Protein AF-A0A962T0L6-F1 (afdb_monomer)

Solvent-accessible surface area (backbone atoms only — not comparable to full-atom values): 22184 Å² total; per-residue (Å²): 138,81,78,80,84,77,83,76,76,44,66,59,48,69,40,54,61,55,21,42,69,51,46,77,32,36,50,30,38,25,34,22,44,33,5,26,26,45,19,31,61,25,28,48,30,41,26,33,25,43,30,1,27,20,42,20,28,54,26,29,45,30,36,19,36,21,43,28,1,27,26,43,19,27,60,23,33,48,30,39,19,37,21,44,30,0,26,24,45,18,28,54,29,24,49,28,41,18,37,20,42,31,0,23,25,48,19,26,51,22,32,47,30,37,11,35,22,46,39,0,20,42,60,37,35,60,41,32,43,30,38,14,37,21,46,48,1,26,49,44,78,90,34,35,50,26,29,8,40,29,57,30,1,60,26,79,48,50,75,36,77,29,71,25,21,42,51,86,38,75,92,25,90,52,56,47,53,46,44,45,76,43,96,74,43,90,40,60,73,26,71,41,62,99,78,59,70,92,80,81,88,74,98,64,80,54,67,68,42,78,52,70,45,53,50,98,87,66,50,60,68,35,24,40,33,37,38,56,60,79,85,58,79,82,69,77,42,52,25,38,25,44,38,48,65,46,94,74,80,81,43,53,68,41,36,38,34,43,76,89,67,53,74,48,67,62,71,88,84,87,70,100,66,89,87,85,68,98,71,90,84,79,94,76,59,70,93,82,58,74,90,86,76,84,85,73,67,37,47,67,50,53,73,72,56,62,82,46,76,48,62,43,83,92,74,69,44,80,46,76,49,68,55,36,66,66,41,39,77,75,42,55,89,41,41,42,55,40,89,90,78,67,44,71,72,38,63,44,68,77,61,46,52,60,46,51,56,44,15,51,52,53,52,52,50,51,54,49,52,52,52,53,50,52,54,50,50,53,56,51,50,56,53,49,52,51,51,51,53,53,49,51,51,51,50,53,53,50,51,52,51,51,53,50,48,55,54,46,53,52,48,49,60,64,59,51,63,68,71,77,73,70,86,123

Nearest PDB structures (foldseek):
  1p9h-assembly1_A  TM=6.503E-01  e=7.876E-03  Yersinia enterocolitica
  9c3c-assembly1_g  TM=2.304E-01  e=6.004E-01  Oryctolagus cuniculus
  9c3c-assembly1_d  TM=2.134E-01  e=9.881E-01  Oryctolagus cuniculus
  6dec-assembly2_H  TM=3.499E-01  e=8.415E+00  Bos taurus

Radius of gyration: 54.26 Å; Cα contacts (8 Å, |Δi|>4): 925; chains: 1; bounding box: 162×42×173 Å

Foldseek 3Di:
DDDDDPPPPQCEAEAEDQACVQDPAHCEYAAEHLTCNQAYHEYCEYAAAHQGCNQAHHEYQEYAAEHQGNNQAHHEYNEYAHAHQGNNQAHHEYCEYAAEHCGVNQAHHEYNEYAHEHNFANQHHNEYAEYAHEHCGYEAPPEHCEYFHYHQGYYYHYVYYTDYDPPPPSPDPHHDADEDVDPDHPDNDHYDDPPRDDDDDDPDQFFPDKDFDADPVRQTQWIWTWRHDPDDDRQPKTWIFTPGRDPGDHGHTQWIQGPVRDIDGDDDDDDPDDDDDPDDDDDDDPVVDDPDDQDDCLQVLVVQWDKDWDQDPVPRDIDIDTDQVSNCVRPVVQFDADPPPRHTDDGNPVVVVSSVVNSVVVVVVVVVVVVVVVVVVVVVVVVVVVVVVVVVVVVVVVVVVVVVVVVVVVVVVVVVVVVVPPPD

Structure (mmCIF, N/CA/C/O backbone):
data_AF-A0A962T0L6-F1
#
_entry.id   AF-A0A962T0L6-F1
#
loop_
_atom_site.group_PDB
_atom_site.id
_atom_site.type_symbol
_atom_site.label_atom_id
_atom_site.label_alt_id
_atom_site.label_comp_id
_atom_site.label_asym_id
_atom_site.label_entity_id
_atom_site.label_seq_id
_atom_site.pdbx_PDB_ins_code
_atom_site.Cartn_x
_atom_site.Cartn_y
_atom_site.Cartn_z
_atom_site.occupancy
_atom_site.B_iso_or_equiv
_atom_site.auth_seq_id
_atom_site.auth_comp_id
_atom_site.auth_asym_id
_atom_site.auth_atom_id
_atom_site.pdbx_PDB_model_num
ATOM 1 N N . MET A 1 1 ? 61.846 17.501 -53.957 1.00 40.34 1 MET A N 1
ATOM 2 C CA . MET A 1 1 ? 61.152 17.339 -52.664 1.00 40.34 1 MET A CA 1
ATOM 3 C C . MET A 1 1 ? 60.129 16.231 -52.832 1.00 40.34 1 MET A C 1
ATOM 5 O O . MET A 1 1 ? 59.119 16.457 -53.479 1.00 40.34 1 MET A O 1
ATOM 9 N N . ALA A 1 2 ? 60.441 15.023 -52.363 1.00 41.66 2 ALA A N 1
ATOM 10 C CA . ALA A 1 2 ? 59.483 13.924 -52.311 1.00 41.66 2 ALA A CA 1
ATOM 11 C C . ALA A 1 2 ? 58.740 14.029 -50.975 1.00 41.66 2 ALA A C 1
ATOM 13 O O . ALA A 1 2 ? 59.373 14.039 -49.921 1.00 41.66 2 ALA A O 1
ATOM 14 N N . THR A 1 3 ? 57.421 14.179 -51.020 1.00 42.72 3 THR A N 1
ATOM 15 C CA . THR A 1 3 ? 56.565 14.084 -49.836 1.00 42.72 3 THR A CA 1
ATOM 16 C C . THR A 1 3 ? 56.617 12.648 -49.305 1.00 42.72 3 THR A C 1
ATOM 18 O O . THR A 1 3 ? 56.501 11.717 -50.107 1.00 42.72 3 THR A O 1
ATOM 21 N N . PRO A 1 4 ? 56.801 12.423 -47.994 1.00 46.81 4 PRO A N 1
ATOM 22 C CA . PRO A 1 4 ? 56.760 11.076 -47.448 1.00 46.81 4 PRO A CA 1
ATOM 23 C C . PRO A 1 4 ? 55.327 10.541 -47.563 1.00 46.81 4 PRO A C 1
ATOM 25 O O . PRO A 1 4 ? 54.376 11.202 -47.151 1.00 46.81 4 PRO A O 1
ATOM 28 N N . LEU A 1 5 ? 55.174 9.349 -48.139 1.00 44.00 5 LEU A N 1
ATOM 29 C CA . LEU A 1 5 ? 53.943 8.566 -48.049 1.00 44.00 5 LEU A CA 1
ATOM 30 C C . LEU A 1 5 ? 53.771 8.148 -46.582 1.00 44.00 5 LEU A C 1
ATOM 32 O O . LEU A 1 5 ? 54.437 7.221 -46.120 1.00 44.00 5 LEU A O 1
ATOM 36 N N . SER A 1 6 ? 52.916 8.845 -45.833 1.00 47.75 6 SER A N 1
ATOM 37 C CA . SER A 1 6 ? 52.457 8.378 -44.526 1.00 47.75 6 SER A CA 1
ATOM 38 C C . SER A 1 6 ? 51.583 7.142 -44.743 1.00 47.75 6 SER A C 1
ATOM 40 O O . SER A 1 6 ? 50.470 7.242 -45.261 1.00 47.75 6 SER A O 1
ATOM 42 N N . TYR A 1 7 ? 52.085 5.967 -44.366 1.00 46.78 7 TYR A N 1
ATOM 43 C CA . TYR A 1 7 ? 51.262 4.771 -44.202 1.00 46.78 7 TYR A CA 1
ATOM 44 C C . TYR A 1 7 ? 50.386 4.952 -42.955 1.00 46.78 7 TYR A C 1
ATOM 46 O O . TYR A 1 7 ? 50.690 4.436 -41.882 1.00 46.78 7 TYR A O 1
ATOM 54 N N . GLU A 1 8 ? 49.298 5.705 -43.088 1.00 55.91 8 GLU A N 1
ATOM 55 C CA . GLU A 1 8 ? 48.199 5.685 -42.124 1.00 55.91 8 GLU A CA 1
ATOM 56 C C . GLU A 1 8 ? 47.503 4.323 -42.263 1.00 55.91 8 GLU A C 1
ATOM 58 O O . GLU A 1 8 ? 46.592 4.142 -43.072 1.00 55.91 8 GLU A O 1
ATOM 63 N N . SER A 1 9 ? 47.993 3.311 -41.540 1.00 59.41 9 SER A N 1
ATOM 64 C CA . SER A 1 9 ? 47.330 2.007 -41.485 1.00 59.41 9 SER A CA 1
ATOM 65 C C . SER A 1 9 ? 45.974 2.185 -40.806 1.00 59.41 9 SER A C 1
ATOM 67 O O . SER A 1 9 ? 45.878 2.292 -39.582 1.00 59.41 9 SER A O 1
ATOM 69 N N . SER A 1 10 ? 44.903 2.215 -41.598 1.00 72.19 10 SER A N 1
ATOM 70 C CA . SER A 1 10 ? 43.547 2.471 -41.109 1.00 72.19 10 SER A CA 1
ATOM 71 C C . SER A 1 10 ? 42.963 1.348 -40.243 1.00 72.19 10 SER A C 1
ATOM 73 O O . SER A 1 10 ? 41.875 1.506 -39.699 1.00 72.19 10 SER A O 1
ATOM 75 N N . SER A 1 11 ? 43.704 0.249 -40.036 1.00 88.19 11 SER A N 1
ATOM 76 C CA . SER A 1 11 ? 43.372 -0.854 -39.117 1.00 88.19 11 SER A CA 1
ATOM 77 C C . SER A 1 11 ? 41.908 -1.310 -39.217 1.00 88.19 11 SER A C 1
ATOM 79 O O . SER A 1 11 ? 41.262 -1.603 -38.213 1.00 88.19 11 SER A O 1
ATOM 81 N N . ASN A 1 12 ? 41.382 -1.334 -40.442 1.00 92.38 12 ASN A N 1
ATOM 82 C CA . ASN A 1 12 ? 40.004 -1.681 -40.757 1.00 92.38 12 ASN A CA 1
ATOM 83 C C . ASN A 1 12 ? 39.923 -3.088 -41.369 1.00 92.38 12 ASN A C 1
ATOM 85 O O . ASN A 1 12 ? 40.766 -3.454 -42.184 1.00 92.38 12 ASN A O 1
ATOM 89 N N . ASN A 1 13 ? 38.876 -3.844 -41.039 1.00 93.69 13 ASN A N 1
ATOM 90 C CA . ASN A 1 13 ? 38.621 -5.188 -41.565 1.00 93.69 13 ASN A CA 1
ATOM 91 C C . ASN A 1 13 ? 37.228 -5.252 -42.201 1.00 93.69 13 ASN A C 1
ATOM 93 O O . ASN A 1 13 ? 36.237 -5.245 -41.472 1.00 93.69 13 ASN A O 1
ATOM 97 N N . PHE A 1 14 ? 37.137 -5.325 -43.533 1.00 94.81 14 PHE A N 1
ATOM 98 C CA . PHE A 1 14 ? 35.860 -5.298 -44.260 1.00 94.81 14 PHE A CA 1
ATOM 99 C C . PHE A 1 14 ? 35.648 -6.550 -45.113 1.00 94.81 14 PHE A C 1
ATOM 101 O O . PHE A 1 14 ? 36.483 -6.896 -45.946 1.00 94.81 14 PHE A O 1
ATOM 108 N N . PHE A 1 15 ? 34.498 -7.200 -44.937 1.00 94.94 15 PHE A N 1
ATOM 109 C CA . PHE A 1 15 ? 34.115 -8.413 -45.654 1.00 94.94 15 PHE A CA 1
ATOM 110 C C . PHE A 1 15 ? 32.675 -8.304 -46.164 1.00 94.94 15 PHE A C 1
ATOM 112 O O . PHE A 1 15 ? 31.741 -8.179 -45.376 1.00 94.94 15 PHE A O 1
ATOM 119 N N . GLY A 1 16 ? 32.482 -8.407 -47.482 1.00 94.25 16 GLY A N 1
ATOM 120 C CA . GLY A 1 16 ? 31.170 -8.327 -48.136 1.00 94.25 16 GLY A CA 1
ATOM 121 C C . GLY A 1 16 ? 31.043 -7.142 -49.096 1.00 94.25 16 GLY A C 1
ATOM 122 O O . GLY A 1 16 ? 31.803 -6.177 -49.036 1.00 94.25 16 GLY A O 1
ATOM 123 N N . THR A 1 17 ? 30.084 -7.223 -50.020 1.00 95.56 17 THR A N 1
ATOM 124 C CA . THR A 1 17 ? 29.882 -6.203 -51.059 1.00 95.56 17 THR A CA 1
ATOM 125 C C . THR A 1 17 ? 29.612 -4.835 -50.441 1.00 95.56 17 THR A C 1
ATOM 127 O O . THR A 1 17 ? 28.667 -4.677 -49.669 1.00 95.56 17 THR A O 1
ATOM 130 N N . ASN A 1 18 ? 30.419 -3.841 -50.819 1.00 95.25 18 ASN A N 1
ATOM 131 C CA . ASN A 1 18 ? 30.329 -2.455 -50.357 1.00 95.25 18 ASN A CA 1
ATOM 132 C C . ASN A 1 18 ? 30.427 -2.258 -48.828 1.00 95.25 18 ASN A C 1
ATOM 134 O O . ASN A 1 18 ? 29.981 -1.230 -48.315 1.00 95.25 18 ASN A O 1
ATOM 138 N N . ALA A 1 19 ? 30.990 -3.215 -48.085 1.00 95.19 19 ALA A N 1
ATOM 139 C CA . ALA A 1 19 ? 31.262 -3.022 -46.663 1.00 95.19 19 ALA A CA 1
ATOM 140 C C . ALA A 1 19 ? 32.270 -1.871 -46.471 1.00 95.19 19 ALA A C 1
ATOM 142 O O . ALA A 1 19 ? 33.337 -1.879 -47.082 1.00 95.19 19 ALA A O 1
ATOM 143 N N . GLY A 1 20 ? 31.917 -0.865 -45.663 1.00 91.12 20 GLY A N 1
ATOM 144 C CA . GLY A 1 20 ? 32.789 0.280 -45.359 1.00 91.12 20 GLY A CA 1
ATOM 145 C C . GLY A 1 20 ? 33.190 1.157 -46.553 1.00 91.12 20 GLY A C 1
ATOM 146 O O . GLY A 1 20 ? 34.176 1.878 -46.456 1.00 91.12 20 GLY A O 1
ATOM 147 N N . ALA A 1 21 ? 32.465 1.115 -47.676 1.00 89.00 21 ALA A N 1
ATOM 148 C CA . ALA A 1 21 ? 32.905 1.713 -48.945 1.00 89.00 21 ALA A CA 1
ATOM 149 C C . ALA A 1 21 ? 33.237 3.221 -48.894 1.00 89.00 21 ALA A C 1
ATOM 151 O O . ALA A 1 21 ? 34.025 3.687 -49.712 1.00 89.00 21 ALA A O 1
ATOM 152 N N . ASN A 1 22 ? 32.652 3.981 -47.962 1.00 86.06 22 ASN A N 1
ATOM 153 C CA . ASN A 1 22 ? 32.832 5.436 -47.864 1.00 86.06 22 ASN A CA 1
ATOM 154 C C . ASN A 1 22 ? 33.713 5.883 -46.680 1.00 86.06 22 ASN A C 1
ATOM 156 O O . ASN A 1 22 ? 33.778 7.080 -46.393 1.00 86.06 22 ASN A O 1
ATOM 160 N N . THR A 1 23 ? 34.379 4.954 -45.982 1.00 88.75 23 THR A N 1
ATOM 161 C CA . THR A 1 23 ? 35.041 5.267 -44.706 1.00 88.75 23 THR A CA 1
ATOM 162 C C . THR A 1 23 ? 36.465 5.770 -44.856 1.00 88.75 23 THR A C 1
ATOM 164 O O . THR A 1 23 ? 37.325 5.125 -45.448 1.00 88.75 23 THR A O 1
ATOM 167 N N . THR A 1 24 ? 36.730 6.898 -44.211 1.00 88.56 24 THR A N 1
ATOM 168 C CA . THR A 1 24 ? 38.055 7.399 -43.844 1.00 88.56 24 THR A CA 1
ATOM 169 C C . THR A 1 24 ? 38.354 7.198 -42.352 1.00 88.56 24 THR A C 1
ATOM 171 O O . THR A 1 24 ? 39.436 7.556 -41.907 1.00 88.56 24 THR A O 1
ATOM 174 N N . GLY A 1 25 ? 37.411 6.666 -41.562 1.00 88.50 25 GLY A N 1
ATOM 175 C CA . GLY A 1 25 ? 37.621 6.309 -40.154 1.00 88.50 25 GLY A CA 1
ATOM 176 C C . GLY A 1 25 ? 38.487 5.057 -39.959 1.00 88.50 25 GLY A C 1
ATOM 177 O O . GLY A 1 25 ? 38.671 4.265 -40.885 1.00 88.50 25 GLY A O 1
ATOM 178 N N . HIS A 1 26 ? 38.980 4.862 -38.739 1.00 92.06 26 HIS A N 1
ATOM 179 C CA . HIS A 1 26 ? 39.953 3.846 -38.337 1.00 92.06 26 HIS A CA 1
ATOM 180 C C . HIS A 1 26 ? 39.366 2.830 -37.340 1.00 92.06 26 HIS A C 1
ATOM 182 O O . HIS A 1 26 ? 38.407 3.119 -36.618 1.00 92.06 26 HIS A O 1
ATOM 188 N N . TYR A 1 27 ? 40.002 1.657 -37.245 1.00 93.94 27 TYR A N 1
ATOM 189 C CA . TYR A 1 27 ? 39.689 0.609 -36.259 1.00 93.94 27 TYR A CA 1
ATOM 190 C C . TYR A 1 27 ? 38.263 0.047 -36.357 1.00 93.94 27 TYR A C 1
ATOM 192 O O . TYR A 1 27 ? 37.631 -0.261 -35.347 1.00 93.94 27 TYR A O 1
ATOM 200 N N . ASN A 1 28 ? 37.742 -0.086 -37.575 1.00 95.56 28 ASN A N 1
ATOM 201 C CA . ASN A 1 28 ? 36.410 -0.612 -37.844 1.00 95.56 28 ASN A CA 1
ATOM 202 C C . ASN A 1 28 ? 36.451 -2.071 -38.332 1.00 95.56 28 ASN A C 1
ATOM 204 O O . ASN A 1 28 ? 37.321 -2.463 -39.108 1.00 95.56 28 ASN A O 1
ATOM 208 N N . ALA A 1 29 ? 35.469 -2.875 -37.935 1.00 96.75 29 ALA A N 1
ATOM 209 C CA . ALA A 1 29 ? 35.322 -4.272 -38.334 1.00 96.75 29 ALA A CA 1
ATOM 210 C C . ALA A 1 29 ? 33.916 -4.505 -38.906 1.00 96.75 29 ALA A C 1
ATOM 212 O O . ALA A 1 29 ? 32.954 -4.557 -38.143 1.00 96.75 29 ALA A O 1
ATOM 213 N N . PHE A 1 30 ? 33.784 -4.622 -40.232 1.00 97.12 30 PHE A N 1
ATOM 214 C CA . PHE A 1 30 ? 32.495 -4.734 -40.929 1.00 97.12 30 PHE A CA 1
ATOM 215 C C . PHE A 1 30 ? 32.365 -6.049 -41.698 1.00 97.12 30 PHE A C 1
ATOM 217 O O . PHE A 1 30 ? 33.180 -6.358 -42.564 1.00 97.12 30 PHE A O 1
ATOM 224 N N . PHE A 1 31 ? 31.301 -6.801 -41.425 1.00 97.50 31 PHE A N 1
ATOM 225 C CA . PHE A 1 31 ? 31.032 -8.104 -42.029 1.00 97.50 31 PHE A CA 1
ATOM 226 C C . PHE A 1 31 ? 29.586 -8.172 -42.530 1.00 97.50 31 PHE A C 1
ATOM 228 O O . PHE A 1 31 ? 28.649 -8.193 -41.734 1.00 97.50 31 PHE A O 1
ATOM 235 N N . GLY A 1 32 ? 29.394 -8.240 -43.846 1.00 96.62 32 GLY A N 1
ATOM 236 C CA . GLY A 1 32 ? 28.088 -8.300 -44.503 1.00 96.62 32 GLY A CA 1
ATOM 237 C C . GLY A 1 32 ? 27.963 -7.329 -45.679 1.00 96.62 32 GLY A C 1
ATOM 238 O O . GLY A 1 32 ? 28.747 -6.396 -45.843 1.00 96.62 32 GLY A O 1
ATOM 239 N N . ALA A 1 33 ? 26.965 -7.555 -46.536 1.00 97.06 33 ALA A N 1
ATOM 240 C CA . ALA A 1 33 ? 26.690 -6.652 -47.650 1.00 97.06 33 ALA A CA 1
ATOM 241 C C . ALA A 1 33 ? 26.171 -5.296 -47.138 1.00 97.06 33 ALA A C 1
ATOM 243 O O . ALA A 1 33 ? 25.256 -5.250 -46.312 1.00 97.06 33 ALA A O 1
ATOM 244 N N . TYR A 1 34 ? 26.735 -4.199 -47.654 1.00 97.31 34 TYR A N 1
ATOM 245 C CA . TYR A 1 34 ? 26.398 -2.808 -47.311 1.00 97.31 34 TYR A CA 1
ATOM 246 C C . TYR A 1 34 ? 26.519 -2.459 -45.816 1.00 97.31 34 TYR A C 1
ATOM 248 O O . TYR A 1 34 ? 25.920 -1.488 -45.345 1.00 97.31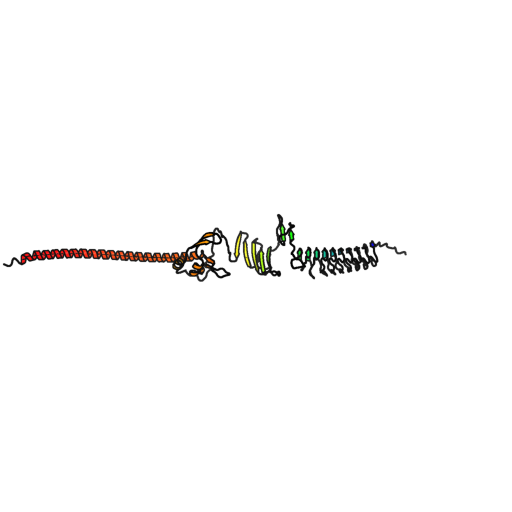 34 TYR A O 1
ATOM 256 N N . THR A 1 35 ? 27.278 -3.245 -45.058 1.00 97.38 35 THR A N 1
ATOM 257 C CA . THR A 1 35 ? 27.553 -3.002 -43.642 1.00 97.38 35 THR A CA 1
ATOM 258 C C . THR A 1 35 ? 28.447 -1.770 -43.492 1.00 97.38 35 THR A C 1
ATOM 260 O O . THR A 1 35 ? 29.480 -1.669 -44.155 1.00 97.38 35 THR A O 1
ATOM 263 N N . GLY A 1 36 ? 28.033 -0.799 -42.671 1.00 94.88 36 GLY A N 1
ATOM 264 C CA . GLY A 1 36 ? 28.755 0.472 -42.513 1.00 94.88 36 GLY A CA 1
ATOM 265 C C . GLY A 1 36 ? 28.927 1.279 -43.811 1.00 94.88 36 GLY A C 1
ATOM 266 O O . GLY A 1 36 ? 29.888 2.034 -43.924 1.00 94.88 36 GLY A O 1
ATOM 267 N N . TYR A 1 37 ? 28.051 1.095 -44.812 1.00 95.75 37 TYR A N 1
ATOM 268 C CA . TYR A 1 37 ? 28.217 1.663 -46.159 1.00 95.75 37 TYR A CA 1
ATOM 269 C C . TYR A 1 37 ? 28.469 3.175 -46.163 1.00 95.75 37 TYR A C 1
ATOM 271 O O . TYR A 1 37 ? 29.361 3.626 -46.875 1.00 95.75 37 TYR A O 1
ATOM 279 N N . TYR A 1 38 ? 27.710 3.950 -45.385 1.00 95.50 38 TYR A N 1
ATOM 280 C CA . TYR A 1 38 ? 27.834 5.410 -45.309 1.00 95.50 38 TYR A CA 1
ATOM 281 C C . TYR A 1 38 ? 28.771 5.903 -44.196 1.00 95.50 38 TYR A C 1
ATOM 283 O O . TYR A 1 38 ? 28.806 7.109 -43.955 1.00 95.50 38 TYR A O 1
ATOM 291 N N . ASN A 1 39 ? 29.548 5.020 -43.549 1.00 92.94 39 ASN A N 1
ATOM 292 C CA . ASN A 1 39 ? 30.528 5.435 -42.539 1.00 92.94 39 ASN A CA 1
ATOM 293 C C . ASN A 1 39 ? 31.567 6.308 -43.208 1.00 92.94 39 ASN A C 1
ATOM 295 O O . ASN A 1 39 ? 32.221 5.826 -44.118 1.00 92.94 39 ASN A O 1
ATOM 299 N N . THR A 1 40 ? 31.696 7.565 -42.784 1.00 92.81 40 THR A N 1
ATOM 300 C CA . THR A 1 40 ? 32.699 8.504 -43.288 1.00 92.81 40 THR A CA 1
ATOM 301 C C . THR A 1 40 ? 33.847 8.598 -42.294 1.00 92.81 40 THR A C 1
ATOM 303 O O . THR A 1 40 ? 34.905 8.043 -42.547 1.00 92.81 40 THR A O 1
ATOM 306 N N . THR A 1 41 ? 33.652 9.204 -41.123 1.00 92.81 41 THR A N 1
ATOM 307 C CA . THR A 1 41 ? 34.732 9.433 -40.139 1.00 92.81 41 THR A CA 1
ATOM 308 C C . THR A 1 41 ? 34.572 8.653 -38.834 1.00 92.81 41 THR A C 1
ATOM 310 O O . THR A 1 41 ? 35.399 8.798 -37.935 1.00 92.81 41 THR A O 1
ATOM 313 N N . GLY A 1 42 ? 33.534 7.818 -38.715 1.00 92.81 42 GLY A N 1
ATOM 314 C CA . GLY A 1 42 ? 33.290 6.997 -37.530 1.00 92.81 42 GLY A CA 1
ATOM 315 C C . GLY A 1 42 ? 34.406 5.981 -37.268 1.00 92.81 42 GLY A C 1
ATOM 316 O O . GLY A 1 42 ? 34.833 5.272 -38.185 1.00 92.81 42 GLY A O 1
ATOM 317 N N . ASN A 1 43 ? 34.852 5.890 -36.014 1.00 93.75 43 ASN A N 1
ATOM 318 C CA . ASN A 1 43 ? 35.948 5.019 -35.581 1.00 93.75 43 ASN A CA 1
ATOM 319 C C . ASN A 1 43 ? 35.467 3.954 -34.586 1.00 93.75 43 ASN A C 1
ATOM 321 O O . ASN A 1 43 ? 34.452 4.139 -33.912 1.00 93.75 43 ASN A O 1
ATOM 325 N N . TYR A 1 44 ? 36.246 2.883 -34.421 1.00 95.06 44 TYR A N 1
ATOM 326 C CA . TYR A 1 44 ? 36.016 1.855 -33.394 1.00 95.06 44 TYR A CA 1
ATOM 327 C C . TYR A 1 44 ? 34.643 1.171 -33.484 1.00 95.06 44 TYR A C 1
ATOM 329 O O . TYR A 1 44 ? 34.037 0.847 -32.463 1.00 95.06 44 TYR A O 1
ATOM 337 N N . ASN A 1 45 ? 34.118 0.978 -34.696 1.00 96.69 45 ASN A N 1
ATOM 338 C CA . ASN A 1 45 ? 32.824 0.337 -34.899 1.00 96.69 45 ASN A CA 1
ATOM 339 C C . ASN A 1 45 ? 32.971 -1.140 -35.296 1.00 96.69 45 ASN A C 1
ATOM 341 O O . ASN A 1 45 ? 33.770 -1.490 -36.162 1.00 96.69 45 ASN A O 1
ATOM 345 N N . ALA A 1 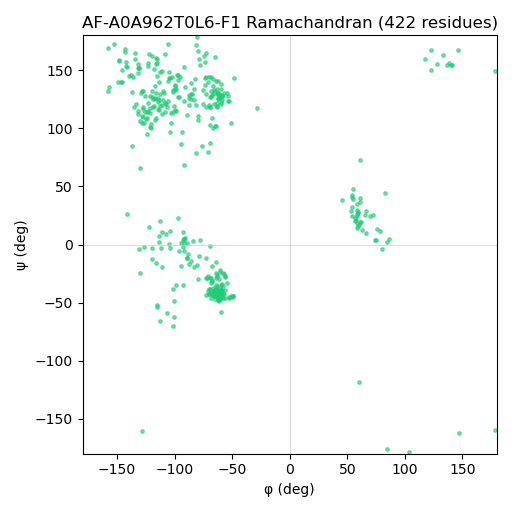46 ? 32.146 -2.006 -34.717 1.00 97.81 46 ALA A N 1
ATOM 346 C CA . ALA A 1 46 ? 32.103 -3.440 -34.986 1.00 97.81 46 ALA A CA 1
ATOM 347 C C . ALA A 1 46 ? 30.711 -3.828 -35.499 1.00 97.81 46 ALA A C 1
ATOM 349 O O . ALA A 1 46 ? 29.776 -3.957 -34.711 1.00 97.81 46 ALA A O 1
ATOM 350 N N . PHE A 1 47 ? 30.552 -3.995 -36.813 1.00 97.88 47 PHE A N 1
ATOM 351 C CA . PHE A 1 47 ? 29.264 -4.267 -37.455 1.00 97.88 47 PHE A CA 1
ATOM 352 C C . PHE A 1 47 ? 29.259 -5.630 -38.155 1.00 97.88 47 PHE A C 1
ATOM 354 O O . PHE A 1 47 ? 30.080 -5.903 -39.026 1.00 97.88 47 PHE A O 1
ATOM 361 N N . PHE A 1 48 ? 28.294 -6.477 -37.820 1.00 98.06 48 PHE A N 1
ATOM 362 C CA . PHE A 1 48 ? 28.167 -7.844 -38.310 1.00 98.06 48 PHE A CA 1
ATOM 363 C C . PHE A 1 48 ? 26.717 -8.118 -38.710 1.00 98.06 48 PHE A C 1
ATOM 365 O O . PHE A 1 48 ? 25.813 -8.089 -37.882 1.00 98.06 48 PHE A O 1
ATOM 372 N N . GLY A 1 49 ? 26.490 -8.418 -39.984 1.00 97.31 49 GLY A N 1
ATOM 373 C CA . GLY A 1 49 ? 25.173 -8.644 -40.572 1.00 97.31 49 GLY A CA 1
ATOM 374 C C . GLY A 1 49 ? 24.899 -7.693 -41.739 1.00 97.31 49 GLY A C 1
ATOM 375 O O . GLY A 1 49 ? 25.410 -6.569 -41.756 1.00 97.31 49 GLY A O 1
ATOM 376 N N . PRO A 1 50 ? 24.099 -8.121 -42.732 1.00 97.50 50 PRO A N 1
ATOM 377 C CA . PRO A 1 50 ? 23.781 -7.291 -43.887 1.00 97.50 50 PRO A CA 1
ATOM 378 C C . PRO A 1 50 ? 23.086 -6.003 -43.441 1.00 97.50 50 PRO A C 1
ATOM 380 O O . PRO A 1 50 ? 22.174 -6.028 -42.610 1.00 97.50 50 PRO A O 1
ATOM 383 N N . HIS A 1 51 ? 23.539 -4.879 -43.994 1.00 97.94 51 HIS A N 1
ATOM 384 C CA . HIS A 1 51 ? 23.064 -3.532 -43.675 1.00 97.94 51 HIS A CA 1
ATOM 385 C C . HIS A 1 51 ? 23.190 -3.105 -42.197 1.00 97.94 51 HIS A C 1
ATOM 387 O O . HIS A 1 51 ? 22.598 -2.092 -41.814 1.00 97.94 51 HIS A O 1
ATOM 393 N N . ALA A 1 52 ? 23.954 -3.818 -41.360 1.00 98.06 52 ALA A N 1
ATOM 394 C CA . ALA A 1 52 ? 24.236 -3.358 -40.001 1.00 98.06 52 ALA A CA 1
ATOM 395 C C . ALA A 1 52 ? 25.002 -2.022 -40.044 1.00 98.06 52 ALA A C 1
ATOM 397 O O . ALA A 1 52 ? 25.964 -1.870 -40.806 1.00 98.06 52 ALA A O 1
ATOM 398 N N . GLY A 1 53 ? 24.532 -1.028 -39.285 1.00 96.56 53 GLY A N 1
ATOM 399 C CA . GLY A 1 53 ? 25.110 0.320 -39.253 1.00 96.56 53 GLY A CA 1
ATOM 400 C C . GLY A 1 53 ? 25.174 1.029 -40.610 1.00 96.56 53 GLY A C 1
ATOM 401 O O . GLY A 1 53 ? 26.031 1.889 -40.791 1.00 96.56 53 GLY A O 1
ATOM 402 N N . ARG A 1 54 ? 24.334 0.653 -41.590 1.00 97.19 54 ARG A N 1
ATOM 403 C CA . ARG A 1 54 ? 24.450 1.116 -42.987 1.00 97.19 54 ARG A CA 1
ATOM 404 C C . ARG A 1 54 ? 24.560 2.636 -43.113 1.00 97.19 54 ARG A C 1
ATOM 406 O O . ARG A 1 54 ? 25.379 3.092 -43.906 1.00 97.19 54 ARG A O 1
ATOM 413 N N . ASN A 1 55 ? 23.738 3.388 -42.380 1.00 95.94 55 ASN A N 1
ATOM 414 C CA . ASN A 1 55 ? 23.687 4.848 -42.472 1.00 95.94 55 ASN A CA 1
ATOM 415 C C . ASN A 1 55 ? 24.611 5.571 -41.479 1.00 95.94 55 ASN A C 1
ATOM 417 O O . ASN A 1 55 ? 24.561 6.800 -41.438 1.00 95.94 55 ASN A O 1
ATOM 421 N N . ASN A 1 56 ? 25.437 4.852 -40.698 1.00 94.00 56 ASN A N 1
ATOM 422 C CA . ASN A 1 56 ? 26.346 5.478 -39.729 1.00 94.00 56 ASN A CA 1
ATOM 423 C C . ASN A 1 56 ? 27.271 6.401 -40.498 1.00 94.00 56 ASN A C 1
ATOM 425 O O . ASN A 1 56 ? 27.920 5.899 -41.393 1.00 94.00 56 ASN A O 1
ATOM 429 N N . THR A 1 57 ? 27.316 7.701 -40.210 1.00 93.62 57 THR A N 1
ATOM 430 C CA . THR A 1 57 ? 28.189 8.662 -40.900 1.00 93.62 57 THR A CA 1
ATOM 431 C C . THR A 1 57 ? 29.421 8.957 -40.054 1.00 93.62 57 THR A C 1
ATOM 433 O O . THR A 1 57 ? 30.536 8.614 -40.441 1.00 93.62 57 THR A O 1
ATOM 436 N N . THR A 1 58 ? 29.236 9.523 -38.862 1.00 94.00 58 THR A N 1
ATOM 437 C CA . THR A 1 58 ? 30.335 9.926 -37.963 1.00 94.00 58 THR A CA 1
ATOM 438 C C . THR A 1 58 ? 30.309 9.215 -36.608 1.00 94.00 58 THR A C 1
ATOM 440 O O . THR A 1 58 ? 31.211 9.400 -35.788 1.00 94.00 58 THR A O 1
ATOM 443 N N . GLY A 1 59 ? 29.296 8.378 -36.363 1.00 93.00 59 GLY A N 1
ATOM 444 C CA . GLY A 1 59 ? 29.143 7.637 -35.117 1.00 93.00 59 GLY A CA 1
ATOM 445 C C . GLY A 1 59 ? 30.326 6.714 -34.815 1.00 93.00 59 GLY A C 1
ATOM 446 O O . GLY A 1 59 ? 30.852 6.052 -35.712 1.00 93.00 59 GLY A O 1
ATOM 447 N N . SER A 1 60 ? 30.758 6.670 -33.554 1.00 94.75 60 SER A N 1
ATOM 448 C CA . SER A 1 60 ? 31.960 5.940 -33.125 1.00 94.75 60 SER A CA 1
ATOM 449 C C . SER A 1 60 ? 31.694 5.043 -31.914 1.00 94.75 60 SER A C 1
ATOM 451 O O . SER A 1 60 ? 30.832 5.347 -31.090 1.00 94.75 60 SER A O 1
ATOM 453 N N . GLY A 1 61 ? 32.447 3.950 -31.786 1.00 95.12 61 GLY A N 1
ATOM 454 C CA . GLY A 1 61 ? 32.345 3.036 -30.641 1.00 95.12 61 GLY A CA 1
ATOM 455 C C . GLY A 1 61 ? 31.082 2.169 -30.630 1.00 95.12 61 GLY A C 1
ATOM 456 O O . GLY A 1 61 ? 30.624 1.774 -29.562 1.00 95.12 61 GLY A O 1
ATOM 457 N N . ASN A 1 62 ? 30.469 1.904 -31.786 1.00 97.44 62 ASN A N 1
ATOM 458 C CA . ASN A 1 62 ? 29.231 1.131 -31.868 1.00 97.44 62 ASN A CA 1
ATOM 459 C C . ASN A 1 62 ? 29.486 -0.351 -32.193 1.00 97.44 62 ASN A C 1
ATOM 461 O O . ASN A 1 62 ? 30.309 -0.680 -33.045 1.00 97.44 62 ASN A O 1
ATOM 465 N N . ALA A 1 63 ? 28.718 -1.246 -31.579 1.00 98.25 63 ALA A N 1
ATOM 466 C CA . ALA A 1 63 ? 28.763 -2.690 -31.782 1.00 98.25 63 ALA A CA 1
ATOM 467 C C . ALA A 1 63 ? 27.394 -3.195 -32.262 1.00 98.25 63 ALA A C 1
ATOM 469 O O . ALA A 1 63 ? 26.464 -3.294 -31.464 1.00 98.25 63 ALA A O 1
ATOM 470 N N . PHE A 1 64 ? 27.254 -3.503 -33.554 1.00 98.25 64 PHE A N 1
ATOM 471 C CA . PHE A 1 64 ? 25.990 -3.919 -34.175 1.00 98.25 64 PHE A CA 1
ATOM 472 C C . PHE A 1 64 ? 26.086 -5.331 -34.740 1.00 98.25 64 PHE A C 1
ATOM 474 O O . PHE A 1 64 ? 26.864 -5.584 -35.649 1.00 98.25 64 PHE A O 1
ATOM 481 N N . PHE A 1 65 ? 25.266 -6.247 -34.241 1.00 98.38 65 PHE A N 1
ATOM 482 C CA . PHE A 1 65 ? 25.271 -7.657 -34.611 1.00 98.38 65 PHE A CA 1
ATOM 483 C C . PHE A 1 65 ? 23.852 -8.104 -34.963 1.00 98.38 65 PHE A C 1
ATOM 485 O O . PHE A 1 65 ? 23.009 -8.278 -34.090 1.00 98.38 65 PHE A O 1
ATOM 492 N N . GLY A 1 66 ? 23.576 -8.308 -36.245 1.00 97.69 66 GLY A N 1
ATOM 49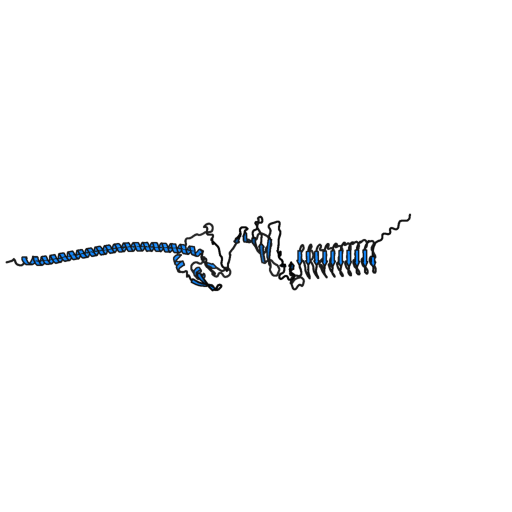3 C CA . GLY A 1 66 ? 22.269 -8.697 -36.767 1.00 97.69 66 GLY A CA 1
ATOM 494 C C . GLY A 1 66 ? 21.942 -7.973 -38.069 1.00 97.69 66 GLY A C 1
ATOM 495 O O . GLY A 1 66 ? 22.436 -6.878 -38.334 1.00 97.69 66 GLY A O 1
ATOM 496 N N . ALA A 1 67 ? 21.092 -8.580 -38.899 1.00 98.19 67 ALA A N 1
ATOM 497 C CA . ALA A 1 67 ? 20.603 -7.916 -40.104 1.00 98.19 67 ALA A CA 1
ATOM 498 C C . ALA A 1 67 ? 19.883 -6.613 -39.722 1.00 98.19 67 ALA A C 1
ATOM 500 O O . ALA A 1 67 ? 19.005 -6.626 -38.855 1.00 98.19 67 ALA A O 1
ATOM 501 N N . TYR A 1 68 ? 20.274 -5.506 -40.358 1.00 98.31 68 TYR A N 1
ATOM 502 C CA . TYR A 1 68 ? 19.728 -4.163 -40.123 1.00 98.31 68 TYR A CA 1
ATOM 503 C C . TYR A 1 68 ? 19.848 -3.631 -38.678 1.00 98.31 68 TYR A C 1
ATOM 505 O O . TYR A 1 68 ? 19.155 -2.678 -38.311 1.00 98.31 68 TYR A O 1
ATOM 513 N N . ALA A 1 69 ? 20.723 -4.205 -37.845 1.00 98.25 69 ALA A N 1
ATOM 514 C CA . ALA A 1 69 ? 21.009 -3.647 -36.525 1.00 98.25 69 ALA A CA 1
ATOM 515 C C . ALA A 1 69 ? 21.610 -2.235 -36.672 1.00 98.25 69 ALA A C 1
ATOM 517 O O . ALA A 1 69 ? 22.566 -2.037 -37.427 1.00 98.25 69 ALA A O 1
ATOM 518 N N . GLY A 1 70 ? 21.022 -1.241 -36.000 1.00 96.75 70 GLY A N 1
ATOM 519 C CA . GLY A 1 70 ? 21.448 0.161 -36.092 1.00 96.75 70 GLY A CA 1
ATOM 520 C C . GLY A 1 70 ? 21.390 0.759 -37.503 1.00 96.75 70 GLY A C 1
ATOM 521 O O . GLY A 1 70 ? 22.187 1.640 -37.815 1.00 96.75 70 GLY A O 1
ATOM 522 N N . TYR A 1 71 ? 20.501 0.264 -38.376 1.00 97.88 71 TYR A N 1
ATOM 523 C CA . TYR A 1 71 ? 20.436 0.641 -39.796 1.00 97.88 71 TYR A CA 1
ATOM 524 C C . TYR A 1 71 ? 20.450 2.157 -40.042 1.00 97.88 71 TYR A C 1
ATOM 526 O O . TYR A 1 71 ? 21.173 2.619 -40.927 1.00 97.88 71 TYR A O 1
ATOM 534 N N . SER A 1 72 ? 19.672 2.913 -39.260 1.00 95.75 72 SER A N 1
ATOM 535 C CA . SER A 1 72 ? 19.500 4.366 -39.404 1.00 95.75 72 SER A CA 1
ATOM 536 C C . SER A 1 72 ? 20.465 5.204 -38.563 1.00 95.75 72 SER A C 1
ATOM 538 O O . SER A 1 72 ? 20.324 6.428 -38.570 1.00 95.75 72 SER A O 1
ATOM 540 N N . ASN A 1 73 ? 21.420 4.585 -37.854 1.00 90.62 73 ASN A N 1
ATOM 541 C CA . ASN A 1 73 ? 22.370 5.319 -37.011 1.00 90.62 73 ASN A CA 1
ATOM 542 C C . ASN A 1 73 ? 23.101 6.332 -37.877 1.00 90.62 73 ASN A C 1
ATOM 544 O O . ASN A 1 73 ? 23.545 5.932 -38.934 1.00 90.62 73 ASN A O 1
ATOM 548 N N . SER A 1 74 ? 23.198 7.604 -37.489 1.00 89.50 74 SER A N 1
ATOM 549 C CA . SER A 1 74 ? 23.925 8.630 -38.244 1.00 89.50 74 SER A CA 1
ATOM 550 C C . SER A 1 74 ? 25.162 9.085 -37.472 1.00 89.50 74 SER A C 1
ATOM 552 O O . SER A 1 74 ? 26.291 8.813 -37.875 1.00 89.50 74 SER A O 1
ATOM 554 N N . THR A 1 75 ? 24.969 9.725 -36.324 1.00 90.19 75 THR A N 1
ATOM 555 C CA . THR A 1 75 ? 26.051 10.332 -35.533 1.00 90.19 75 THR A CA 1
ATOM 556 C C . THR A 1 75 ? 26.127 9.773 -34.115 1.00 90.19 75 THR A C 1
ATOM 558 O O . THR A 1 75 ? 26.740 10.390 -33.244 1.00 90.19 75 THR A O 1
ATOM 561 N N . SER A 1 76 ? 25.473 8.641 -33.842 1.00 87.12 76 SER A N 1
ATOM 562 C CA . SER A 1 76 ? 25.412 8.091 -32.492 1.00 87.12 76 SER A CA 1
ATOM 563 C C . SER A 1 76 ? 26.689 7.359 -32.074 1.00 87.12 76 SER A C 1
ATOM 565 O O . SER A 1 76 ? 27.426 6.822 -32.902 1.00 87.12 76 SER A O 1
ATOM 567 N N . TRP A 1 77 ? 26.941 7.300 -30.770 1.00 93.12 77 TRP A N 1
ATOM 568 C CA . TRP A 1 77 ? 28.146 6.733 -30.183 1.00 93.12 77 TRP A CA 1
ATOM 569 C C . TRP A 1 77 ? 27.844 5.762 -29.036 1.00 93.12 77 TRP A C 1
ATOM 571 O O . TRP A 1 77 ? 26.833 5.885 -28.340 1.00 93.12 77 TRP A O 1
ATOM 581 N N . ASN A 1 78 ? 28.754 4.803 -28.840 1.00 95.75 78 ASN A N 1
ATOM 582 C CA . ASN A 1 78 ? 28.742 3.818 -27.751 1.00 95.75 78 ASN A CA 1
ATOM 583 C C . ASN A 1 78 ? 27.446 2.998 -27.621 1.00 95.75 78 ASN A C 1
ATOM 585 O O . ASN A 1 78 ? 26.977 2.753 -26.510 1.00 95.75 78 ASN A O 1
ATOM 589 N N . ASN A 1 79 ? 26.859 2.563 -28.738 1.00 97.62 79 ASN A N 1
ATOM 590 C CA . ASN A 1 79 ? 25.700 1.669 -28.714 1.00 97.62 79 ASN A CA 1
ATOM 591 C C . ASN A 1 79 ? 26.088 0.203 -28.916 1.00 97.62 79 ASN A C 1
ATOM 593 O O . ASN A 1 79 ? 26.965 -0.112 -29.716 1.00 97.62 79 ASN A O 1
ATOM 597 N N . ALA A 1 80 ? 25.358 -0.697 -28.266 1.00 98.31 80 ALA A N 1
ATOM 598 C CA . ALA A 1 80 ? 25.486 -2.142 -28.397 1.00 98.31 80 ALA A CA 1
ATOM 599 C C . ALA A 1 80 ? 24.144 -2.730 -28.849 1.00 98.31 80 ALA A C 1
ATOM 601 O O . ALA A 1 80 ? 23.238 -2.875 -28.032 1.00 98.31 80 ALA A O 1
ATOM 602 N N . PHE A 1 81 ? 24.000 -3.050 -30.138 1.00 98.31 81 PHE A N 1
ATOM 603 C CA . PHE A 1 81 ? 22.769 -3.603 -30.715 1.00 98.31 81 PHE A CA 1
ATOM 604 C C . PHE A 1 81 ? 22.992 -5.027 -31.213 1.00 98.31 81 PHE A C 1
ATOM 606 O O . PHE A 1 81 ? 23.749 -5.254 -32.149 1.00 98.31 81 PHE A O 1
ATOM 613 N N . PHE A 1 82 ? 22.302 -5.990 -30.616 1.00 98.50 82 PHE A N 1
ATOM 614 C CA . PHE A 1 82 ? 22.426 -7.411 -30.911 1.00 98.50 82 PHE A CA 1
ATOM 615 C C . PHE A 1 82 ? 21.043 -7.988 -31.207 1.00 98.50 82 PHE A C 1
ATOM 617 O O . PHE A 1 82 ? 20.219 -8.126 -30.311 1.00 98.50 82 PHE A O 1
ATOM 624 N N . GLY A 1 83 ? 20.778 -8.342 -32.459 1.00 98.00 83 GLY A N 1
ATOM 625 C CA . GLY A 1 83 ? 19.499 -8.865 -32.926 1.00 98.00 83 GLY A CA 1
ATOM 626 C C . GLY A 1 83 ? 19.099 -8.275 -34.273 1.00 98.00 83 GLY A C 1
ATOM 627 O O . GLY A 1 83 ? 19.521 -7.183 -34.653 1.00 98.00 83 GLY A O 1
ATOM 628 N N . VAL A 1 84 ? 18.261 -9.001 -35.014 1.00 98.38 84 VAL A N 1
ATOM 629 C CA . VAL A 1 84 ? 17.683 -8.485 -36.262 1.00 98.38 84 VAL A CA 1
ATOM 630 C C . VAL A 1 84 ? 16.857 -7.241 -35.943 1.00 98.38 84 VAL A C 1
ATOM 632 O O . VAL A 1 84 ? 16.005 -7.276 -35.054 1.00 98.38 84 VAL A O 1
ATOM 635 N N . ASN A 1 85 ? 17.117 -6.150 -36.665 1.00 98.19 85 ASN A N 1
ATOM 636 C CA . ASN A 1 85 ? 16.476 -4.849 -36.477 1.00 98.19 85 ASN A CA 1
ATOM 637 C C . ASN A 1 85 ? 16.648 -4.212 -35.078 1.00 98.19 85 ASN A C 1
ATOM 639 O O . ASN A 1 85 ? 15.908 -3.286 -34.741 1.00 98.19 85 ASN A O 1
ATOM 643 N N . ALA A 1 86 ? 17.587 -4.670 -34.246 1.00 98.25 86 ALA A N 1
ATOM 644 C CA . ALA A 1 86 ? 17.851 -4.014 -32.964 1.00 98.25 86 ALA A CA 1
ATOM 645 C C . ALA A 1 86 ? 18.294 -2.555 -33.203 1.00 98.25 86 ALA A C 1
ATOM 647 O O . ALA A 1 86 ? 19.204 -2.302 -33.998 1.00 98.25 86 ALA A O 1
ATOM 648 N N . GLY A 1 87 ? 17.616 -1.593 -32.570 1.00 97.19 87 GLY A N 1
ATOM 649 C CA . GLY A 1 87 ? 17.871 -0.159 -32.762 1.00 97.19 87 GLY A CA 1
ATOM 650 C C . GLY A 1 87 ? 17.725 0.342 -34.207 1.00 97.19 87 GLY A C 1
ATOM 651 O O . GLY A 1 87 ? 18.437 1.266 -34.595 1.00 97.19 87 GLY A O 1
ATOM 652 N N . TYR A 1 88 ? 16.866 -0.275 -35.029 1.00 98.12 88 TYR A N 1
ATOM 653 C CA . TYR A 1 88 ? 16.752 0.005 -36.471 1.00 98.12 88 TYR A CA 1
ATOM 654 C C . TYR A 1 88 ? 16.613 1.499 -36.815 1.00 98.12 88 TYR A C 1
ATOM 656 O O . TYR A 1 88 ? 17.287 1.986 -37.730 1.00 98.12 88 TYR A O 1
ATOM 664 N N . TYR A 1 89 ? 15.752 2.225 -36.093 1.00 97.00 89 TYR A N 1
ATOM 665 C CA . TYR A 1 89 ? 15.493 3.650 -36.321 1.00 97.00 89 TYR A CA 1
ATOM 666 C C . TYR A 1 89 ? 16.389 4.594 -35.513 1.00 97.00 89 TYR A C 1
ATOM 668 O O . TYR A 1 89 ? 16.195 5.806 -35.596 1.00 97.00 89 TYR A O 1
ATOM 676 N N . ASN A 1 90 ? 17.383 4.085 -34.776 1.00 94.75 90 ASN A N 1
ATOM 677 C CA . ASN A 1 90 ? 18.236 4.933 -33.947 1.00 94.75 90 ASN A CA 1
ATOM 678 C C . ASN A 1 90 ? 19.049 5.845 -34.850 1.00 94.75 90 ASN A C 1
ATOM 680 O O . ASN A 1 90 ? 19.769 5.317 -35.677 1.00 94.75 90 ASN A O 1
ATOM 684 N N . THR A 1 91 ? 18.939 7.166 -34.715 1.00 93.06 91 THR A N 1
ATOM 685 C CA . THR A 1 91 ? 19.649 8.149 -35.545 1.00 93.06 91 THR A CA 1
ATOM 686 C C . THR A 1 91 ? 20.776 8.809 -34.757 1.00 93.06 91 THR A C 1
ATOM 688 O O . THR A 1 91 ? 21.941 8.674 -35.122 1.00 93.06 91 THR A O 1
ATOM 691 N N . THR A 1 92 ? 20.457 9.468 -33.641 1.00 92.75 92 THR A N 1
ATOM 692 C CA . THR A 1 92 ? 21.428 10.227 -32.830 1.00 92.75 92 THR A CA 1
ATOM 693 C C . THR A 1 92 ? 21.568 9.714 -31.397 1.00 92.75 92 THR A C 1
ATOM 695 O O . THR A 1 92 ? 22.512 10.108 -30.711 1.00 92.75 92 THR A O 1
ATOM 698 N N . GLY A 1 93 ? 20.658 8.844 -30.940 1.00 91.06 93 GLY A N 1
ATOM 699 C CA . GLY A 1 93 ? 20.594 8.351 -29.561 1.00 91.06 93 GLY A CA 1
ATOM 700 C C . GLY A 1 93 ? 21.760 7.434 -29.205 1.00 91.06 93 GLY A C 1
ATOM 701 O O . GLY A 1 93 ? 21.947 6.404 -29.851 1.00 91.06 93 GLY A O 1
ATOM 702 N N . GLY A 1 94 ? 22.576 7.821 -28.229 1.00 94.50 94 GLY A N 1
ATOM 703 C CA . GLY A 1 94 ? 23.825 7.157 -27.825 1.00 94.50 94 GLY A CA 1
ATOM 704 C C . GLY A 1 94 ? 23.722 6.380 -26.519 1.00 94.50 94 GLY A C 1
ATOM 705 O O . GLY A 1 94 ? 22.711 6.451 -25.825 1.00 94.50 94 GLY A O 1
ATOM 706 N N . THR A 1 95 ? 24.787 5.644 -26.194 1.00 96.38 95 THR A N 1
ATOM 707 C CA . THR A 1 95 ? 24.910 4.855 -24.953 1.00 96.38 95 THR A CA 1
ATOM 708 C C . THR A 1 95 ? 23.764 3.863 -24.711 1.00 96.38 95 THR A C 1
ATOM 710 O O . THR A 1 95 ? 23.410 3.586 -23.566 1.00 96.38 95 THR A O 1
ATOM 713 N N . ASN A 1 96 ? 23.180 3.312 -25.780 1.00 97.88 96 ASN A N 1
ATOM 714 C CA . ASN A 1 96 ? 22.085 2.347 -25.696 1.00 97.88 96 ASN A CA 1
ATOM 715 C C . ASN A 1 96 ? 22.566 0.891 -25.801 1.00 97.88 96 ASN A C 1
ATOM 717 O O . ASN A 1 96 ? 23.471 0.565 -26.568 1.00 97.88 96 ASN A O 1
ATOM 721 N N . ALA A 1 97 ? 21.893 -0.003 -25.084 1.00 98.38 97 ALA A N 1
ATOM 722 C CA . ALA A 1 97 ? 22.176 -1.431 -25.007 1.00 98.38 97 ALA A CA 1
ATOM 723 C C . ALA A 1 97 ? 20.923 -2.235 -25.394 1.00 98.38 97 ALA A C 1
ATOM 725 O O . ALA A 1 97 ? 20.056 -2.476 -24.553 1.00 98.38 97 ALA A O 1
ATOM 726 N N . PHE A 1 98 ? 20.807 -2.641 -26.661 1.00 98.38 98 PHE A N 1
ATOM 727 C CA . PHE A 1 98 ? 19.642 -3.357 -27.193 1.00 98.38 98 PHE A CA 1
ATOM 728 C C . PHE A 1 98 ? 19.997 -4.791 -27.591 1.00 98.38 98 PHE A C 1
ATOM 730 O O . PHE A 1 98 ? 20.770 -5.016 -28.514 1.00 98.38 98 PHE A O 1
ATOM 737 N N . PHE A 1 99 ? 19.404 -5.772 -26.916 1.00 98.50 99 PHE A N 1
ATOM 738 C CA . PHE A 1 99 ? 19.683 -7.195 -27.082 1.00 98.50 99 PHE A CA 1
ATOM 739 C C . PHE A 1 99 ? 18.384 -7.966 -27.315 1.00 98.50 99 PHE A C 1
ATOM 741 O O . PHE A 1 99 ? 17.625 -8.221 -26.388 1.00 98.50 99 PHE A O 1
ATOM 748 N N . GLY A 1 100 ? 18.131 -8.370 -28.552 1.00 98.00 100 GLY A N 1
ATOM 749 C CA . GLY A 1 100 ? 16.954 -9.120 -28.971 1.00 98.00 100 GLY A CA 1
ATOM 750 C C . GLY A 1 100 ? 16.451 -8.654 -30.340 1.00 98.00 100 GLY A C 1
ATOM 751 O O . GLY A 1 100 ? 16.690 -7.508 -30.729 1.00 98.00 100 GLY A O 1
ATOM 752 N N . PRO A 1 101 ? 15.749 -9.516 -31.097 1.00 98.12 101 PRO A N 1
ATOM 753 C CA . PRO A 1 101 ? 15.055 -9.091 -32.309 1.00 98.12 101 PRO A CA 1
ATOM 754 C C . PRO A 1 101 ? 14.126 -7.905 -32.019 1.00 98.12 101 PRO A C 1
ATOM 756 O O . PRO A 1 101 ? 13.343 -7.945 -31.074 1.00 98.12 101 PRO A O 1
ATOM 759 N N . GLY A 1 102 ? 14.252 -6.821 -32.784 1.00 97.19 102 GLY A N 1
ATOM 760 C CA . GLY A 1 102 ? 13.431 -5.618 -32.606 1.00 97.19 102 GLY A CA 1
ATOM 761 C C . GLY A 1 102 ? 13.588 -4.896 -31.257 1.00 97.19 102 GLY A C 1
ATOM 762 O O . GLY A 1 102 ? 12.777 -4.023 -30.950 1.00 97.19 102 GLY A O 1
ATOM 763 N N . ALA A 1 103 ? 14.599 -5.217 -30.442 1.00 98.25 103 ALA A N 1
ATOM 764 C CA . ALA A 1 103 ? 14.859 -4.478 -29.208 1.00 98.25 103 ALA A CA 1
ATOM 765 C C . ALA A 1 103 ? 15.174 -3.005 -29.532 1.00 98.25 103 ALA A C 1
ATOM 767 O O . ALA A 1 103 ? 16.023 -2.715 -30.381 1.00 98.25 103 ALA A O 1
ATOM 768 N N . GLY A 1 104 ? 14.453 -2.076 -28.899 1.00 97.25 104 GLY A N 1
ATOM 769 C CA . GLY A 1 104 ? 14.580 -0.635 -29.143 1.00 97.25 104 GLY A CA 1
ATOM 770 C C . GLY A 1 104 ? 14.317 -0.209 -30.595 1.00 97.25 104 GLY A C 1
ATOM 771 O O . GLY A 1 104 ? 14.871 0.794 -31.037 1.00 97.25 104 GLY A O 1
ATOM 772 N N . TYR A 1 105 ? 13.524 -0.973 -31.361 1.00 97.62 105 TYR A N 1
ATOM 773 C CA . TYR A 1 105 ? 13.334 -0.787 -32.809 1.00 97.62 105 TYR A CA 1
ATOM 774 C C . TYR A 1 105 ? 13.014 0.657 -33.225 1.00 97.62 105 TYR A C 1
ATOM 776 O O . TYR A 1 105 ? 13.601 1.147 -34.190 1.00 97.62 105 TYR A O 1
ATOM 784 N N . TYR A 1 106 ? 12.113 1.328 -32.498 1.00 96.56 106 TYR A N 1
ATOM 785 C CA . TYR A 1 106 ? 11.661 2.690 -32.794 1.00 96.56 106 TYR A CA 1
ATOM 786 C C . TYR A 1 106 ? 12.456 3.790 -32.074 1.00 96.56 106 TYR A C 1
ATOM 788 O O . TYR A 1 106 ? 12.117 4.962 -32.241 1.00 96.56 106 TYR A O 1
ATOM 796 N N . ASN A 1 107 ? 13.520 3.462 -31.325 1.00 95.56 107 ASN A N 1
ATOM 797 C CA . ASN A 1 107 ? 14.364 4.491 -30.714 1.00 95.56 107 ASN A CA 1
ATOM 798 C C . ASN A 1 107 ? 14.997 5.311 -31.831 1.00 95.56 107 ASN A C 1
ATOM 800 O O . ASN A 1 107 ? 15.555 4.726 -32.743 1.00 95.56 107 ASN A O 1
ATOM 804 N N . THR A 1 108 ? 14.920 6.634 -31.763 1.00 95.06 108 THR A N 1
ATOM 805 C CA . THR A 1 108 ? 15.492 7.581 -32.730 1.00 95.06 108 THR A CA 1
ATOM 806 C C . THR A 1 108 ? 16.587 8.414 -32.072 1.00 95.06 108 THR A C 1
ATOM 808 O O . THR A 1 108 ? 17.727 8.413 -32.533 1.00 95.06 108 THR A O 1
ATOM 811 N N . ALA A 1 109 ? 16.279 9.069 -30.953 1.00 94.88 109 ALA A N 1
ATOM 812 C CA . ALA A 1 109 ? 17.195 9.992 -30.283 1.00 94.88 109 ALA A CA 1
ATOM 813 C C . ALA A 1 109 ? 17.417 9.691 -28.794 1.00 94.88 109 ALA A C 1
ATOM 815 O O . ALA A 1 109 ? 18.204 10.388 -28.166 1.00 94.88 109 ALA A O 1
ATOM 816 N N . GLY A 1 110 ? 16.756 8.680 -28.219 1.00 94.31 110 GLY A N 1
ATOM 817 C CA . GLY A 1 110 ? 16.887 8.352 -26.797 1.00 94.31 110 GLY A CA 1
ATOM 818 C C . GLY A 1 110 ? 18.301 7.911 -26.412 1.00 94.31 110 GLY A C 1
ATOM 819 O O . GLY A 1 110 ? 18.944 7.177 -27.169 1.00 94.31 110 GLY A O 1
ATOM 820 N N . TYR A 1 111 ? 18.772 8.341 -25.238 1.00 95.19 111 TYR A N 1
ATOM 821 C CA . TYR A 1 111 ? 20.106 8.046 -24.705 1.00 95.19 111 TYR A CA 1
ATOM 822 C C . TYR A 1 111 ? 20.048 7.154 -23.460 1.00 95.19 111 TYR A C 1
ATOM 824 O O . TYR A 1 111 ? 19.133 7.266 -22.642 1.00 95.19 111 TYR A O 1
ATOM 832 N N . GLY A 1 112 ? 21.064 6.310 -23.268 1.00 96.31 112 GLY A N 1
ATOM 833 C CA . GLY A 1 112 ? 21.238 5.570 -22.013 1.00 96.31 112 GLY A CA 1
ATOM 834 C C . GLY A 1 112 ? 20.150 4.531 -21.733 1.00 96.31 112 GLY A C 1
ATOM 835 O O . GLY A 1 112 ? 19.833 4.278 -20.571 1.00 96.31 112 GLY A O 1
ATOM 836 N N . ASN A 1 113 ? 19.535 3.959 -22.768 1.00 97.81 113 ASN A N 1
ATOM 837 C CA . ASN A 1 113 ? 18.483 2.963 -22.606 1.00 97.81 113 ASN A CA 1
ATOM 838 C C . ASN A 1 113 ? 19.029 1.538 -22.678 1.00 97.81 113 ASN A C 1
ATOM 840 O O . ASN A 1 113 ? 19.898 1.222 -23.488 1.00 97.81 113 ASN A O 1
ATOM 844 N N . THR A 1 114 ? 18.446 0.646 -21.885 1.00 98.44 114 THR A N 1
ATOM 845 C CA . THR A 1 114 ? 18.683 -0.797 -21.961 1.00 98.44 114 THR A CA 1
ATOM 846 C C . THR A 1 114 ? 17.398 -1.490 -22.395 1.00 98.44 114 THR A C 1
ATOM 848 O O . THR A 1 114 ? 16.361 -1.304 -21.768 1.00 98.44 114 THR A O 1
ATOM 851 N N . ALA A 1 115 ? 17.448 -2.299 -23.450 1.00 98.31 115 ALA A N 1
ATOM 852 C CA . ALA A 1 115 ? 16.332 -3.132 -23.888 1.00 98.31 115 ALA A CA 1
ATOM 853 C C . ALA A 1 115 ? 16.828 -4.558 -24.135 1.00 98.31 115 ALA A C 1
ATOM 855 O O . ALA A 1 115 ? 17.643 -4.783 -25.022 1.00 98.31 115 ALA A O 1
ATOM 856 N N . VAL A 1 116 ? 16.360 -5.528 -23.356 1.00 98.62 116 VAL A N 1
ATOM 857 C CA . VAL A 1 116 ? 16.801 -6.925 -23.432 1.00 98.62 116 VAL A CA 1
ATOM 858 C C . VAL A 1 116 ? 15.584 -7.830 -23.567 1.00 98.62 116 VAL A C 1
ATOM 860 O O . VAL A 1 116 ? 14.766 -7.917 -22.659 1.00 98.62 116 VAL A O 1
ATOM 863 N N . GLY A 1 117 ? 15.471 -8.531 -24.687 1.00 97.94 117 GLY A N 1
ATOM 864 C CA . GLY A 1 117 ? 14.342 -9.380 -25.053 1.00 97.94 117 GLY A CA 1
ATOM 865 C C . GLY A 1 117 ? 13.802 -9.034 -26.439 1.00 97.94 117 GLY A C 1
ATOM 866 O O . GLY A 1 117 ? 13.964 -7.914 -26.923 1.00 97.94 117 GLY A O 1
ATOM 867 N N . ASP A 1 118 ? 13.146 -10.000 -27.085 1.00 97.75 118 ASP A N 1
ATOM 868 C CA . ASP A 1 118 ? 12.425 -9.729 -28.332 1.00 97.75 118 ASP A CA 1
ATOM 869 C C . ASP A 1 118 ? 11.357 -8.658 -28.084 1.00 97.75 118 ASP A C 1
ATOM 871 O O . ASP A 1 118 ? 10.549 -8.758 -27.148 1.00 97.75 118 ASP A O 1
ATOM 875 N N . SER A 1 119 ? 11.396 -7.625 -28.927 1.00 96.69 119 SER A N 1
ATOM 876 C CA . SER A 1 119 ? 10.454 -6.514 -28.913 1.00 96.69 119 SER A CA 1
ATOM 877 C C . SER A 1 119 ? 10.431 -5.746 -27.579 1.00 96.69 119 SER A C 1
ATOM 879 O O . SER A 1 119 ? 9.410 -5.160 -27.211 1.00 96.69 119 SER A O 1
ATOM 881 N N . ALA A 1 120 ? 11.538 -5.755 -26.829 1.00 97.88 120 ALA A N 1
ATOM 882 C CA . ALA A 1 120 ? 11.690 -4.945 -25.625 1.00 97.88 120 ALA A CA 1
ATOM 883 C C . ALA A 1 120 ? 11.896 -3.462 -25.985 1.00 97.88 120 ALA A C 1
ATOM 885 O O . ALA A 1 120 ? 12.653 -3.135 -26.901 1.00 97.88 120 ALA A O 1
ATOM 886 N N . GLY A 1 121 ? 11.236 -2.557 -25.260 1.00 96.38 121 GLY A N 1
ATOM 887 C CA . GLY A 1 121 ? 11.382 -1.109 -25.438 1.00 96.38 121 GLY A CA 1
ATOM 888 C C . GLY A 1 121 ? 10.888 -0.571 -26.782 1.00 96.38 121 GLY A C 1
ATOM 889 O O . GLY A 1 121 ? 11.386 0.456 -27.235 1.00 96.38 121 GLY A O 1
ATOM 890 N N . LEU A 1 122 ? 9.944 -1.253 -27.444 1.00 93.81 122 LEU A N 1
ATOM 891 C CA . LEU A 1 122 ? 9.430 -0.844 -28.754 1.00 93.81 122 LEU A CA 1
ATOM 892 C C . LEU A 1 122 ? 8.836 0.567 -28.769 1.00 93.81 122 LEU A C 1
ATOM 894 O O . LEU A 1 122 ? 8.950 1.240 -29.778 1.00 93.81 122 LEU A O 1
ATOM 898 N N . SER A 1 123 ? 8.176 1.025 -27.709 1.00 90.00 123 SER A N 1
ATOM 899 C CA . SER A 1 123 ? 7.555 2.362 -27.711 1.00 90.00 123 SER A CA 1
ATOM 900 C C . SER A 1 123 ? 8.549 3.495 -27.468 1.00 90.00 123 SER A C 1
ATOM 902 O O . SER A 1 123 ? 8.172 4.656 -27.611 1.00 90.00 123 SER A O 1
ATOM 904 N N . ASN A 1 124 ? 9.790 3.178 -27.087 1.00 90.81 124 ASN A N 1
ATOM 905 C CA . ASN A 1 124 ? 10.805 4.184 -26.836 1.00 90.81 124 ASN A CA 1
ATOM 906 C C . ASN A 1 124 ? 11.267 4.781 -28.169 1.00 90.81 124 ASN A C 1
ATOM 908 O O . ASN A 1 124 ? 11.780 4.065 -29.025 1.00 90.81 124 ASN A O 1
ATOM 912 N N . THR A 1 125 ? 11.063 6.083 -28.334 1.00 94.19 125 THR A N 1
ATOM 913 C CA . THR A 1 125 ? 11.413 6.869 -29.516 1.00 94.19 125 THR A CA 1
ATOM 914 C C . THR A 1 125 ? 12.483 7.909 -29.204 1.00 94.19 125 THR A C 1
ATOM 916 O O . THR A 1 125 ? 13.501 7.976 -29.886 1.00 94.19 125 THR A O 1
ATOM 919 N N . THR A 1 126 ? 12.294 8.730 -28.179 1.00 95.06 126 THR A N 1
ATOM 920 C CA . THR A 1 126 ? 13.228 9.804 -27.786 1.00 95.06 126 THR A CA 1
ATOM 921 C C . THR A 1 126 ? 13.548 9.766 -26.295 1.00 95.06 126 THR A C 1
ATOM 923 O O . THR A 1 126 ? 14.370 10.536 -25.798 1.00 95.06 126 THR A O 1
ATOM 926 N N . GLU A 1 127 ? 12.902 8.861 -25.570 1.00 96.12 127 GLU A N 1
ATOM 927 C CA . GLU A 1 127 ? 12.982 8.729 -24.137 1.00 96.12 127 GLU A CA 1
ATOM 928 C C . GLU A 1 127 ? 14.357 8.199 -23.723 1.00 96.12 127 GLU A C 1
ATOM 930 O O . GLU A 1 127 ? 14.982 7.387 -24.404 1.00 96.12 127 GLU A O 1
ATOM 935 N N . SER A 1 128 ? 14.856 8.684 -22.591 1.00 96.12 128 SER A N 1
ATOM 936 C CA . SER A 1 128 ? 16.210 8.385 -22.120 1.00 96.12 128 SER A CA 1
ATOM 937 C C . SER A 1 128 ? 16.192 7.774 -20.724 1.00 96.12 128 SER A C 1
ATOM 939 O O . SER A 1 128 ? 15.274 8.028 -19.937 1.00 96.12 128 SER A O 1
ATOM 941 N N . ASN A 1 129 ? 17.249 7.032 -20.395 1.00 97.31 129 ASN A N 1
ATOM 942 C CA . ASN A 1 129 ? 17.477 6.412 -19.087 1.00 97.31 129 ASN A CA 1
ATOM 943 C C . ASN A 1 129 ? 16.398 5.395 -18.678 1.00 97.31 129 ASN A C 1
ATOM 945 O O . ASN A 1 129 ? 15.984 5.363 -17.519 1.00 97.31 129 ASN A O 1
ATOM 949 N N . ASN A 1 130 ? 15.917 4.581 -19.619 1.00 98.19 130 ASN A N 1
ATOM 950 C CA . ASN A 1 130 ? 14.928 3.537 -19.349 1.00 98.19 130 ASN A CA 1
ATOM 951 C C . ASN A 1 130 ? 15.521 2.128 -19.486 1.00 98.19 130 ASN A C 1
ATOM 953 O O . ASN A 1 130 ? 16.415 1.891 -20.299 1.00 98.19 130 ASN A O 1
ATOM 957 N N . SER A 1 131 ? 15.005 1.177 -18.705 1.00 98.31 131 SER A N 1
ATOM 958 C CA . SER A 1 131 ? 15.430 -0.229 -18.721 1.00 98.31 131 SER A CA 1
ATOM 959 C C . SER A 1 131 ? 14.247 -1.173 -18.941 1.00 98.31 131 SER A C 1
ATOM 961 O O . SER A 1 131 ? 13.379 -1.314 -18.085 1.00 98.31 131 SER A O 1
ATOM 963 N N . PHE A 1 132 ? 14.224 -1.863 -20.077 1.00 98.25 132 PHE A N 1
ATOM 964 C CA . PHE A 1 132 ? 13.186 -2.820 -20.453 1.00 98.25 132 PHE A CA 1
ATOM 965 C C . PHE A 1 132 ? 13.807 -4.207 -20.587 1.00 98.25 132 PHE A C 1
ATOM 967 O O . PHE A 1 132 ? 14.562 -4.467 -21.518 1.00 98.25 132 PHE A O 1
ATOM 974 N N . ILE A 1 133 ? 13.545 -5.096 -19.634 1.00 98.50 133 ILE A N 1
ATOM 975 C CA . ILE A 1 133 ? 14.170 -6.420 -19.585 1.00 98.50 133 ILE A CA 1
ATOM 976 C C . ILE A 1 133 ? 13.072 -7.480 -19.556 1.00 98.50 133 ILE A C 1
ATOM 978 O O . ILE A 1 133 ? 12.392 -7.657 -18.552 1.00 98.50 133 ILE A O 1
ATOM 982 N N . GLY A 1 134 ? 12.914 -8.214 -20.651 1.00 97.56 134 GLY A N 1
ATOM 983 C CA . GLY A 1 134 ? 11.922 -9.266 -20.842 1.00 97.56 134 GLY A CA 1
ATOM 984 C C . GLY A 1 134 ? 11.260 -9.186 -22.216 1.00 97.56 134 GLY A C 1
ATOM 985 O O . GLY A 1 134 ? 11.170 -8.113 -22.817 1.00 97.56 134 GLY A O 1
ATOM 986 N N . TYR A 1 135 ? 10.762 -10.325 -22.704 1.00 96.38 135 TYR A N 1
ATOM 987 C CA . TYR A 1 135 ? 9.957 -10.393 -23.928 1.00 96.38 135 TYR A CA 1
ATOM 988 C C . TYR A 1 135 ? 8.781 -9.415 -23.851 1.00 96.38 135 TYR A C 1
ATOM 990 O O . TYR A 1 135 ? 7.984 -9.489 -22.909 1.00 96.38 135 TYR A O 1
ATOM 998 N N . ARG A 1 136 ? 8.683 -8.509 -24.834 1.00 95.31 136 ARG A N 1
ATOM 999 C CA . ARG A 1 136 ? 7.666 -7.442 -24.894 1.00 95.31 136 ARG A CA 1
ATOM 1000 C C . ARG A 1 136 ? 7.589 -6.549 -23.645 1.00 95.31 136 ARG A C 1
ATOM 1002 O O . ARG A 1 136 ? 6.538 -5.964 -23.379 1.00 95.31 136 ARG A O 1
ATOM 1009 N N . SER A 1 137 ? 8.668 -6.444 -22.867 1.00 97.31 137 SER A N 1
ATOM 1010 C CA . SER A 1 137 ? 8.753 -5.432 -21.809 1.00 97.31 137 SER A CA 1
ATOM 1011 C C . SER A 1 137 ? 8.791 -4.034 -22.437 1.00 97.31 137 SER A C 1
ATOM 1013 O O . SER A 1 137 ? 9.445 -3.839 -23.463 1.00 97.31 137 SER A O 1
ATOM 1015 N N . ASN A 1 138 ? 8.049 -3.065 -21.898 1.00 95.75 138 ASN A N 1
ATOM 1016 C CA . ASN A 1 138 ? 7.874 -1.779 -22.578 1.00 95.75 138 ASN A CA 1
ATOM 1017 C C . ASN A 1 138 ? 7.595 -0.594 -21.639 1.00 95.75 138 ASN A C 1
ATOM 1019 O O . ASN A 1 138 ? 7.372 -0.770 -20.441 1.00 95.75 138 ASN A O 1
ATOM 1023 N N . GLY A 1 139 ? 7.585 0.616 -22.201 1.00 94.94 139 GLY A N 1
ATOM 1024 C CA . GLY A 1 139 ? 7.243 1.860 -21.505 1.00 94.94 139 GLY A CA 1
ATOM 1025 C C . GLY A 1 139 ? 6.080 2.618 -22.152 1.00 94.94 139 GLY A C 1
ATOM 1026 O O . GLY A 1 139 ? 5.727 2.364 -23.300 1.00 94.94 139 GLY A O 1
ATOM 1027 N N . ALA A 1 140 ? 5.475 3.568 -21.446 1.00 94.06 140 ALA A N 1
ATOM 1028 C CA . ALA A 1 140 ? 4.683 4.621 -22.084 1.00 94.06 140 ALA A CA 1
ATOM 1029 C C . ALA A 1 140 ? 5.589 5.666 -22.761 1.00 94.06 140 ALA A C 1
ATOM 1031 O O . ALA A 1 140 ? 6.773 5.774 -22.446 1.00 94.06 140 ALA A O 1
ATOM 1032 N N . THR A 1 141 ? 5.023 6.453 -23.674 1.00 93.00 141 THR A N 1
ATOM 1033 C CA . THR A 1 141 ? 5.728 7.577 -24.304 1.00 93.00 141 THR A CA 1
ATOM 1034 C C . THR A 1 141 ? 5.992 8.700 -23.298 1.00 93.00 141 THR A C 1
ATOM 1036 O O . THR A 1 141 ? 5.140 8.990 -22.459 1.00 93.00 141 THR A O 1
ATOM 1039 N N . GLY A 1 142 ? 7.131 9.377 -23.414 1.00 93.19 142 GLY A N 1
ATOM 1040 C CA . GLY A 1 142 ? 7.511 10.537 -22.603 1.00 93.19 142 GLY A CA 1
ATOM 1041 C C . GLY A 1 142 ? 8.029 10.216 -21.197 1.00 93.19 142 GLY A C 1
ATOM 1042 O O . GLY A 1 142 ? 8.152 11.129 -20.381 1.00 93.19 142 GLY A O 1
ATOM 1043 N N . ILE A 1 143 ? 8.325 8.950 -20.884 1.00 96.12 143 ILE A N 1
ATOM 1044 C CA . ILE A 1 143 ? 8.824 8.551 -19.558 1.00 96.12 143 ILE A CA 1
ATOM 1045 C C . ILE A 1 143 ? 10.356 8.547 -19.488 1.00 96.12 143 ILE A C 1
ATOM 1047 O O . ILE A 1 143 ? 11.041 8.299 -20.474 1.00 96.12 143 ILE A O 1
ATOM 1051 N N . THR A 1 144 ? 10.917 8.762 -18.303 1.00 97.12 144 THR A N 1
ATOM 1052 C CA . THR A 1 144 ? 12.361 8.637 -18.049 1.00 97.12 144 THR A CA 1
ATOM 1053 C C . THR A 1 144 ? 12.619 8.024 -16.680 1.00 97.12 144 THR A C 1
ATOM 1055 O O . THR A 1 144 ? 11.765 8.103 -15.792 1.00 97.12 144 THR A O 1
ATOM 1058 N N . ASN A 1 145 ? 13.797 7.427 -16.486 1.00 97.25 145 ASN A N 1
ATOM 1059 C CA . ASN A 1 145 ? 14.153 6.736 -15.248 1.00 97.25 145 ASN A CA 1
ATOM 1060 C C . ASN A 1 145 ? 13.105 5.666 -14.890 1.00 97.25 145 ASN A C 1
ATOM 1062 O O . ASN A 1 145 ? 12.623 5.577 -13.758 1.00 97.25 145 ASN A O 1
ATOM 1066 N N . ALA A 1 146 ? 12.672 4.918 -15.904 1.00 98.00 146 ALA A N 1
ATOM 1067 C CA . ALA A 1 146 ? 11.628 3.918 -15.789 1.00 98.00 146 ALA A CA 1
ATOM 1068 C C . ALA A 1 146 ? 12.179 2.527 -16.109 1.00 98.00 146 ALA A C 1
ATOM 1070 O O . ALA A 1 146 ? 12.902 2.333 -17.089 1.00 98.00 146 ALA A O 1
ATOM 1071 N N . THR A 1 147 ? 11.798 1.545 -15.296 1.00 98.31 147 THR A N 1
ATOM 1072 C CA . THR A 1 147 ? 12.242 0.159 -15.445 1.00 98.31 147 THR A CA 1
ATOM 1073 C C . THR A 1 147 ? 11.045 -0.780 -15.517 1.00 98.31 147 THR A C 1
ATOM 1075 O O . THR A 1 147 ? 10.191 -0.776 -14.632 1.00 98.31 147 THR A O 1
ATOM 1078 N N . ALA A 1 148 ? 10.996 -1.626 -16.543 1.00 98.00 148 ALA A N 1
ATOM 1079 C CA . ALA A 1 148 ? 10.068 -2.749 -16.631 1.00 98.00 148 ALA A CA 1
ATOM 1080 C C . ALA A 1 148 ? 10.863 -4.055 -16.712 1.00 98.00 148 ALA A C 1
ATOM 1082 O O . ALA A 1 148 ? 11.634 -4.261 -17.649 1.00 98.00 148 ALA A O 1
ATOM 1083 N N . LEU A 1 149 ? 10.677 -4.937 -15.729 1.00 98.12 149 LEU A N 1
ATOM 1084 C CA . LEU A 1 149 ? 11.407 -6.199 -15.615 1.00 98.12 149 LEU A CA 1
ATOM 1085 C C . LEU A 1 149 ? 10.433 -7.379 -15.618 1.00 98.12 149 LEU A C 1
ATOM 1087 O O . LEU A 1 149 ? 9.635 -7.522 -14.699 1.00 98.12 149 LEU A O 1
ATOM 1091 N N . GLY A 1 150 ? 10.527 -8.250 -16.618 1.00 96.75 150 GLY A N 1
ATOM 1092 C CA . GLY A 1 150 ? 9.733 -9.467 -16.777 1.00 96.75 150 GLY A CA 1
ATOM 1093 C C . GLY A 1 150 ? 8.962 -9.527 -18.099 1.00 96.75 150 GLY A C 1
ATOM 1094 O O . GLY A 1 150 ? 8.829 -8.539 -18.821 1.00 96.75 150 GLY A O 1
ATOM 1095 N N . TYR A 1 151 ? 8.440 -10.716 -18.416 1.00 94.81 151 TYR A N 1
ATOM 1096 C CA . TYR A 1 151 ? 7.564 -10.940 -19.572 1.00 94.81 151 TYR A CA 1
ATOM 1097 C C . TYR A 1 151 ? 6.375 -9.970 -19.544 1.00 94.81 151 TYR A C 1
ATOM 1099 O O . TYR A 1 151 ? 5.643 -9.925 -18.556 1.00 94.81 151 TYR A O 1
ATOM 1107 N N . GLY A 1 152 ? 6.197 -9.193 -20.617 1.00 94.62 152 GLY A N 1
ATOM 1108 C CA . GLY A 1 152 ? 5.070 -8.269 -20.773 1.00 94.62 152 GLY A CA 1
ATOM 1109 C C . GLY A 1 152 ? 4.972 -7.171 -19.704 1.00 94.62 152 GLY A C 1
ATOM 1110 O O . GLY A 1 152 ? 3.903 -6.577 -19.540 1.00 94.62 152 GLY A O 1
ATOM 1111 N N . ALA A 1 153 ? 6.040 -6.902 -18.947 1.00 97.00 153 ALA A N 1
ATOM 1112 C CA . ALA A 1 153 ? 6.053 -5.810 -17.979 1.00 97.00 153 ALA A CA 1
ATOM 1113 C C . ALA A 1 153 ? 5.925 -4.462 -18.709 1.00 97.00 153 ALA A C 1
ATOM 1115 O O . ALA A 1 153 ? 6.633 -4.224 -19.686 1.00 97.00 153 ALA A O 1
ATOM 1116 N N . GLN A 1 154 ? 5.038 -3.576 -18.250 1.00 95.75 154 GLN A N 1
ATOM 1117 C CA . GLN A 1 154 ? 4.903 -2.226 -18.812 1.00 95.75 154 GLN A CA 1
ATOM 1118 C C . GLN A 1 154 ? 4.937 -1.181 -17.708 1.00 95.75 154 GLN A C 1
ATOM 1120 O O . GLN A 1 154 ? 4.208 -1.300 -16.726 1.00 95.75 154 GLN A O 1
ATOM 1125 N N . VAL A 1 155 ? 5.769 -0.157 -17.888 1.00 96.38 155 VAL A N 1
ATOM 1126 C CA . VAL A 1 155 ? 5.884 0.984 -16.975 1.00 96.38 155 VAL A CA 1
ATOM 1127 C C . VAL A 1 155 ? 5.317 2.238 -17.636 1.00 96.38 155 VAL A C 1
ATOM 1129 O O . VAL A 1 155 ? 5.711 2.605 -18.738 1.00 96.38 155 VAL A O 1
ATOM 1132 N N . SER A 1 156 ? 4.353 2.887 -16.985 1.00 94.69 156 SER A N 1
ATOM 1133 C CA . SER A 1 156 ? 3.567 3.971 -17.592 1.00 94.69 156 SER A CA 1
ATOM 1134 C C . SER A 1 156 ? 3.938 5.375 -17.116 1.00 94.69 156 SER A C 1
ATOM 1136 O O . SER A 1 156 ? 3.310 6.340 -17.537 1.00 94.69 156 SER A O 1
ATOM 1138 N N . GLN A 1 157 ? 4.923 5.505 -16.229 1.00 96.12 157 GLN A N 1
ATOM 1139 C CA . GLN A 1 157 ? 5.333 6.793 -15.674 1.00 96.12 157 GLN A CA 1
ATOM 1140 C C . GLN A 1 157 ? 6.829 6.805 -15.348 1.00 96.12 157 GLN A C 1
ATOM 1142 O O . GLN A 1 157 ? 7.442 5.757 -15.138 1.00 96.12 157 GLN A O 1
ATOM 1147 N N . SER A 1 158 ? 7.401 8.004 -15.281 1.00 97.50 158 SER A N 1
ATOM 1148 C CA . SER A 1 158 ? 8.800 8.217 -14.907 1.00 97.50 158 SER A CA 1
ATOM 1149 C C . SER A 1 158 ? 9.095 7.800 -13.462 1.00 97.50 158 SER A C 1
ATOM 1151 O O . SER A 1 158 ? 8.193 7.716 -12.625 1.00 97.50 158 SER A O 1
ATOM 1153 N N . ASN A 1 159 ? 10.376 7.596 -13.146 1.00 97.31 159 ASN A N 1
ATOM 1154 C CA . ASN A 1 159 ? 10.861 7.289 -11.791 1.00 97.31 159 ASN A CA 1
ATOM 1155 C C . ASN A 1 159 ? 10.164 6.072 -11.160 1.00 97.31 159 ASN A C 1
ATOM 1157 O O . ASN A 1 159 ? 9.805 6.094 -9.983 1.00 97.31 159 ASN A O 1
ATOM 1161 N N . SER A 1 160 ? 9.898 5.037 -11.958 1.00 97.44 160 SER A N 1
ATOM 1162 C CA . SER A 1 160 ? 9.086 3.893 -11.539 1.00 97.44 160 SER A CA 1
ATOM 1163 C C . SER A 1 160 ? 9.669 2.566 -12.002 1.00 97.44 160 SER A C 1
ATOM 1165 O O . SER A 1 160 ? 10.227 2.458 -13.091 1.00 97.44 160 SER A O 1
ATOM 1167 N N . LEU A 1 161 ? 9.495 1.540 -11.169 1.00 97.69 161 LEU A N 1
ATOM 1168 C CA . LEU A 1 161 ? 9.864 0.157 -11.453 1.00 97.69 161 LEU A CA 1
ATOM 1169 C C . LEU A 1 161 ? 8.604 -0.715 -11.451 1.00 97.69 161 LEU A C 1
ATOM 1171 O O . LEU A 1 161 ? 7.880 -0.746 -10.458 1.00 97.69 161 LEU A O 1
ATOM 1175 N N . VAL A 1 162 ? 8.377 -1.457 -12.535 1.00 97.38 162 VAL A N 1
ATOM 1176 C CA . VAL A 1 162 ? 7.323 -2.475 -12.639 1.00 97.38 162 VAL A CA 1
ATOM 1177 C C . VAL A 1 162 ? 7.958 -3.858 -12.756 1.00 97.38 162 VAL A C 1
ATOM 1179 O O . VAL A 1 162 ? 8.776 -4.110 -13.642 1.00 97.38 162 VAL A O 1
ATOM 1182 N N . LEU A 1 163 ? 7.570 -4.756 -11.848 1.00 96.88 163 LEU A N 1
ATOM 1183 C CA . LEU A 1 163 ? 8.057 -6.133 -11.766 1.00 96.88 163 LEU A CA 1
ATOM 1184 C C . LEU A 1 163 ? 6.995 -7.095 -12.314 1.00 96.88 163 LEU A C 1
ATOM 1186 O O . LEU A 1 163 ? 6.080 -7.507 -11.605 1.00 96.88 163 LEU A O 1
ATOM 1190 N N . GLY A 1 164 ? 7.153 -7.460 -13.583 1.00 95.62 164 GLY A N 1
ATOM 1191 C CA . GLY A 1 164 ? 6.322 -8.418 -14.296 1.00 95.62 164 GLY A CA 1
ATOM 1192 C C . GLY A 1 164 ? 5.044 -7.836 -14.898 1.00 95.62 164 GLY A C 1
ATOM 1193 O O . GLY A 1 164 ? 4.810 -6.628 -14.895 1.00 95.62 164 GLY A O 1
ATOM 1194 N N . SER A 1 165 ? 4.226 -8.714 -15.474 1.00 94.75 165 SER A N 1
ATOM 1195 C CA . SER A 1 165 ? 2.942 -8.354 -16.068 1.00 94.75 165 SER A CA 1
ATOM 1196 C C . SER A 1 165 ? 1.839 -8.158 -15.022 1.00 94.75 165 SER A C 1
ATOM 1198 O O . SER A 1 165 ? 1.921 -8.686 -13.912 1.00 94.75 165 SER A O 1
ATOM 1200 N N . ILE A 1 166 ? 0.776 -7.441 -15.394 1.00 93.38 166 ILE A N 1
ATOM 1201 C CA . ILE A 1 166 ? -0.353 -7.097 -14.517 1.00 93.38 166 ILE A CA 1
ATOM 1202 C C . ILE A 1 166 ? -1.641 -7.680 -15.112 1.00 93.38 166 ILE A C 1
ATOM 1204 O O . ILE A 1 166 ? -1.938 -7.422 -16.273 1.00 93.38 166 ILE A O 1
ATOM 1208 N N . ALA A 1 167 ? -2.415 -8.449 -14.339 1.00 92.12 167 ALA A N 1
ATOM 1209 C CA . ALA A 1 167 ? -3.674 -9.040 -14.796 1.00 92.12 167 ALA A CA 1
ATOM 1210 C C . ALA A 1 167 ? -4.633 -7.975 -15.351 1.00 92.12 167 ALA A C 1
ATOM 1212 O O . ALA A 1 167 ? -4.890 -6.966 -14.695 1.00 92.12 167 ALA A O 1
ATOM 1213 N N . GLY A 1 168 ? -5.178 -8.214 -16.546 1.00 89.25 168 GLY A N 1
ATOM 1214 C CA . GLY A 1 168 ? -6.089 -7.280 -17.219 1.00 89.25 168 GLY A CA 1
ATOM 1215 C C . GLY A 1 168 ? -5.394 -6.111 -17.929 1.00 89.25 168 GLY A C 1
ATOM 1216 O O . GLY A 1 168 ? -6.055 -5.352 -18.631 1.00 89.25 168 GLY A O 1
ATOM 1217 N N . LEU A 1 169 ? -4.071 -5.995 -17.809 1.00 86.44 169 LEU A N 1
ATOM 1218 C CA . LEU A 1 169 ? -3.230 -5.074 -18.569 1.00 86.44 169 LEU A CA 1
ATOM 1219 C C . LEU A 1 169 ? -2.204 -5.878 -19.381 1.00 86.44 169 LEU A C 1
ATOM 1221 O O . LEU A 1 169 ? -1.959 -7.053 -19.117 1.00 86.44 169 LEU A O 1
ATOM 1225 N N . ASN A 1 170 ? -1.598 -5.261 -20.396 1.00 85.75 170 ASN A N 1
ATOM 1226 C CA . ASN A 1 170 ? -0.456 -5.818 -21.140 1.00 85.75 170 ASN A CA 1
ATOM 1227 C C . ASN A 1 170 ? -0.695 -7.238 -21.703 1.00 85.75 170 ASN A C 1
ATOM 1229 O O . ASN A 1 170 ? 0.244 -8.022 -21.841 1.00 85.75 170 ASN A O 1
ATOM 1233 N N . TYR A 1 171 ? -1.957 -7.576 -21.999 1.00 85.44 171 TYR A N 1
ATOM 1234 C CA . TYR A 1 171 ? -2.407 -8.906 -22.436 1.00 85.44 171 TYR A CA 1
ATOM 1235 C C . TYR A 1 171 ? -2.152 -10.046 -21.433 1.00 85.44 171 TYR A C 1
ATOM 1237 O O . TYR A 1 171 ? -2.150 -11.217 -21.813 1.00 85.44 171 TYR A O 1
ATOM 1245 N N . ALA A 1 172 ? -1.938 -9.732 -20.155 1.00 90.81 172 ALA A N 1
ATOM 1246 C CA . ALA A 1 172 ? -1.677 -10.729 -19.131 1.00 90.81 172 ALA A CA 1
ATOM 1247 C C . ALA A 1 172 ? -2.958 -11.211 -18.445 1.00 90.81 172 ALA A C 1
ATOM 1249 O O . ALA A 1 172 ? -3.824 -10.432 -18.041 1.00 90.81 172 ALA A O 1
ATOM 1250 N N . THR A 1 173 ? -3.050 -12.528 -18.272 1.00 91.50 173 THR A N 1
ATOM 1251 C CA . THR A 1 173 ? -4.154 -13.203 -17.573 1.00 91.50 173 THR A CA 1
ATOM 1252 C C . THR A 1 173 ? -3.946 -13.263 -16.059 1.00 91.50 173 THR A C 1
ATOM 1254 O O . THR A 1 173 ? -4.888 -13.538 -15.321 1.00 91.50 173 THR A O 1
ATOM 1257 N N . ALA A 1 174 ? -2.727 -12.990 -15.589 1.00 91.81 174 ALA A N 1
ATOM 1258 C CA . ALA A 1 174 ? -2.359 -12.981 -14.181 1.00 91.81 174 ALA A CA 1
ATOM 1259 C C . ALA A 1 174 ? -1.299 -11.906 -13.893 1.00 91.81 174 ALA A C 1
ATOM 1261 O O . ALA A 1 174 ? -0.470 -11.581 -14.748 1.00 91.81 174 ALA A O 1
ATOM 1262 N N . SER A 1 175 ? -1.324 -11.376 -12.670 1.00 93.88 175 SER A N 1
ATOM 1263 C CA . SER A 1 175 ? -0.283 -10.482 -12.167 1.00 93.88 175 SER A CA 1
ATOM 1264 C C . SER A 1 175 ? 0.897 -11.297 -11.652 1.00 93.88 175 SER A C 1
ATOM 1266 O O . SER A 1 175 ? 0.707 -12.342 -11.028 1.00 93.88 175 SER A O 1
ATOM 1268 N N . VAL A 1 176 ? 2.111 -10.805 -11.878 1.00 96.06 176 VAL A N 1
ATOM 1269 C CA . VAL A 1 176 ? 3.323 -11.421 -11.333 1.00 96.06 176 VAL A CA 1
ATOM 1270 C C . VAL A 1 176 ? 3.399 -11.208 -9.820 1.00 96.06 176 VAL A C 1
ATOM 1272 O O . VAL A 1 176 ? 3.086 -10.137 -9.304 1.00 96.06 176 VAL A O 1
ATOM 1275 N N . ASN A 1 177 ? 3.837 -12.250 -9.112 1.00 96.81 177 ASN A N 1
ATOM 1276 C CA . ASN A 1 177 ? 4.190 -12.182 -7.700 1.00 96.81 177 ASN A CA 1
ATOM 1277 C C . ASN A 1 177 ? 5.714 -12.060 -7.552 1.00 96.81 177 ASN A C 1
ATOM 1279 O O . ASN A 1 177 ? 6.466 -12.792 -8.195 1.00 96.81 177 ASN A O 1
ATOM 1283 N N . VAL A 1 178 ? 6.166 -11.185 -6.658 1.00 97.19 178 VAL A N 1
ATOM 1284 C CA . VAL A 1 178 ? 7.574 -10.934 -6.341 1.00 97.19 178 VAL A CA 1
ATOM 1285 C C . VAL A 1 178 ? 7.947 -11.677 -5.059 1.00 97.19 178 VAL A C 1
ATOM 1287 O O . VAL A 1 178 ? 7.425 -11.395 -3.979 1.00 97.19 178 VAL A O 1
ATOM 1290 N N . GLY A 1 179 ? 8.856 -12.643 -5.177 1.00 96.38 179 GLY A N 1
ATOM 1291 C CA . GLY A 1 179 ? 9.421 -13.382 -4.048 1.00 96.38 179 GLY A CA 1
ATOM 1292 C C . GLY A 1 179 ? 10.814 -12.875 -3.677 1.00 96.38 179 GLY A C 1
ATOM 1293 O O . GLY A 1 179 ? 11.667 -12.734 -4.549 1.00 96.38 179 GLY A O 1
ATOM 1294 N N . ILE A 1 180 ? 11.066 -12.643 -2.387 1.00 96.12 180 ILE A N 1
ATOM 1295 C CA . ILE A 1 180 ? 12.405 -12.365 -1.841 1.00 96.12 180 ILE A CA 1
ATOM 1296 C C . ILE A 1 180 ? 12.703 -13.438 -0.790 1.00 96.12 180 ILE A C 1
ATOM 1298 O O . ILE A 1 180 ? 12.028 -13.520 0.234 1.00 96.12 180 ILE A O 1
ATOM 1302 N N . GLY A 1 181 ? 13.680 -14.307 -1.063 1.00 94.75 181 GLY A N 1
ATOM 1303 C CA . GLY A 1 181 ? 13.967 -15.482 -0.224 1.00 94.75 181 GLY A CA 1
ATOM 1304 C C . GLY A 1 181 ? 12.964 -16.639 -0.385 1.00 94.75 181 GLY A C 1
ATOM 1305 O O . GLY A 1 181 ? 12.947 -17.580 0.411 1.00 94.75 181 GLY A O 1
ATOM 1306 N N . THR A 1 182 ? 12.120 -16.593 -1.420 1.00 96.38 182 THR A N 1
ATOM 1307 C CA . THR A 1 182 ? 11.198 -17.669 -1.806 1.00 96.38 182 THR A CA 1
ATOM 1308 C C . THR A 1 182 ? 11.030 -17.718 -3.323 1.00 96.38 182 THR A C 1
ATOM 1310 O O . THR A 1 182 ? 10.920 -16.685 -3.975 1.00 96.38 182 THR A O 1
ATOM 1313 N N . ASP A 1 183 ? 10.981 -18.927 -3.870 1.00 96.56 183 ASP A N 1
ATOM 1314 C CA . ASP A 1 183 ? 10.712 -19.250 -5.276 1.00 96.56 183 ASP A CA 1
ATOM 1315 C C . ASP A 1 183 ? 9.215 -19.491 -5.564 1.00 96.56 183 ASP A C 1
ATOM 1317 O O . ASP A 1 183 ? 8.811 -19.664 -6.712 1.00 96.56 183 ASP A O 1
ATOM 1321 N N . ARG A 1 184 ? 8.370 -19.494 -4.522 1.00 96.38 184 ARG A N 1
ATOM 1322 C CA . ARG A 1 184 ? 6.921 -19.740 -4.599 1.00 96.38 184 ARG A CA 1
ATOM 1323 C C . ARG A 1 184 ? 6.142 -18.652 -3.851 1.00 96.38 184 ARG A C 1
ATOM 1325 O O . ARG A 1 184 ? 5.525 -18.921 -2.815 1.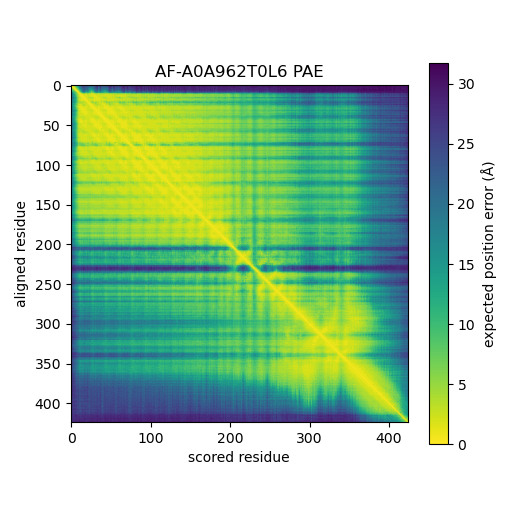00 96.38 184 ARG A O 1
ATOM 1332 N N . PRO A 1 185 ? 6.173 -17.398 -4.326 1.00 97.62 185 PRO A N 1
ATOM 1333 C CA . PRO A 1 185 ? 5.468 -16.306 -3.674 1.00 97.62 185 PRO A CA 1
ATOM 1334 C C . PRO A 1 185 ? 3.943 -16.534 -3.679 1.00 97.62 185 PRO A C 1
ATOM 1336 O O . PRO A 1 185 ? 3.323 -16.671 -4.733 1.00 97.62 185 PRO A O 1
ATOM 1339 N N . ALA A 1 186 ? 3.328 -16.574 -2.489 1.00 95.88 186 ALA A N 1
ATOM 1340 C CA . ALA A 1 186 ? 1.895 -16.845 -2.308 1.00 95.88 186 ALA A CA 1
ATOM 1341 C C . ALA A 1 186 ? 1.020 -15.576 -2.370 1.00 95.88 186 ALA A C 1
ATOM 1343 O O . ALA A 1 186 ? -0.212 -15.652 -2.342 1.00 95.88 186 ALA A O 1
ATOM 1344 N N . ARG A 1 187 ? 1.655 -14.403 -2.408 1.00 93.75 187 ARG A N 1
ATOM 1345 C CA . ARG A 1 187 ? 1.062 -13.066 -2.526 1.00 93.75 187 ARG A CA 1
ATOM 1346 C C . ARG A 1 187 ? 1.975 -12.209 -3.409 1.00 93.75 187 ARG A C 1
ATOM 1348 O O . ARG A 1 187 ? 3.125 -12.587 -3.627 1.00 93.75 187 ARG A O 1
ATOM 1355 N N . GLN A 1 188 ? 1.469 -11.067 -3.880 1.00 93.25 188 GLN A N 1
ATOM 1356 C CA . GLN A 1 188 ? 2.175 -10.179 -4.817 1.00 93.25 188 GLN A CA 1
ATOM 1357 C C . GLN A 1 188 ? 3.561 -9.742 -4.344 1.00 93.25 188 GLN A C 1
ATOM 1359 O O . GLN A 1 188 ? 4.458 -9.612 -5.165 1.00 93.25 188 GLN A O 1
ATOM 1364 N N . LEU A 1 189 ? 3.753 -9.572 -3.039 1.00 94.69 189 LEU A N 1
ATOM 1365 C CA . LEU A 1 189 ? 5.068 -9.444 -2.431 1.00 94.69 189 LEU A CA 1
ATOM 1366 C C . LEU A 1 189 ? 5.161 -10.465 -1.295 1.00 94.69 189 LEU A C 1
ATOM 1368 O O . LEU A 1 189 ? 4.365 -10.424 -0.358 1.00 94.69 189 LEU A O 1
ATOM 1372 N N . HIS A 1 190 ? 6.103 -11.403 -1.391 1.00 95.81 190 HIS A N 1
ATOM 1373 C CA . HIS A 1 190 ? 6.328 -12.440 -0.384 1.00 95.81 190 HIS A CA 1
ATOM 1374 C C . HIS A 1 190 ? 7.805 -12.453 0.016 1.00 95.81 190 HIS A C 1
ATOM 1376 O O . HIS A 1 190 ? 8.668 -12.837 -0.773 1.00 95.81 190 HIS A O 1
ATOM 1382 N N . LEU A 1 191 ? 8.093 -12.039 1.250 1.00 94.81 191 LEU A N 1
ATOM 1383 C CA . LEU A 1 191 ? 9.422 -12.127 1.849 1.00 94.81 191 LEU A CA 1
ATOM 1384 C C . LEU A 1 191 ? 9.481 -13.369 2.743 1.00 94.81 191 LEU A C 1
ATOM 1386 O O . LEU A 1 191 ? 8.571 -13.594 3.541 1.00 94.81 191 LEU A O 1
ATOM 1390 N N . ARG A 1 192 ? 10.551 -14.160 2.643 1.00 93.75 192 ARG A N 1
ATOM 1391 C CA . ARG A 1 192 ? 10.784 -15.334 3.494 1.00 93.75 192 ARG A CA 1
ATOM 1392 C C . ARG A 1 192 ? 12.243 -15.386 3.937 1.00 93.75 192 ARG A C 1
ATOM 1394 O O . ARG A 1 192 ? 13.146 -15.279 3.118 1.00 93.75 192 ARG A O 1
ATOM 1401 N N . GLY A 1 193 ? 12.473 -15.584 5.232 1.00 93.56 193 GLY A N 1
ATOM 1402 C CA . GLY A 1 193 ? 13.811 -15.704 5.815 1.00 93.56 193 GLY A CA 1
ATOM 1403 C C . GLY A 1 193 ? 13.890 -15.116 7.228 1.00 93.56 193 GLY A C 1
ATOM 1404 O O . GLY A 1 193 ? 12.971 -14.411 7.638 1.00 93.56 193 GLY A O 1
ATOM 1405 N N . PRO A 1 194 ? 14.978 -15.377 7.975 1.00 89.25 194 PRO A N 1
ATOM 1406 C CA . PRO A 1 194 ? 15.124 -14.945 9.372 1.00 89.25 194 PRO A CA 1
ATOM 1407 C C . PRO A 1 194 ? 15.151 -13.420 9.550 1.00 89.25 194 PRO A C 1
ATOM 1409 O O . PRO A 1 194 ? 14.773 -12.924 10.602 1.00 89.25 194 PRO A O 1
ATOM 1412 N N . ASN A 1 195 ? 15.543 -12.682 8.509 1.00 87.50 195 ASN A N 1
ATOM 1413 C CA . ASN A 1 195 ? 15.591 -11.217 8.497 1.00 87.50 195 ASN A CA 1
ATOM 1414 C C . ASN A 1 195 ? 14.558 -10.612 7.532 1.00 87.50 195 ASN A C 1
ATOM 1416 O O . ASN A 1 195 ? 14.738 -9.491 7.059 1.00 87.50 195 ASN A O 1
ATOM 1420 N N . ALA A 1 196 ? 13.516 -11.368 7.165 1.00 86.62 196 ALA A N 1
ATOM 1421 C CA . ALA A 1 196 ? 12.457 -10.873 6.294 1.00 86.62 196 ALA A CA 1
ATOM 1422 C C . ALA A 1 196 ? 11.711 -9.730 6.995 1.00 86.62 196 ALA A C 1
ATOM 1424 O O . ALA A 1 196 ? 10.881 -9.958 7.871 1.00 86.62 196 ALA A O 1
ATOM 1425 N N . ALA A 1 197 ? 12.023 -8.499 6.606 1.00 83.44 197 ALA A N 1
ATOM 1426 C CA . ALA A 1 197 ? 11.436 -7.301 7.176 1.00 83.44 197 ALA A CA 1
ATOM 1427 C C . ALA A 1 197 ? 11.150 -6.280 6.079 1.00 83.44 197 ALA A C 1
ATOM 1429 O O . ALA A 1 197 ? 11.912 -6.133 5.121 1.00 83.44 197 ALA A O 1
ATOM 1430 N N . PHE A 1 198 ? 10.064 -5.538 6.261 1.00 84.38 198 PHE A N 1
ATOM 1431 C CA . PHE A 1 198 ? 9.831 -4.306 5.532 1.00 84.38 198 PHE A CA 1
ATOM 1432 C C . PHE A 1 198 ? 10.355 -3.151 6.387 1.00 84.38 198 PHE A C 1
ATOM 1434 O O . PHE A 1 198 ? 9.703 -2.730 7.340 1.00 84.38 198 PHE A O 1
ATOM 1441 N N . ARG A 1 199 ? 11.585 -2.710 6.105 1.00 78.44 199 ARG A N 1
ATOM 1442 C CA . ARG A 1 199 ? 12.268 -1.639 6.843 1.00 78.44 199 ARG A CA 1
ATOM 1443 C C . ARG A 1 199 ? 12.153 -0.325 6.076 1.00 78.44 199 ARG A C 1
ATOM 1445 O O . ARG A 1 199 ? 12.435 -0.289 4.882 1.00 78.44 199 ARG A O 1
ATOM 1452 N N . MET A 1 200 ? 11.791 0.748 6.776 1.00 75.00 200 MET A N 1
ATOM 1453 C CA . MET A 1 200 ? 11.808 2.109 6.243 1.00 75.00 200 MET A CA 1
ATOM 1454 C C . MET A 1 200 ? 12.659 3.011 7.133 1.00 75.00 200 MET A C 1
ATOM 1456 O O . MET A 1 200 ? 12.287 3.277 8.271 1.00 75.00 200 MET A O 1
ATOM 1460 N N . ASP A 1 201 ? 13.781 3.497 6.605 1.00 71.56 201 ASP A N 1
ATOM 1461 C CA . ASP A 1 201 ? 14.649 4.463 7.282 1.00 71.56 201 ASP A CA 1
ATOM 1462 C C . ASP A 1 201 ? 14.328 5.880 6.796 1.00 71.56 201 ASP A C 1
ATOM 1464 O O . ASP A 1 201 ? 14.304 6.145 5.591 1.00 71.56 201 ASP A O 1
ATOM 1468 N N . ARG A 1 202 ? 14.059 6.801 7.727 1.00 67.44 202 ARG A N 1
ATOM 1469 C CA . ARG A 1 202 ? 13.733 8.199 7.417 1.00 67.44 202 ARG A CA 1
ATOM 1470 C C . ARG A 1 202 ? 14.470 9.146 8.355 1.00 67.44 202 ARG A C 1
ATOM 1472 O O . ARG A 1 202 ? 14.626 8.860 9.535 1.00 67.44 202 ARG A O 1
ATOM 1479 N N . THR A 1 203 ? 14.878 10.295 7.824 1.00 67.31 203 THR A N 1
ATOM 1480 C CA . THR A 1 203 ? 15.510 11.386 8.586 1.00 67.31 203 THR A CA 1
ATOM 1481 C C . THR A 1 203 ? 14.506 12.433 9.088 1.00 67.31 203 THR A C 1
ATOM 1483 O O . THR A 1 203 ? 14.909 13.377 9.760 1.00 67.31 203 THR A O 1
ATOM 1486 N N . VAL A 1 204 ? 13.213 12.287 8.756 1.00 64.12 204 VAL A N 1
ATOM 1487 C CA . VAL A 1 204 ? 12.114 13.199 9.132 1.00 64.12 204 VAL A CA 1
ATOM 1488 C C . VAL A 1 204 ? 10.837 12.428 9.478 1.00 64.12 204 VAL A C 1
ATOM 1490 O O . VAL A 1 204 ? 10.581 11.361 8.906 1.00 64.12 204 VAL A O 1
ATOM 1493 N N . ASP A 1 205 ? 10.004 13.022 10.334 1.00 55.69 205 ASP A N 1
ATOM 1494 C CA . ASP A 1 205 ? 8.722 12.474 10.794 1.00 55.69 205 ASP A CA 1
ATOM 1495 C C . ASP A 1 205 ? 7.628 12.594 9.738 1.00 55.69 205 ASP A C 1
ATOM 1497 O O . ASP A 1 205 ? 6.833 13.531 9.706 1.00 55.69 205 ASP A O 1
ATOM 1501 N N . ALA A 1 206 ? 7.598 11.620 8.836 1.00 58.25 206 ALA A N 1
ATOM 1502 C CA . ALA A 1 206 ? 6.516 11.423 7.885 1.00 58.25 206 ALA A CA 1
ATOM 1503 C C . ALA A 1 206 ? 6.091 9.952 7.905 1.00 58.25 206 ALA A C 1
ATOM 1505 O O . ALA A 1 206 ? 6.889 9.083 8.246 1.00 58.25 206 ALA A O 1
ATOM 1506 N N . ALA A 1 207 ? 4.839 9.703 7.516 1.00 55.31 207 ALA A N 1
ATOM 1507 C CA . ALA A 1 207 ? 4.187 8.396 7.471 1.00 55.31 207 ALA A CA 1
ATOM 1508 C C . ALA A 1 207 ? 5.130 7.205 7.235 1.00 55.31 207 ALA A C 1
ATOM 1510 O O . ALA A 1 207 ? 5.750 7.105 6.175 1.00 55.31 207 ALA A O 1
ATOM 1511 N N . ALA A 1 208 ? 5.196 6.291 8.209 1.00 63.53 208 ALA A N 1
ATOM 1512 C CA . ALA A 1 208 ? 6.051 5.110 8.136 1.00 63.53 208 ALA A CA 1
ATOM 1513 C C . ALA A 1 208 ? 5.432 3.993 7.284 1.00 63.53 208 ALA A C 1
ATOM 1515 O O . ALA A 1 208 ? 6.155 3.217 6.673 1.00 63.53 208 ALA A O 1
ATOM 1516 N N . PHE A 1 209 ? 4.104 3.887 7.220 1.00 75.25 209 PHE A N 1
ATOM 1517 C CA . PHE A 1 209 ? 3.443 2.825 6.460 1.00 75.25 209 PHE A CA 1
ATOM 1518 C C . PHE A 1 209 ? 2.006 3.209 6.100 1.00 75.25 209 PHE A C 1
ATOM 1520 O O . PHE A 1 209 ? 1.263 3.660 6.968 1.00 75.25 209 PHE A O 1
ATOM 1527 N N . LEU A 1 210 ? 1.610 3.037 4.833 1.00 72.31 210 LEU A N 1
ATOM 1528 C CA . LEU A 1 210 ? 0.259 3.329 4.343 1.00 72.31 210 LEU A CA 1
ATOM 1529 C C . LEU A 1 210 ? -0.424 2.042 3.869 1.00 72.31 210 LEU A C 1
ATOM 1531 O O . LEU A 1 210 ? 0.126 1.318 3.041 1.00 72.31 210 LEU A O 1
ATOM 1535 N N . LEU A 1 211 ? -1.651 1.798 4.330 1.00 77.62 211 LEU A N 1
ATOM 1536 C CA . LEU A 1 211 ? -2.543 0.783 3.778 1.00 77.62 211 LEU A CA 1
ATOM 1537 C C . LEU A 1 211 ? -3.669 1.489 3.035 1.00 77.62 211 LEU A C 1
ATOM 1539 O O . LEU A 1 211 ? -4.500 2.155 3.653 1.00 77.62 211 LEU A O 1
ATOM 1543 N N . VAL A 1 212 ? -3.708 1.317 1.717 1.00 79.69 212 VAL A N 1
ATOM 1544 C CA . VAL A 1 212 ? -4.743 1.896 0.860 1.00 79.69 212 VAL A CA 1
ATOM 1545 C C . VAL A 1 212 ? -5.617 0.776 0.316 1.00 79.69 212 VAL A C 1
ATOM 1547 O O . VAL A 1 212 ? -5.136 -0.112 -0.386 1.00 79.69 212 VAL A O 1
ATOM 1550 N N . ARG A 1 213 ? -6.915 0.820 0.610 1.00 82.12 213 ARG A N 1
ATOM 1551 C CA . ARG A 1 213 ? -7.908 0.026 -0.115 1.00 82.12 213 ARG A CA 1
ATOM 1552 C C . ARG A 1 213 ? -8.356 0.834 -1.317 1.00 82.12 213 ARG A C 1
ATOM 1554 O O . ARG A 1 213 ? -8.821 1.956 -1.143 1.00 82.12 213 ARG A O 1
ATOM 1561 N N . THR A 1 214 ? -8.277 0.255 -2.505 1.00 83.62 214 THR A N 1
ATOM 1562 C CA . THR A 1 214 ? -8.793 0.851 -3.738 1.00 83.62 214 THR A CA 1
ATOM 1563 C C . THR A 1 214 ? -10.038 0.116 -4.231 1.00 83.62 214 THR A C 1
ATOM 1565 O O . THR A 1 214 ? -10.360 -0.985 -3.773 1.00 83.62 214 THR A O 1
ATOM 1568 N N . ASN A 1 215 ? -10.780 0.741 -5.143 1.00 80.12 215 ASN A N 1
ATOM 1569 C CA . ASN A 1 215 ? -11.795 0.057 -5.938 1.00 80.12 215 ASN A CA 1
ATOM 1570 C C . ASN A 1 215 ? -11.145 -0.702 -7.115 1.00 80.12 215 ASN A C 1
ATOM 1572 O O . ASN A 1 215 ? -9.934 -0.632 -7.325 1.00 80.12 215 ASN A O 1
ATOM 1576 N N . ALA A 1 216 ? -11.952 -1.403 -7.917 1.00 77.31 216 ALA A N 1
ATOM 1577 C CA . ALA A 1 216 ? -11.466 -2.149 -9.084 1.00 77.31 216 ALA A CA 1
ATOM 1578 C C . ALA A 1 216 ? -10.767 -1.271 -10.145 1.00 77.31 216 ALA A C 1
ATOM 1580 O O . ALA A 1 216 ? -9.966 -1.776 -10.923 1.00 77.31 216 ALA A O 1
ATOM 1581 N N . SER A 1 217 ? -11.041 0.037 -10.163 1.00 78.06 217 SER A N 1
ATOM 1582 C CA . SER A 1 217 ? -10.413 1.016 -11.060 1.00 78.06 217 SER A CA 1
ATOM 1583 C C . SER A 1 217 ? -9.127 1.629 -10.489 1.00 78.06 217 SER A C 1
ATOM 1585 O O . SER A 1 217 ? -8.548 2.503 -11.122 1.00 78.06 217 SER A O 1
ATOM 1587 N N . GLY A 1 218 ? -8.689 1.216 -9.294 1.00 76.06 218 GLY A N 1
ATOM 1588 C CA . GLY A 1 218 ? -7.491 1.744 -8.638 1.00 76.06 218 GLY A CA 1
ATOM 1589 C C . GLY A 1 218 ? -7.703 3.028 -7.826 1.00 76.06 218 GLY A C 1
ATOM 1590 O O . GLY A 1 218 ? -6.748 3.522 -7.233 1.00 76.06 218 GLY A O 1
ATOM 1591 N N . ASN A 1 219 ? -8.932 3.548 -7.723 1.00 78.62 219 ASN A N 1
ATOM 1592 C CA . ASN A 1 219 ? -9.210 4.751 -6.931 1.00 78.62 219 ASN A CA 1
ATOM 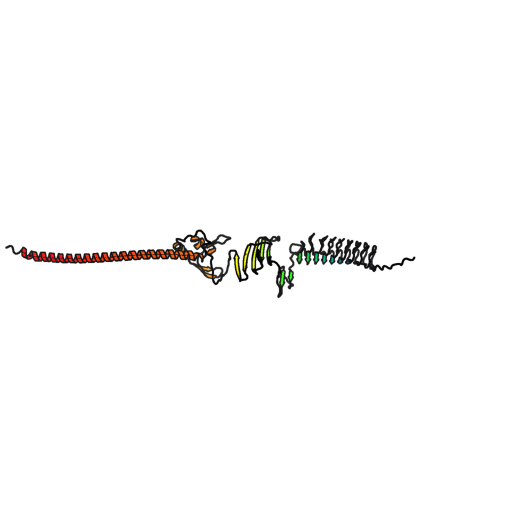1593 C C . ASN A 1 219 ? -9.212 4.426 -5.428 1.00 78.62 219 ASN A C 1
ATOM 1595 O O . ASN A 1 219 ? -9.884 3.464 -5.037 1.00 78.62 219 ASN A O 1
ATOM 1599 N N . PRO A 1 220 ? -8.533 5.215 -4.572 1.00 78.44 220 PRO A N 1
ATOM 1600 C CA . PRO A 1 220 ? -8.563 5.035 -3.122 1.00 78.44 220 PRO A CA 1
ATOM 1601 C C . PRO A 1 220 ? -9.984 5.125 -2.556 1.00 78.44 220 PRO A C 1
ATOM 1603 O O . PRO A 1 220 ? -10.702 6.094 -2.779 1.00 78.44 220 PRO A O 1
ATOM 1606 N N . LEU A 1 221 ? -10.376 4.111 -1.790 1.00 77.06 221 LEU A N 1
ATOM 1607 C CA . LEU A 1 221 ? -11.590 4.078 -0.974 1.00 77.06 221 LEU A CA 1
ATOM 1608 C C . LEU A 1 221 ? -11.284 4.414 0.486 1.00 77.06 221 LEU A C 1
ATOM 1610 O O . LEU A 1 221 ? -12.111 5.006 1.176 1.00 77.06 221 LEU A O 1
ATOM 1614 N N . LYS A 1 222 ? -10.112 3.990 0.974 1.00 79.56 222 LYS A N 1
ATOM 1615 C CA . LYS A 1 222 ? -9.692 4.201 2.357 1.00 79.56 222 LYS A CA 1
ATOM 1616 C C . LYS A 1 222 ? -8.179 4.146 2.484 1.00 79.56 222 LYS A C 1
ATOM 1618 O O . LYS A 1 222 ? -7.581 3.196 1.984 1.00 79.56 222 LYS A O 1
ATOM 1623 N N . THR A 1 223 ? -7.606 5.084 3.229 1.00 72.00 223 THR A N 1
ATOM 1624 C CA . THR A 1 223 ? -6.180 5.100 3.565 1.00 72.00 223 THR A CA 1
ATOM 1625 C C . THR A 1 223 ? -5.982 5.111 5.081 1.00 72.00 223 THR A C 1
ATOM 1627 O O . THR A 1 223 ? -6.434 6.032 5.765 1.00 72.00 223 THR A O 1
ATOM 1630 N N . PHE A 1 224 ? -5.272 4.105 5.595 1.00 69.38 224 PHE A N 1
ATOM 1631 C CA . PHE A 1 224 ? -4.759 4.067 6.965 1.00 69.38 224 PHE A CA 1
ATOM 1632 C C . PHE A 1 224 ? -3.263 4.313 6.969 1.00 69.38 224 PHE A C 1
ATOM 1634 O O . PHE A 1 224 ? -2.548 3.788 6.117 1.00 69.38 224 PHE A O 1
ATOM 1641 N N . VAL A 1 225 ? -2.790 5.069 7.953 1.00 69.06 225 VAL A N 1
ATOM 1642 C CA . VAL A 1 225 ? -1.366 5.365 8.090 1.00 69.06 225 VAL A CA 1
ATOM 1643 C C . VAL A 1 225 ? -0.877 5.020 9.481 1.00 69.06 225 VAL A C 1
ATOM 1645 O O . VAL A 1 225 ? -1.497 5.430 10.460 1.00 69.06 225 VAL A O 1
ATOM 1648 N N . VAL A 1 226 ? 0.252 4.312 9.542 1.00 72.12 226 VAL A N 1
ATOM 1649 C CA . VAL A 1 226 ? 1.000 4.028 10.766 1.00 72.12 226 VAL A CA 1
ATOM 1650 C C . VAL A 1 226 ? 2.207 4.960 10.864 1.00 72.12 226 VAL A C 1
ATOM 1652 O O . VAL A 1 226 ? 2.962 5.107 9.901 1.00 72.12 226 VAL A O 1
ATOM 1655 N N . GLY A 1 227 ? 2.390 5.588 12.029 1.00 66.75 227 GLY A N 1
ATOM 1656 C CA . GLY A 1 227 ? 3.582 6.391 12.340 1.00 66.75 227 GLY A CA 1
ATOM 1657 C C . GLY A 1 227 ? 3.531 7.827 11.811 1.00 66.75 227 GLY A C 1
ATOM 1658 O O . GLY A 1 227 ? 4.491 8.304 11.217 1.00 66.75 227 GLY A O 1
ATOM 1659 N N . THR A 1 228 ? 2.397 8.515 11.975 1.00 56.69 228 THR A N 1
ATOM 1660 C CA . THR A 1 228 ? 2.280 9.952 11.667 1.00 56.69 228 THR A CA 1
ATOM 1661 C C . THR A 1 228 ? 1.989 10.748 12.934 1.00 56.69 228 THR A C 1
ATOM 1663 O O . THR A 1 228 ? 0.873 10.711 13.453 1.00 56.69 228 THR A O 1
ATOM 1666 N N . THR A 1 229 ? 2.960 11.523 13.415 1.00 53.34 229 THR A N 1
ATOM 1667 C CA . THR A 1 229 ? 2.672 12.657 14.295 1.00 53.34 229 THR A CA 1
ATOM 1668 C C . THR A 1 229 ? 2.246 13.840 13.427 1.00 53.34 229 THR A C 1
ATOM 1670 O O . THR A 1 229 ? 2.974 14.310 12.556 1.00 53.34 229 THR A O 1
ATOM 1673 N N . ALA A 1 230 ? 1.030 14.343 13.644 1.00 48.09 230 ALA A N 1
ATOM 1674 C CA . ALA A 1 230 ? 0.693 15.693 13.214 1.00 48.09 230 ALA A CA 1
ATOM 1675 C C . ALA A 1 230 ? 1.485 16.661 14.112 1.00 48.09 230 ALA A C 1
ATOM 1677 O O . ALA A 1 230 ? 1.130 16.820 15.276 1.00 48.09 230 ALA A O 1
ATOM 1678 N N . ALA A 1 231 ? 2.570 17.231 13.579 1.00 47.31 231 ALA A N 1
ATOM 1679 C CA . ALA A 1 231 ? 3.392 18.294 14.172 1.00 47.31 231 ALA A CA 1
ATOM 1680 C C . ALA A 1 231 ? 4.089 17.971 15.517 1.00 47.31 231 ALA A C 1
ATOM 1682 O O . ALA A 1 231 ? 3.746 18.522 16.559 1.00 47.31 231 ALA A O 1
ATOM 1683 N N . GLY A 1 232 ? 5.126 17.130 15.488 1.00 50.28 232 GLY A N 1
ATOM 1684 C CA . GLY A 1 232 ? 6.058 16.960 16.609 1.00 50.28 232 GLY A CA 1
ATOM 1685 C C . GLY A 1 232 ? 7.117 15.897 16.321 1.00 50.28 232 GLY A C 1
ATOM 1686 O O . GLY A 1 232 ? 6.829 14.961 15.574 1.00 50.28 232 GLY A O 1
ATOM 1687 N N . ALA A 1 233 ? 8.314 16.071 16.897 1.00 46.56 233 ALA A N 1
ATOM 1688 C CA . ALA A 1 233 ? 9.428 15.124 16.808 1.00 46.56 233 ALA A CA 1
ATOM 1689 C C . ALA A 1 233 ? 8.969 13.690 17.123 1.00 46.56 233 ALA A C 1
ATOM 1691 O O . ALA A 1 233 ? 8.137 13.515 18.016 1.00 46.56 233 ALA A O 1
ATOM 1692 N N . ASN A 1 234 ? 9.517 12.690 16.423 1.00 51.34 234 ASN A N 1
ATOM 1693 C CA . ASN A 1 234 ? 9.234 11.275 16.639 1.00 51.34 234 ASN A CA 1
ATOM 1694 C C . ASN A 1 234 ? 9.392 10.942 18.112 1.00 51.34 234 ASN A C 1
ATOM 1696 O O . ASN A 1 234 ? 10.503 10.819 18.629 1.00 51.34 234 ASN A O 1
ATOM 1700 N N . ASN A 1 235 ? 8.276 10.775 18.793 1.00 57.75 235 ASN A N 1
ATOM 1701 C CA . ASN A 1 235 ? 8.275 10.283 20.146 1.00 57.75 235 ASN A CA 1
ATOM 1702 C C . ASN A 1 235 ? 7.993 8.781 20.159 1.00 57.75 235 ASN A C 1
ATOM 1704 O O . ASN A 1 235 ? 7.560 8.316 21.190 1.00 57.75 235 ASN A O 1
ATOM 1708 N N . GLY A 1 236 ? 8.224 8.022 19.076 1.00 61.53 236 GLY A N 1
ATOM 1709 C CA . GLY A 1 236 ? 8.183 6.550 19.072 1.00 61.53 236 GLY A CA 1
ATOM 1710 C C . GLY A 1 236 ? 6.792 5.902 19.121 1.00 61.53 236 GLY A C 1
ATOM 1711 O O . GLY A 1 236 ? 6.696 4.677 19.154 1.00 61.53 236 GLY A O 1
ATOM 1712 N N . GLU A 1 237 ? 5.717 6.691 19.092 1.00 74.44 237 GLU A N 1
ATOM 1713 C CA . GLU A 1 237 ? 4.349 6.188 19.238 1.00 74.44 237 GLU A CA 1
ATOM 1714 C C . GLU A 1 237 ? 3.847 5.437 17.996 1.00 74.44 237 GLU A C 1
ATOM 1716 O O . GLU A 1 237 ? 4.078 5.830 16.847 1.00 74.44 237 GLU A O 1
ATOM 1721 N N . PHE A 1 238 ? 3.050 4.391 18.222 1.00 79.00 238 PHE A N 1
ATOM 1722 C CA . PHE A 1 238 ? 2.291 3.738 17.160 1.00 79.00 238 PHE A CA 1
ATOM 1723 C C . PHE A 1 238 ? 0.924 4.412 17.025 1.00 79.00 238 PHE A C 1
ATOM 1725 O O . PHE A 1 238 ? 0.065 4.305 17.896 1.00 79.00 238 PHE A O 1
ATOM 1732 N N . ILE A 1 239 ? 0.712 5.112 15.915 1.00 80.38 239 ILE A N 1
ATOM 1733 C CA . ILE A 1 239 ? -0.507 5.891 15.664 1.00 80.38 239 ILE A CA 1
ATOM 1734 C C . ILE A 1 239 ? -1.199 5.349 14.423 1.00 80.38 239 ILE A C 1
ATOM 1736 O O . ILE A 1 239 ? -0.546 5.222 13.392 1.00 80.38 239 ILE A O 1
ATOM 1740 N N . ILE A 1 240 ? -2.510 5.113 14.500 1.00 84.06 240 ILE A N 1
ATOM 1741 C CA . ILE A 1 240 ? -3.367 4.851 13.339 1.00 84.06 240 ILE A CA 1
ATOM 1742 C C . ILE A 1 240 ? -4.165 6.113 13.020 1.00 84.06 240 ILE A C 1
ATOM 1744 O O . ILE A 1 240 ? -5.065 6.507 13.770 1.00 84.06 240 ILE A O 1
ATOM 1748 N N . ASN A 1 241 ? -3.863 6.703 11.866 1.00 82.12 241 ASN A N 1
ATOM 1749 C CA . ASN A 1 241 ? -4.612 7.820 11.304 1.00 82.12 241 ASN A CA 1
ATOM 1750 C C . ASN A 1 241 ? -5.500 7.370 10.145 1.00 82.12 241 ASN A C 1
ATOM 1752 O O . ASN A 1 241 ? -5.115 6.529 9.331 1.00 82.12 241 ASN A O 1
ATOM 1756 N N . ASP A 1 242 ? -6.680 7.975 10.068 1.00 85.00 242 ASP A N 1
ATOM 1757 C CA . ASP A 1 242 ? -7.618 7.848 8.960 1.00 85.00 242 ASP A CA 1
ATOM 1758 C C . ASP A 1 242 ? -7.516 9.081 8.058 1.00 85.00 242 ASP A C 1
ATOM 1760 O O . ASP A 1 242 ? -7.839 10.191 8.483 1.00 85.00 242 ASP A O 1
ATOM 1764 N N . LEU A 1 243 ? -7.054 8.884 6.822 1.00 78.62 243 LEU A N 1
ATOM 1765 C CA . LEU A 1 243 ? -6.921 9.950 5.821 1.00 78.62 243 LEU A CA 1
ATOM 1766 C C . LEU A 1 243 ? -8.133 10.054 4.880 1.00 78.62 243 LEU A C 1
ATOM 1768 O O . LEU A 1 243 ? -8.124 10.861 3.949 1.00 78.62 243 LEU A O 1
ATOM 1772 N N . GLY A 1 244 ? -9.170 9.232 5.062 1.00 84.31 244 GLY A N 1
ATOM 1773 C CA . GLY A 1 244 ? -10.246 9.120 4.078 1.00 84.31 244 GLY A CA 1
ATOM 1774 C C . GLY A 1 244 ? -9.696 8.646 2.730 1.00 84.31 244 GLY A C 1
ATOM 1775 O O . GLY A 1 244 ? -9.146 7.547 2.644 1.00 84.31 244 GLY A O 1
ATOM 1776 N N . THR A 1 245 ? -9.843 9.472 1.692 1.00 82.38 245 THR A N 1
ATOM 1777 C CA . THR A 1 245 ? -9.324 9.225 0.334 1.00 82.38 245 THR A CA 1
ATOM 1778 C C . THR A 1 245 ? -7.968 9.886 0.065 1.00 82.38 245 THR A C 1
ATOM 1780 O O . THR A 1 245 ? -7.380 9.654 -0.991 1.00 82.38 245 THR A O 1
ATOM 1783 N N . ALA A 1 246 ? -7.448 10.696 0.994 1.00 75.56 246 ALA A N 1
ATOM 1784 C CA . ALA A 1 246 ? -6.154 11.349 0.834 1.00 75.56 246 ALA A CA 1
ATOM 1785 C C . ALA A 1 246 ? -4.986 10.356 0.994 1.00 75.56 246 ALA A C 1
ATOM 1787 O O . ALA A 1 246 ? -5.104 9.304 1.628 1.00 75.56 246 ALA A O 1
ATOM 1788 N N . VAL A 1 247 ? -3.837 10.712 0.414 1.00 67.62 247 VAL A N 1
ATOM 1789 C CA . VAL A 1 247 ? -2.585 9.928 0.457 1.00 67.62 247 VAL A CA 1
ATOM 1790 C C . VAL A 1 247 ? -1.481 10.610 1.278 1.00 67.62 247 VAL A C 1
ATOM 1792 O O . VAL A 1 247 ? -0.399 10.055 1.446 1.00 67.62 247 VAL A O 1
ATOM 1795 N N . SER A 1 248 ? -1.743 11.812 1.796 1.00 71.31 248 SER A N 1
ATOM 1796 C CA . SER A 1 248 ? -0.849 12.583 2.665 1.00 71.31 248 SER A CA 1
ATOM 1797 C C . SER A 1 248 ? -1.647 13.602 3.496 1.00 71.31 248 SER A C 1
ATOM 1799 O O . SER A 1 248 ? -2.830 13.827 3.237 1.00 71.31 248 SER A O 1
ATOM 1801 N N . GLY A 1 249 ? -1.005 14.215 4.496 1.00 65.94 249 GLY A N 1
ATOM 1802 C CA . GLY A 1 249 ? -1.613 15.230 5.368 1.00 65.94 249 GLY A CA 1
ATOM 1803 C C . GLY A 1 249 ? -1.986 14.718 6.763 1.00 65.94 249 GLY A C 1
ATOM 1804 O O . GLY A 1 249 ? -1.713 13.571 7.118 1.00 65.94 249 GLY A O 1
ATOM 1805 N N . ALA A 1 250 ? -2.574 15.596 7.581 1.00 65.50 250 ALA A N 1
ATOM 1806 C CA . ALA A 1 250 ? -3.020 15.257 8.930 1.00 65.50 250 ALA A CA 1
ATOM 1807 C C . ALA A 1 250 ? -4.368 14.517 8.862 1.00 65.50 250 ALA A C 1
ATOM 1809 O O . ALA A 1 250 ? -5.393 15.114 8.547 1.00 65.50 250 ALA A O 1
ATOM 1810 N N . GLY A 1 251 ? -4.355 13.209 9.124 1.00 73.75 251 GLY A N 1
ATOM 1811 C CA . GLY A 1 251 ? -5.572 12.403 9.245 1.00 73.75 251 GLY A CA 1
ATOM 1812 C C . GLY A 1 251 ? -6.222 12.512 10.619 1.00 73.75 251 GLY A C 1
ATOM 1813 O O . GLY A 1 251 ? -5.641 13.046 11.566 1.00 73.75 251 GLY A O 1
ATOM 1814 N N . THR A 1 252 ? -7.421 11.953 10.755 1.00 83.69 252 THR A N 1
ATOM 1815 C CA . THR A 1 252 ? -8.082 11.818 12.057 1.00 83.69 252 THR A CA 1
ATOM 1816 C C . THR A 1 252 ? -7.432 10.681 12.845 1.00 83.69 252 THR A C 1
ATOM 1818 O O . THR A 1 252 ? -7.444 9.534 12.393 1.00 83.69 252 THR A O 1
ATOM 1821 N N . ARG A 1 253 ? -6.894 10.979 14.036 1.00 85.19 253 ARG A N 1
ATOM 1822 C CA . ARG A 1 253 ? -6.351 9.967 14.959 1.00 85.19 253 ARG A CA 1
ATOM 1823 C C . ARG A 1 253 ? -7.454 9.027 15.415 1.00 85.19 253 ARG A C 1
ATOM 1825 O O . ARG A 1 253 ? -8.396 9.483 16.055 1.00 85.19 253 ARG A O 1
ATOM 1832 N N . ARG A 1 254 ? -7.321 7.734 15.117 1.00 87.25 254 ARG A N 1
ATOM 1833 C CA . ARG A 1 254 ? -8.256 6.680 15.549 1.00 87.25 254 ARG A CA 1
ATOM 1834 C C . ARG A 1 254 ? -7.727 5.894 16.743 1.00 87.25 254 ARG A C 1
ATOM 1836 O O . ARG A 1 254 ? -8.501 5.555 17.633 1.00 87.25 254 ARG A O 1
ATOM 1843 N N . MET A 1 255 ? -6.422 5.633 16.763 1.00 89.81 255 MET A N 1
ATOM 1844 C CA . MET A 1 255 ? -5.747 4.897 17.830 1.00 89.81 255 MET A CA 1
ATOM 1845 C C . MET A 1 255 ? -4.333 5.440 18.030 1.00 89.81 255 MET A C 1
ATOM 1847 O O . MET A 1 255 ? -3.636 5.691 17.047 1.00 89.81 255 MET A O 1
ATOM 1851 N N . THR A 1 256 ? -3.909 5.556 19.283 1.00 86.81 256 THR A N 1
ATOM 1852 C CA . THR A 1 256 ? -2.523 5.846 19.664 1.00 86.81 256 THR A CA 1
ATOM 1853 C C . THR A 1 256 ? -2.066 4.812 20.684 1.00 86.81 256 THR A C 1
ATOM 1855 O O . THR A 1 256 ? -2.778 4.565 21.652 1.00 86.81 256 THR A O 1
ATOM 1858 N N . ILE A 1 257 ? -0.888 4.229 20.481 1.00 88.00 257 ILE A N 1
ATOM 1859 C CA . ILE A 1 257 ? -0.125 3.502 21.496 1.00 88.00 257 ILE A CA 1
ATOM 1860 C C . ILE A 1 257 ? 1.106 4.349 21.794 1.00 88.00 257 ILE A C 1
ATOM 1862 O O . ILE A 1 257 ? 1.961 4.539 20.925 1.00 88.00 257 ILE A O 1
ATOM 1866 N N . THR A 1 258 ? 1.165 4.884 23.003 1.00 84.06 258 THR A N 1
ATOM 1867 C CA . THR A 1 258 ? 2.261 5.731 23.468 1.00 84.06 258 THR A CA 1
ATOM 1868 C C . THR A 1 258 ? 3.475 4.894 23.887 1.00 84.06 258 THR A C 1
ATOM 1870 O O . THR A 1 258 ? 3.376 3.684 24.106 1.00 84.06 258 THR A O 1
ATOM 1873 N N . ASN A 1 259 ? 4.634 5.535 24.063 1.00 79.50 259 ASN A N 1
ATOM 1874 C CA . ASN A 1 259 ? 5.853 4.853 24.526 1.00 79.50 259 ASN A CA 1
ATOM 1875 C C . ASN A 1 259 ? 5.754 4.249 25.929 1.00 79.50 259 ASN A C 1
ATOM 1877 O O . ASN A 1 259 ? 6.484 3.312 26.240 1.00 79.50 259 ASN A O 1
ATOM 1881 N N . ASP A 1 260 ? 4.895 4.802 26.785 1.00 84.75 260 ASP A N 1
ATOM 1882 C CA . ASP A 1 260 ? 4.644 4.266 28.125 1.00 84.75 260 ASP A CA 1
ATOM 1883 C C . ASP A 1 260 ? 3.607 3.125 28.122 1.00 84.75 260 ASP A C 1
ATOM 1885 O O . ASP A 1 260 ? 3.276 2.587 29.175 1.00 84.75 260 ASP A O 1
ATOM 1889 N N . GLY A 1 261 ? 3.127 2.722 26.938 1.00 84.06 261 GLY A N 1
ATOM 1890 C CA . GLY A 1 261 ? 2.181 1.624 26.754 1.00 84.06 261 GLY A CA 1
ATOM 1891 C C . GLY A 1 261 ? 0.711 2.024 26.883 1.00 84.06 261 GLY A C 1
ATOM 1892 O O . GLY A 1 261 ? -0.156 1.153 26.800 1.00 84.06 261 GLY A O 1
ATOM 1893 N N . THR A 1 262 ? 0.402 3.313 27.055 1.00 89.50 262 THR A N 1
ATOM 1894 C CA . THR A 1 262 ? -0.984 3.797 27.065 1.00 89.50 262 THR A CA 1
ATOM 1895 C C . THR A 1 262 ? -1.617 3.632 25.687 1.00 89.50 262 THR A C 1
ATOM 1897 O O . THR A 1 262 ? -1.074 4.066 24.671 1.00 89.50 262 THR A O 1
ATOM 1900 N N . VAL A 1 263 ? -2.807 3.031 25.648 1.00 92.44 263 VAL A N 1
ATOM 1901 C CA . VAL A 1 263 ? -3.596 2.882 24.422 1.00 92.44 263 VAL A CA 1
ATOM 1902 C C . VAL A 1 263 ? -4.803 3.810 24.477 1.00 92.44 263 VAL A C 1
ATOM 1904 O O . VAL A 1 263 ? -5.633 3.708 25.378 1.00 92.44 263 VAL A O 1
ATOM 1907 N N . ILE A 1 264 ? -4.913 4.703 23.498 1.00 90.94 264 ILE A N 1
ATOM 1908 C CA . ILE A 1 264 ? -5.998 5.679 23.377 1.00 90.94 264 ILE A CA 1
ATOM 1909 C C . ILE A 1 264 ? -6.798 5.352 22.121 1.00 90.94 264 ILE A C 1
ATOM 1911 O O . ILE A 1 264 ? -6.245 5.350 21.021 1.00 90.94 264 ILE A O 1
ATOM 1915 N N . PHE A 1 265 ? -8.100 5.119 22.277 1.00 93.00 265 PHE A N 1
ATOM 1916 C CA . PHE A 1 265 ? -9.047 4.995 21.170 1.00 93.00 265 PHE A CA 1
ATOM 1917 C C . PHE A 1 265 ? -9.903 6.257 21.091 1.00 93.00 265 PHE A C 1
ATOM 1919 O O . PHE A 1 265 ? -10.580 6.616 22.051 1.00 93.00 265 PHE A O 1
ATOM 1926 N N . ASN A 1 266 ? -9.898 6.918 19.935 1.00 88.81 266 ASN A N 1
ATOM 1927 C CA . ASN A 1 266 ? -10.750 8.078 19.685 1.00 88.81 266 ASN A CA 1
ATOM 1928 C C . ASN A 1 266 ? -12.031 7.611 18.988 1.00 88.81 266 ASN A C 1
ATOM 1930 O O . ASN A 1 266 ? -12.109 7.566 17.757 1.00 88.81 266 ASN A O 1
ATOM 1934 N N . GLY A 1 267 ? -13.016 7.212 19.790 1.00 87.56 267 GLY A N 1
ATOM 1935 C CA . GLY A 1 267 ? -14.306 6.710 19.328 1.00 87.56 267 GLY A CA 1
ATOM 1936 C C . GLY A 1 267 ? -14.873 5.644 20.261 1.00 87.56 267 GLY A C 1
ATOM 1937 O O . GLY A 1 267 ? -14.446 5.511 21.405 1.00 87.56 267 GLY A O 1
ATOM 1938 N N . ILE A 1 268 ? -15.833 4.879 19.749 1.00 85.00 268 ILE A N 1
ATOM 1939 C CA . ILE A 1 268 ? -16.450 3.760 20.464 1.00 85.00 268 ILE A CA 1
ATOM 1940 C C . ILE A 1 268 ? -15.569 2.515 20.305 1.00 85.00 268 ILE A C 1
ATOM 1942 O O . ILE A 1 268 ? -15.145 2.186 19.196 1.00 85.00 268 ILE A O 1
ATOM 1946 N N . VAL A 1 269 ? -15.322 1.808 21.410 1.00 89.19 269 VAL A N 1
ATOM 1947 C CA . VAL A 1 269 ? -14.667 0.493 21.415 1.00 89.19 269 VAL A CA 1
ATOM 1948 C C . VAL A 1 269 ? -15.737 -0.578 21.617 1.00 89.19 269 VAL A C 1
ATOM 1950 O O . VAL A 1 269 ? -16.232 -0.759 22.725 1.00 89.19 269 VAL A O 1
ATOM 1953 N N . GLN A 1 270 ? -16.090 -1.293 20.547 1.00 86.88 270 GLN A N 1
ATOM 1954 C CA . GLN A 1 270 ? -16.978 -2.458 20.611 1.00 86.88 270 GLN A CA 1
ATOM 1955 C C . GLN A 1 270 ? -16.149 -3.735 20.791 1.00 86.88 270 GLN A C 1
ATOM 1957 O O . GLN A 1 270 ? -15.271 -4.033 19.978 1.00 86.88 270 GLN A O 1
ATOM 1962 N N . ALA A 1 271 ? -16.422 -4.499 21.850 1.00 87.94 271 ALA A N 1
ATOM 1963 C CA . ALA A 1 271 ? -15.730 -5.748 22.155 1.00 87.94 271 ALA A CA 1
ATOM 1964 C C . ALA A 1 271 ? -16.729 -6.909 22.253 1.00 87.94 271 ALA A C 1
ATOM 1966 O O . ALA A 1 271 ? -17.523 -6.976 23.182 1.00 87.94 271 ALA A O 1
ATOM 1967 N N . ASN A 1 272 ? -16.636 -7.874 21.333 1.00 82.94 272 ASN A N 1
ATOM 1968 C CA . ASN A 1 272 ? -17.496 -9.072 21.315 1.00 82.94 272 ASN A CA 1
ATOM 1969 C C . ASN A 1 272 ? -17.088 -10.143 22.350 1.00 82.94 272 ASN A C 1
ATOM 1971 O O . ASN A 1 272 ? -17.624 -11.250 22.349 1.00 82.94 272 ASN A O 1
ATOM 1975 N N . GLY A 1 273 ? -16.088 -9.850 23.182 1.00 84.06 273 GLY A N 1
ATOM 1976 C CA . GLY A 1 273 ? -15.492 -10.772 24.144 1.00 84.06 273 GLY A CA 1
ATOM 1977 C C . GLY A 1 273 ? -15.431 -10.184 25.550 1.00 84.06 273 GLY A C 1
ATOM 1978 O O . GLY A 1 273 ? -16.140 -9.242 25.886 1.00 84.06 273 GLY A O 1
ATOM 1979 N N . ILE A 1 274 ? -14.564 -10.748 26.389 1.00 84.31 274 ILE A N 1
ATOM 1980 C CA . ILE A 1 274 ? -14.376 -10.288 27.768 1.00 84.31 274 ILE A CA 1
ATOM 1981 C C . ILE A 1 274 ? -13.369 -9.135 27.782 1.00 84.31 274 ILE A C 1
ATOM 1983 O O . ILE A 1 274 ? -12.258 -9.284 27.274 1.00 84.31 274 ILE A O 1
ATOM 1987 N N . VAL A 1 275 ? -13.726 -8.022 28.426 1.00 91.31 275 VAL A N 1
ATOM 1988 C CA . VAL A 1 275 ? -12.791 -6.942 28.767 1.00 91.31 275 VAL A CA 1
ATOM 1989 C C . VAL A 1 275 ? -12.400 -7.091 30.237 1.00 91.31 275 VAL A C 1
ATOM 1991 O O . VAL A 1 275 ? -13.259 -7.060 31.114 1.00 91.31 275 VAL A O 1
ATOM 1994 N N . GLN A 1 276 ? -11.107 -7.280 30.510 1.00 92.44 276 GLN A N 1
ATOM 1995 C CA . GLN A 1 276 ? -10.563 -7.378 31.867 1.00 92.44 276 GLN A CA 1
ATOM 1996 C C . GLN A 1 276 ? -9.680 -6.166 32.155 1.00 92.44 276 GLN A C 1
ATOM 1998 O O . GLN A 1 276 ? -8.783 -5.851 31.377 1.00 92.44 276 GLN A O 1
ATOM 2003 N N . ALA A 1 277 ? -9.920 -5.512 33.285 1.00 92.38 277 ALA A N 1
ATOM 2004 C CA . ALA A 1 277 ? -9.094 -4.430 33.800 1.00 92.38 277 ALA A CA 1
ATOM 2005 C C . ALA A 1 277 ? -9.015 -4.548 35.323 1.00 92.38 277 ALA A C 1
ATOM 2007 O O . ALA A 1 277 ? -9.930 -5.079 35.953 1.00 92.38 277 ALA A O 1
ATOM 2008 N N . SER A 1 278 ? -7.937 -4.038 35.920 1.00 95.12 278 SER A N 1
ATOM 2009 C CA . SER A 1 278 ? -7.854 -3.897 37.378 1.00 95.12 278 SER A CA 1
ATOM 2010 C C . SER A 1 278 ? -8.918 -2.932 37.908 1.00 95.12 278 SER A C 1
ATOM 2012 O O . SER A 1 278 ? -9.487 -3.177 38.968 1.00 95.12 278 SER A O 1
ATOM 2014 N N . THR A 1 279 ? -9.216 -1.878 37.140 1.00 93.69 279 THR A N 1
ATOM 2015 C CA . THR A 1 279 ? -10.215 -0.858 37.467 1.00 93.69 279 THR A CA 1
ATOM 2016 C C . THR A 1 279 ? -10.848 -0.302 36.191 1.00 93.69 279 THR A C 1
ATOM 2018 O O . THR A 1 279 ? -10.142 -0.015 35.226 1.00 93.69 279 THR A O 1
ATOM 2021 N N . PHE A 1 280 ? -12.165 -0.074 36.212 1.00 91.38 280 PHE A N 1
ATOM 2022 C CA . PHE A 1 280 ? -12.874 0.735 35.217 1.00 91.38 280 PHE A CA 1
ATOM 2023 C C . PHE A 1 280 ? -13.257 2.076 35.843 1.00 91.38 280 PHE A C 1
ATOM 2025 O O . PHE A 1 280 ? -14.002 2.116 36.821 1.00 91.38 280 PHE A O 1
ATOM 2032 N N . ALA A 1 281 ? -12.734 3.172 35.295 1.00 90.81 281 ALA A N 1
ATOM 2033 C CA . ALA A 1 281 ? -13.037 4.525 35.746 1.00 90.81 281 ALA A CA 1
ATOM 2034 C C . ALA A 1 281 ? -13.824 5.270 34.663 1.00 90.81 281 ALA A C 1
ATOM 2036 O O . ALA A 1 281 ? -13.324 5.480 33.559 1.00 90.81 281 ALA A O 1
ATOM 2037 N N . THR A 1 282 ? -15.043 5.695 34.994 1.00 91.19 282 THR A N 1
ATOM 2038 C CA . THR A 1 282 ? -15.894 6.480 34.092 1.00 91.19 282 THR A CA 1
ATOM 2039 C C . THR A 1 282 ? -15.747 7.967 34.400 1.00 91.19 282 THR A C 1
ATOM 2041 O O . THR A 1 282 ? -15.934 8.406 35.537 1.00 91.19 282 THR A O 1
ATOM 2044 N N . THR A 1 283 ? -15.433 8.774 33.386 1.00 91.81 283 THR A N 1
ATOM 2045 C CA . THR A 1 283 ? -15.327 10.231 33.539 1.00 91.81 283 THR A CA 1
ATOM 2046 C C . THR A 1 283 ? -16.713 10.830 33.785 1.00 91.81 283 THR A C 1
ATOM 2048 O O . THR A 1 283 ? -17.588 10.725 32.936 1.00 91.81 283 THR A O 1
ATOM 2051 N N . SER A 1 284 ? -16.926 11.466 34.943 1.00 93.69 284 SER A N 1
ATOM 2052 C CA . SER A 1 284 ? -18.260 11.937 35.369 1.00 93.69 284 SER A CA 1
ATOM 2053 C C . SER A 1 284 ? -18.232 13.305 36.077 1.00 93.69 284 SER A C 1
ATOM 2055 O O . SER A 1 284 ? -19.084 13.616 36.908 1.00 93.69 284 SER A O 1
ATOM 2057 N N . SER A 1 285 ? -17.232 14.144 35.777 1.00 96.75 285 SER A N 1
ATOM 2058 C CA . SER A 1 285 ? -17.096 15.480 36.385 1.00 96.75 285 SER A CA 1
ATOM 2059 C C . SER A 1 285 ? -18.225 16.426 35.953 1.00 96.75 285 SER A C 1
ATOM 2061 O O . SER A 1 285 ? -18.606 16.430 34.784 1.00 96.75 285 SER A O 1
ATOM 2063 N N . ALA A 1 286 ? -18.703 17.281 36.868 1.00 94.50 286 ALA A N 1
ATOM 2064 C CA . ALA A 1 286 ? -19.745 18.278 36.591 1.00 94.50 286 ALA A CA 1
ATOM 2065 C C . ALA A 1 286 ? -19.393 19.225 35.428 1.00 94.50 286 ALA A C 1
ATOM 2067 O O . ALA A 1 286 ? -20.283 19.664 34.716 1.00 94.50 286 ALA A O 1
ATOM 2068 N N . ARG A 1 287 ? -18.099 19.472 35.165 1.00 96.12 287 ARG A N 1
ATOM 2069 C CA . ARG A 1 287 ? -17.639 20.303 34.033 1.00 96.12 287 ARG A CA 1
ATOM 2070 C C . ARG A 1 287 ? -17.973 19.735 32.647 1.00 96.12 287 ARG A C 1
ATOM 2072 O O . ARG A 1 287 ? -17.814 20.440 31.660 1.00 96.12 287 ARG A O 1
ATOM 2079 N N . TYR A 1 288 ? -18.343 18.456 32.571 1.00 94.31 288 TYR A N 1
ATOM 2080 C CA . TYR A 1 288 ? -18.724 17.770 31.334 1.00 94.31 288 TYR A CA 1
ATOM 2081 C C . TYR A 1 288 ? -20.240 17.568 31.221 1.00 94.31 288 TYR A C 1
ATOM 2083 O O . TYR A 1 288 ? -20.683 16.776 30.397 1.00 94.31 288 TYR A O 1
ATOM 2091 N N . LYS A 1 289 ? -21.029 18.216 32.085 1.00 95.56 289 LYS A N 1
ATOM 2092 C CA . LYS A 1 289 ? -22.476 18.021 32.190 1.00 95.56 289 LYS A CA 1
ATOM 2093 C C . LYS A 1 289 ? -23.191 19.366 32.176 1.00 95.56 289 LYS A C 1
ATOM 2095 O O . LYS A 1 289 ? -22.651 20.373 32.623 1.00 95.56 289 LYS A O 1
ATOM 2100 N N . GLN A 1 290 ? -24.422 19.341 31.699 1.00 95.94 290 GLN A N 1
ATOM 2101 C CA . GLN A 1 290 ? -25.384 20.436 31.726 1.00 95.94 290 GLN A CA 1
ATOM 2102 C C . GLN A 1 290 ? -26.734 19.865 32.176 1.00 95.94 290 GLN A C 1
ATOM 2104 O O . GLN A 1 290 ? -26.880 18.643 32.199 1.00 95.94 290 GLN A O 1
ATOM 2109 N N . ASP A 1 291 ? -27.671 20.730 32.569 1.00 96.00 291 ASP A N 1
ATOM 2110 C CA . ASP A 1 291 ? -29.056 20.344 32.886 1.00 96.00 291 ASP A CA 1
ATOM 2111 C C . ASP A 1 291 ? -29.147 19.224 33.949 1.00 96.00 291 ASP A C 1
ATOM 2113 O O . ASP A 1 291 ? -29.803 18.201 33.779 1.00 96.00 291 ASP A O 1
ATOM 2117 N N . ILE A 1 292 ? -28.404 19.392 35.051 1.00 96.12 292 ILE A N 1
ATOM 2118 C CA . ILE A 1 292 ? -28.306 18.384 36.116 1.00 96.12 292 ILE A CA 1
ATOM 2119 C C . ILE A 1 292 ? -29.544 18.457 37.015 1.00 96.12 292 ILE A C 1
ATOM 2121 O O . ILE A 1 292 ? -29.680 19.386 37.813 1.00 96.12 292 ILE A O 1
ATOM 2125 N N . GLU A 1 293 ? -30.384 17.428 36.948 1.00 94.25 293 GLU A N 1
ATOM 2126 C CA . GLU A 1 293 ? -31.587 17.278 37.771 1.00 94.25 293 GLU A CA 1
ATOM 2127 C C . GLU A 1 293 ? -31.494 16.063 38.706 1.00 94.25 293 GLU A C 1
ATOM 2129 O O . GLU A 1 293 ? -30.728 15.122 38.484 1.00 94.25 293 GLU A O 1
ATOM 2134 N N . THR A 1 294 ? -32.260 16.098 39.800 1.00 94.19 294 THR A N 1
ATOM 2135 C CA . THR A 1 294 ? -32.380 14.949 40.709 1.00 94.19 294 THR A CA 1
ATOM 2136 C C . THR A 1 294 ? -33.451 14.007 40.178 1.00 94.19 294 THR A C 1
ATOM 2138 O O . THR A 1 294 ? -34.561 14.450 39.900 1.00 94.19 294 THR A O 1
ATOM 2141 N N . LEU A 1 295 ? -33.129 12.717 40.071 1.00 92.62 295 LEU A N 1
ATOM 2142 C CA . LEU A 1 295 ? -34.098 11.690 39.687 1.00 92.62 295 LEU A CA 1
ATOM 2143 C C . LEU A 1 295 ? -35.233 11.611 40.724 1.00 92.62 295 LEU A C 1
ATOM 2145 O O . LEU A 1 295 ? -34.986 11.708 41.928 1.00 92.62 295 LEU A O 1
ATOM 2149 N N . THR A 1 296 ? -36.463 11.422 40.260 1.00 89.81 296 THR A N 1
ATOM 2150 C CA . THR A 1 296 ? -37.655 11.231 41.097 1.00 89.81 296 THR A CA 1
ATOM 2151 C C . THR A 1 296 ? -38.446 10.024 40.600 1.00 89.81 296 THR A C 1
ATOM 2153 O O . THR A 1 296 ? -38.429 9.721 39.406 1.00 89.81 296 THR A O 1
ATOM 2156 N N . GLY A 1 297 ? -39.111 9.307 41.509 1.00 90.00 297 GLY A N 1
ATOM 2157 C CA . GLY A 1 297 ? -39.869 8.096 41.165 1.00 90.00 297 GLY A CA 1
ATOM 2158 C C . GLY A 1 297 ? -38.970 6.921 40.768 1.00 90.00 297 GLY A C 1
ATOM 2159 O O . GLY A 1 297 ? -39.386 6.037 40.019 1.00 90.00 297 GLY A O 1
ATOM 2160 N N . ALA A 1 298 ? -37.722 6.921 41.243 1.00 91.38 298 ALA A N 1
ATOM 2161 C CA . ALA A 1 298 ? -36.757 5.871 40.948 1.00 91.38 298 ALA A CA 1
ATOM 2162 C C . ALA A 1 298 ? -37.154 4.531 41.592 1.00 91.38 298 ALA A C 1
ATOM 2164 O O . ALA A 1 298 ? -36.866 3.479 41.021 1.00 91.38 298 ALA A O 1
ATOM 2165 N N . GLY A 1 299 ? -37.827 4.563 42.750 1.00 89.44 299 GLY A N 1
ATOM 2166 C CA . GLY A 1 299 ? -38.405 3.381 43.398 1.00 89.44 299 GLY A CA 1
ATOM 2167 C C . GLY A 1 299 ? -39.429 2.677 42.506 1.00 89.44 299 GLY A C 1
ATOM 2168 O O . GLY A 1 299 ? -39.213 1.530 42.117 1.00 89.44 299 GLY A O 1
ATOM 2169 N N . ASP A 1 300 ? -40.477 3.395 42.096 1.00 89.00 300 ASP A N 1
ATOM 2170 C CA . ASP A 1 300 ? -41.540 2.879 41.218 1.00 89.00 300 ASP A CA 1
ATOM 2171 C C . ASP A 1 300 ? -40.989 2.335 39.895 1.00 89.00 300 ASP A C 1
ATOM 2173 O O . ASP A 1 300 ? -41.456 1.326 39.363 1.00 89.00 300 ASP A O 1
ATOM 2177 N N . ALA A 1 301 ? -39.986 3.016 39.339 1.00 87.44 301 ALA A N 1
ATOM 2178 C CA . ALA A 1 301 ? -39.337 2.583 38.115 1.00 87.44 301 ALA A CA 1
ATOM 2179 C C . ALA A 1 301 ? -38.565 1.270 38.319 1.00 87.44 301 ALA A C 1
ATOM 2181 O O . ALA A 1 301 ? -38.658 0.370 37.484 1.00 87.44 301 ALA A O 1
ATOM 2182 N N . LEU A 1 302 ? -37.856 1.116 39.442 1.00 89.38 302 LEU A N 1
ATOM 2183 C CA . LEU A 1 302 ? -37.131 -0.112 39.768 1.00 89.38 302 LEU A CA 1
ATOM 2184 C C . LEU A 1 302 ? -38.075 -1.307 39.963 1.00 89.38 302 LEU A C 1
ATOM 2186 O O . LEU A 1 302 ? -37.731 -2.413 39.554 1.00 89.38 302 LEU A O 1
ATOM 2190 N N . GLU A 1 303 ? -39.270 -1.092 40.519 1.00 90.69 303 GLU A N 1
ATOM 2191 C CA . GLU A 1 303 ? -40.285 -2.145 40.670 1.00 90.69 303 GLU A CA 1
ATOM 2192 C C . GLU A 1 303 ? -40.788 -2.700 39.329 1.00 90.69 303 GLU A C 1
ATOM 2194 O O . GLU A 1 303 ? -41.187 -3.863 39.246 1.00 90.69 303 GLU A O 1
ATOM 2199 N N . ARG A 1 304 ? -40.741 -1.893 38.261 1.00 92.38 304 ARG A N 1
ATOM 2200 C CA . ARG A 1 304 ? -41.120 -2.317 36.903 1.00 92.38 304 ARG A CA 1
ATOM 2201 C C . ARG A 1 304 ? -40.015 -3.087 36.185 1.00 92.38 304 ARG A C 1
ATOM 2203 O O . ARG A 1 304 ? -40.297 -3.772 35.204 1.00 92.38 304 ARG A O 1
ATOM 2210 N N . LEU A 1 305 ? -38.770 -3.000 36.653 1.00 94.19 305 LEU A N 1
ATOM 2211 C CA . LEU A 1 305 ? -37.640 -3.690 36.039 1.00 94.19 305 LEU A CA 1
ATOM 2212 C C . LEU A 1 305 ? -37.555 -5.141 36.518 1.00 94.19 305 LEU A C 1
ATOM 2214 O O . LEU A 1 305 ? -37.428 -5.435 37.706 1.00 94.19 305 LEU A O 1
ATOM 2218 N N . ARG A 1 306 ? -37.553 -6.078 35.567 1.00 94.81 306 ARG A N 1
ATOM 2219 C CA . ARG A 1 306 ? -37.516 -7.511 35.860 1.00 94.81 306 ARG A CA 1
ATOM 2220 C C . ARG A 1 306 ? -36.107 -8.087 35.736 1.00 94.81 306 ARG A C 1
ATOM 2222 O O . ARG A 1 306 ? -35.556 -8.207 34.645 1.00 94.81 306 ARG A O 1
ATOM 2229 N N . GLY A 1 307 ? -35.553 -8.546 36.857 1.00 95.25 307 GLY A N 1
ATOM 2230 C CA . GLY A 1 307 ? -34.343 -9.370 36.868 1.00 95.25 307 GLY A CA 1
ATOM 2231 C C . GLY A 1 307 ? -34.598 -10.761 36.278 1.00 95.25 307 GLY A C 1
ATOM 2232 O O . GLY A 1 307 ? -35.490 -11.479 36.729 1.00 95.25 307 GLY A O 1
ATOM 2233 N N . VAL A 1 308 ? -33.797 -11.168 35.293 1.00 97.06 308 VAL A N 1
ATOM 2234 C CA . VAL A 1 308 ? -33.934 -12.446 34.582 1.00 97.06 308 VAL A CA 1
ATOM 2235 C C . VAL A 1 308 ? -32.665 -13.296 34.661 1.00 97.06 308 VAL A C 1
ATOM 2237 O O . VAL A 1 308 ? -31.545 -12.798 34.785 1.00 97.06 308 VAL A O 1
ATOM 2240 N N . ARG A 1 309 ? -32.846 -14.615 34.548 1.00 96.75 309 ARG A N 1
ATOM 2241 C CA . ARG A 1 309 ? -31.778 -15.586 34.282 1.00 96.75 309 ARG A CA 1
ATOM 2242 C C . ARG A 1 309 ? -31.967 -16.133 32.877 1.00 96.75 309 ARG A C 1
ATOM 2244 O O . ARG A 1 309 ? -33.064 -16.571 32.542 1.00 96.75 309 ARG A O 1
ATOM 2251 N N . PHE A 1 310 ? -30.905 -16.170 32.087 1.00 95.56 310 PHE A N 1
ATOM 2252 C CA . PHE A 1 310 ? -30.958 -16.658 30.711 1.00 95.56 310 PHE A CA 1
ATOM 2253 C C . PHE A 1 310 ? -29.686 -17.423 30.343 1.00 95.56 310 PHE A C 1
ATOM 2255 O O . PHE A 1 310 ? -28.700 -17.410 31.077 1.00 95.56 310 PHE A O 1
ATOM 2262 N N . VAL A 1 311 ? -29.721 -18.125 29.210 1.00 95.62 311 VAL A N 1
ATOM 2263 C CA . VAL A 1 311 ? -28.544 -18.762 28.608 1.00 95.62 311 VAL A CA 1
ATOM 2264 C C . VAL A 1 311 ? -28.165 -17.966 27.370 1.00 95.62 311 VAL A C 1
ATOM 2266 O O . VAL A 1 311 ? -28.974 -17.834 26.452 1.00 95.62 311 VAL A O 1
ATOM 2269 N N . ARG A 1 312 ? -26.945 -17.429 27.321 1.00 92.75 312 ARG A N 1
ATOM 2270 C CA . ARG A 1 312 ? -26.483 -16.669 26.157 1.00 92.75 312 ARG A CA 1
ATOM 2271 C C . ARG A 1 312 ? -26.281 -17.607 24.972 1.00 92.75 312 ARG A C 1
ATOM 2273 O O . ARG A 1 312 ? -25.438 -18.497 25.032 1.00 92.75 312 ARG A O 1
ATOM 2280 N N . ILE A 1 313 ? -27.005 -17.369 23.876 1.00 91.88 313 ILE A N 1
ATOM 2281 C CA . ILE A 1 313 ? -27.011 -18.236 22.682 1.00 91.88 313 ILE A CA 1
ATOM 2282 C C . ILE A 1 313 ? -25.589 -18.503 22.165 1.00 91.88 313 ILE A C 1
ATOM 2284 O O . ILE A 1 313 ? -25.232 -19.647 21.908 1.00 91.88 313 ILE A O 1
ATOM 2288 N N . ALA A 1 314 ? -24.758 -17.461 22.063 1.00 88.25 314 ALA A N 1
ATOM 2289 C CA . ALA A 1 314 ? -23.411 -17.568 21.501 1.00 88.25 314 ALA A CA 1
ATOM 2290 C C . ALA A 1 314 ? -22.427 -18.387 22.359 1.00 88.25 314 ALA A C 1
ATOM 2292 O O . ALA A 1 314 ? -21.482 -18.959 21.823 1.00 88.25 314 ALA A O 1
ATOM 2293 N N . THR A 1 315 ? -22.609 -18.424 23.683 1.00 89.06 315 THR A N 1
ATOM 2294 C CA . THR A 1 315 ? -21.635 -19.025 24.614 1.00 89.06 315 THR A CA 1
ATOM 2295 C C . THR A 1 315 ? -22.175 -20.245 25.357 1.00 89.06 315 THR A C 1
ATOM 2297 O O . THR A 1 315 ? -21.392 -20.976 25.961 1.00 89.06 315 THR A O 1
ATOM 2300 N N . GLY A 1 316 ? -23.495 -20.452 25.367 1.00 93.25 316 GLY A N 1
ATOM 2301 C CA . GLY A 1 316 ? -24.170 -21.476 26.165 1.00 93.25 316 GLY A CA 1
ATOM 2302 C C . GLY A 1 316 ? -24.082 -21.252 27.679 1.00 93.25 316 GLY A C 1
ATOM 2303 O O . GLY A 1 316 ? -24.431 -22.147 28.447 1.00 93.25 316 GLY A O 1
ATOM 2304 N N . ARG A 1 317 ? -23.599 -20.089 28.140 1.00 92.38 317 ARG A N 1
ATOM 2305 C CA . ARG A 1 317 ? -23.421 -19.804 29.570 1.00 92.38 317 ARG A CA 1
ATOM 2306 C C . ARG A 1 317 ? -24.703 -19.268 30.188 1.00 92.38 317 ARG A C 1
ATOM 2308 O O . ARG A 1 317 ? -25.382 -18.440 29.586 1.00 92.38 317 ARG A O 1
ATOM 2315 N N . GLN A 1 318 ? -25.003 -19.731 31.401 1.00 95.88 318 GLN A N 1
ATOM 2316 C CA . GLN A 1 318 ? -26.040 -19.130 32.234 1.00 95.88 318 GLN A CA 1
ATOM 2317 C C . GLN A 1 318 ? -25.558 -17.789 32.782 1.00 95.88 318 GLN A C 1
ATOM 2319 O O . GLN A 1 318 ? -24.475 -17.699 33.358 1.00 95.88 318 GLN A O 1
ATOM 2324 N N . GLU A 1 319 ? -26.384 -16.767 32.610 1.00 94.06 319 GLU A N 1
ATOM 2325 C CA . GLU A 1 319 ? -26.116 -15.388 32.997 1.00 94.06 319 GLU A CA 1
ATOM 2326 C C . GLU A 1 319 ? -27.348 -14.795 33.702 1.00 94.06 319 GLU A C 1
ATOM 2328 O O . GLU A 1 319 ? -28.468 -15.308 33.591 1.00 94.06 319 GLU A O 1
ATOM 2333 N N . LEU A 1 320 ? -27.119 -13.728 34.467 1.00 96.00 320 LEU A N 1
ATOM 2334 C CA . LEU A 1 320 ? -28.151 -12.921 35.116 1.00 96.00 320 LEU A CA 1
ATOM 2335 C C . LEU A 1 320 ? -28.120 -11.522 34.506 1.00 96.00 320 LEU A C 1
ATOM 2337 O O . LEU A 1 320 ? -27.042 -11.019 34.188 1.00 96.00 320 LEU A O 1
ATOM 2341 N N . GLY A 1 321 ? -29.279 -10.888 34.377 1.00 95.12 321 GLY A N 1
ATOM 2342 C CA . GLY A 1 321 ? -29.355 -9.526 33.865 1.00 95.12 321 GLY A CA 1
ATOM 2343 C C . GLY A 1 321 ? -30.779 -9.003 33.754 1.00 95.12 321 GLY A C 1
ATOM 2344 O O . GLY A 1 321 ? -31.692 -9.512 34.400 1.00 95.12 321 GLY A O 1
ATOM 2345 N N . LEU A 1 322 ? -30.933 -7.984 32.922 1.00 95.81 322 LEU A N 1
ATOM 2346 C CA . LEU A 1 322 ? -32.182 -7.354 32.510 1.00 95.81 322 LEU A CA 1
ATOM 2347 C C . LEU A 1 322 ? -32.369 -7.558 31.000 1.00 95.81 322 LEU A C 1
ATOM 2349 O O . LEU A 1 322 ? -31.388 -7.736 30.271 1.00 95.81 322 LEU A O 1
ATOM 2353 N N . ILE A 1 323 ? -33.617 -7.518 30.540 1.00 95.38 323 ILE A N 1
ATOM 2354 C CA . ILE A 1 323 ? -33.952 -7.478 29.112 1.00 95.38 323 ILE A CA 1
ATOM 2355 C C . ILE A 1 323 ? -33.914 -6.019 28.659 1.00 95.38 323 ILE A C 1
ATOM 2357 O O . ILE A 1 323 ? -34.562 -5.173 29.271 1.00 95.38 323 ILE A O 1
ATOM 2361 N N . ALA A 1 324 ? -33.132 -5.712 27.626 1.00 95.62 324 ALA A N 1
ATOM 2362 C CA . ALA A 1 324 ? -32.869 -4.331 27.234 1.00 95.62 324 ALA A CA 1
ATOM 2363 C C . ALA A 1 324 ? -34.143 -3.617 26.759 1.00 95.62 324 ALA A C 1
ATOM 2365 O O . ALA A 1 324 ? -34.383 -2.474 27.128 1.00 95.62 324 ALA A O 1
ATOM 2366 N N . GLU A 1 325 ? -35.009 -4.313 26.033 1.00 96.12 325 GLU A N 1
ATOM 2367 C CA . GLU A 1 325 ? -36.293 -3.800 25.566 1.00 96.12 325 GLU A CA 1
ATOM 2368 C C . GLU A 1 325 ? -37.227 -3.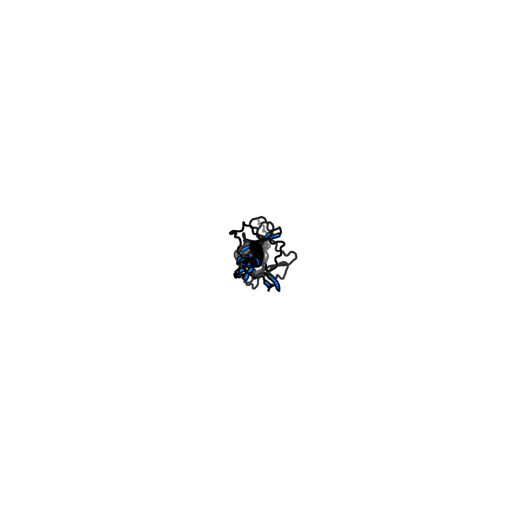436 26.730 1.00 96.12 325 GLU A C 1
ATOM 2370 O O . GLU A 1 325 ? -37.853 -2.383 26.701 1.00 96.12 325 GLU A O 1
ATOM 2375 N N . GLU A 1 326 ? -37.259 -4.251 27.792 1.00 95.69 326 GLU A N 1
ATOM 2376 C CA . GLU A 1 326 ? -38.045 -3.964 29.004 1.00 95.69 326 GLU A CA 1
ATOM 2377 C C . GLU A 1 326 ? -37.487 -2.743 29.752 1.00 95.69 326 GLU A C 1
ATOM 2379 O O . GLU A 1 326 ? -38.241 -1.925 30.275 1.00 95.69 326 GLU A O 1
ATOM 2384 N N . VAL A 1 327 ? -36.158 -2.586 29.784 1.00 95.88 327 VAL A N 1
ATOM 2385 C CA . VAL A 1 327 ? -35.517 -1.401 30.374 1.00 95.88 327 VAL A CA 1
ATOM 2386 C C . VAL A 1 327 ? -35.859 -0.149 29.570 1.00 95.88 327 VAL A C 1
ATOM 2388 O O . VAL A 1 327 ? -36.152 0.878 30.173 1.00 95.88 327 VAL A O 1
ATOM 2391 N N . ALA A 1 328 ? -35.872 -0.230 28.238 1.00 95.00 328 ALA A N 1
ATOM 2392 C CA . ALA A 1 328 ? -36.141 0.906 27.360 1.00 95.00 328 ALA A CA 1
ATOM 2393 C C . ALA A 1 328 ? -37.543 1.514 27.558 1.00 95.00 328 ALA A C 1
ATOM 2395 O O . ALA A 1 328 ? -37.720 2.715 27.367 1.00 95.00 328 ALA A O 1
ATOM 2396 N N . GLU A 1 329 ? -38.529 0.706 27.963 1.00 94.06 329 GLU A N 1
ATOM 2397 C CA . GLU A 1 329 ? -39.888 1.175 28.270 1.00 94.06 329 GLU A CA 1
ATOM 2398 C C . GLU A 1 329 ? -39.964 2.005 29.562 1.00 94.06 329 GLU A C 1
ATOM 2400 O O . GLU A 1 329 ? -40.854 2.844 29.705 1.00 94.06 329 GLU A O 1
ATOM 2405 N N . VAL A 1 330 ? -39.046 1.774 30.505 1.00 92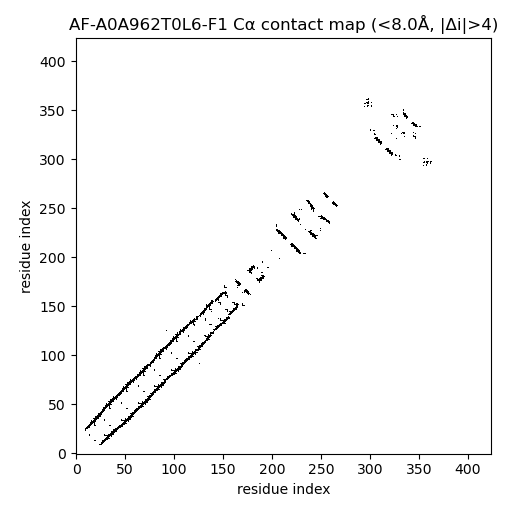.88 330 VAL A N 1
ATOM 2406 C CA . VAL A 1 330 ? -39.030 2.433 31.820 1.00 92.88 330 VAL A CA 1
ATOM 2407 C C . VAL A 1 330 ? -38.014 3.576 31.861 1.00 92.88 330 VAL A C 1
ATOM 2409 O O . VAL A 1 330 ? -38.348 4.675 32.294 1.00 92.88 330 VAL A O 1
ATOM 2412 N N . TYR A 1 331 ? -36.790 3.309 31.403 1.00 91.56 331 TYR A N 1
ATOM 2413 C CA . TYR A 1 331 ? -35.660 4.234 31.351 1.00 91.56 331 TYR A CA 1
ATOM 2414 C C . TYR A 1 331 ? -34.924 4.098 30.006 1.00 91.56 331 TYR A C 1
ATOM 2416 O O . TYR A 1 331 ? -33.928 3.367 29.913 1.00 91.56 331 TYR A O 1
ATOM 2424 N N . PRO A 1 332 ? -35.384 4.789 28.948 1.00 92.12 332 PRO A N 1
ATOM 2425 C CA . PRO A 1 332 ? -34.754 4.737 27.628 1.00 92.12 332 PRO A CA 1
ATOM 2426 C C . PRO A 1 332 ? -33.298 5.232 27.628 1.00 92.12 332 PRO A C 1
ATOM 2428 O O . PRO A 1 332 ? -32.508 4.820 26.787 1.00 92.12 332 PRO A O 1
ATOM 2431 N N . GLU A 1 333 ? -32.895 6.064 28.588 1.00 91.25 333 GLU A N 1
ATOM 2432 C CA . GLU A 1 333 ? -31.512 6.526 28.752 1.00 91.25 333 GLU A CA 1
ATOM 2433 C C . GLU A 1 333 ? -30.540 5.456 29.284 1.00 91.25 333 GLU A C 1
ATOM 2435 O O . GLU A 1 333 ? -29.326 5.667 29.278 1.00 91.25 333 GLU A O 1
ATOM 2440 N N . LEU A 1 334 ? -31.046 4.314 29.767 1.00 93.50 334 LEU A N 1
ATOM 2441 C CA . LEU A 1 334 ? -30.224 3.205 30.259 1.00 93.50 334 LEU A CA 1
ATOM 2442 C C . LEU A 1 334 ? -29.906 2.166 29.184 1.00 93.50 334 LEU A C 1
ATOM 2444 O O . LEU A 1 334 ? -29.250 1.170 29.500 1.00 93.50 334 LEU A O 1
ATOM 2448 N N . VAL A 1 335 ? -30.354 2.361 27.945 1.00 95.38 335 VAL A N 1
ATOM 2449 C CA . VAL A 1 335 ? -30.130 1.406 26.861 1.00 95.38 335 VAL A CA 1
ATOM 2450 C C . VAL A 1 335 ? -29.318 2.002 25.724 1.00 95.38 335 VAL A C 1
ATOM 2452 O O . VAL A 1 335 ? -29.345 3.200 25.466 1.00 95.38 335 VAL A O 1
ATOM 2455 N N . GLU A 1 336 ? -28.591 1.132 25.037 1.00 92.62 336 GLU A N 1
ATOM 2456 C CA . GLU A 1 336 ? -27.899 1.461 23.797 1.00 92.62 336 GLU A CA 1
ATOM 2457 C C . GLU A 1 336 ? -28.659 0.854 22.618 1.00 92.62 336 GLU A C 1
ATOM 2459 O O . GLU A 1 336 ? -29.275 -0.214 22.733 1.00 92.62 336 GLU A O 1
ATOM 2464 N N . HIS A 1 337 ? -28.587 1.537 21.480 1.00 91.69 337 HIS A N 1
ATOM 2465 C CA . HIS A 1 337 ? -29.236 1.130 20.242 1.00 91.69 337 HIS A CA 1
ATOM 2466 C C . HIS A 1 337 ? -28.199 0.767 19.182 1.00 91.69 337 HIS A C 1
ATOM 2468 O O . HIS A 1 337 ? -27.215 1.486 18.991 1.00 91.69 337 HIS A O 1
ATOM 2474 N N . ASP A 1 338 ? -28.476 -0.292 18.425 1.00 88.75 338 ASP A N 1
ATOM 2475 C CA . ASP A 1 338 ? -27.703 -0.648 17.246 1.00 88.75 338 ASP A CA 1
ATOM 2476 C C . ASP A 1 338 ? -27.750 0.513 16.241 1.00 88.75 338 ASP A C 1
ATOM 2478 O O . ASP A 1 338 ? -28.811 0.952 15.789 1.00 88.75 338 ASP A O 1
ATOM 2482 N N . ALA A 1 339 ? -26.576 1.022 15.874 1.00 82.38 339 ALA A N 1
ATOM 2483 C CA . ALA A 1 339 ? -26.462 2.227 15.059 1.00 82.38 339 ALA A CA 1
ATOM 2484 C C . ALA A 1 339 ? -26.980 2.061 13.615 1.00 82.38 339 ALA A C 1
ATOM 2486 O O . ALA A 1 339 ? -27.222 3.062 12.939 1.00 82.38 339 ALA A O 1
ATOM 2487 N N . ALA A 1 340 ? -27.114 0.829 13.112 1.00 84.81 340 ALA A N 1
ATOM 2488 C CA . ALA A 1 340 ? -27.546 0.557 11.741 1.00 84.81 340 ALA A CA 1
ATOM 2489 C C . ALA A 1 340 ? -29.064 0.349 11.630 1.00 84.81 340 ALA A C 1
ATOM 2491 O O . ALA A 1 340 ? -29.670 0.721 10.625 1.00 84.81 340 ALA A O 1
ATOM 2492 N N . THR A 1 341 ? -29.670 -0.258 12.646 1.00 90.12 341 THR A N 1
ATOM 2493 C CA . THR A 1 341 ? -31.072 -0.693 12.667 1.00 90.12 341 THR A CA 1
ATOM 2494 C C . THR A 1 341 ? -31.936 0.128 13.621 1.00 90.12 341 THR A C 1
ATOM 2496 O O . THR A 1 341 ? -33.157 0.134 13.473 1.00 90.12 341 THR A O 1
ATOM 2499 N N . GLY A 1 342 ? -31.325 0.821 14.585 1.00 89.50 342 GLY A N 1
ATOM 2500 C CA . GLY A 1 342 ? -32.002 1.567 15.646 1.00 89.50 342 GLY A CA 1
ATOM 2501 C C . GLY A 1 342 ? -32.624 0.685 16.733 1.00 89.50 342 GLY A C 1
ATOM 2502 O O . GLY A 1 342 ? -33.302 1.206 17.620 1.00 89.50 342 GLY A O 1
ATOM 2503 N N . GLN A 1 343 ? -32.432 -0.635 16.677 1.00 92.94 343 GLN A N 1
ATOM 2504 C CA . GLN A 1 343 ? -32.988 -1.561 17.663 1.00 92.94 343 GLN A CA 1
ATOM 2505 C C . GLN A 1 343 ? -32.229 -1.468 18.984 1.00 92.94 343 GLN A C 1
ATOM 2507 O O . GLN A 1 343 ? -31.016 -1.291 18.993 1.00 92.94 343 GLN A O 1
ATOM 2512 N N . VAL A 1 344 ? -32.950 -1.595 20.095 1.00 94.12 344 VAL A N 1
ATOM 2513 C CA . VAL A 1 344 ? -32.352 -1.678 21.431 1.00 94.12 344 VAL A CA 1
ATOM 2514 C C . VAL A 1 344 ? -31.486 -2.941 21.505 1.00 94.12 344 VAL A C 1
ATOM 2516 O O . VAL A 1 344 ? -31.961 -4.017 21.153 1.00 94.12 344 VAL A O 1
ATOM 2519 N N . GLU A 1 345 ? -30.230 -2.824 21.946 1.00 92.12 345 GLU A N 1
ATOM 2520 C CA . GLU A 1 345 ? -29.287 -3.957 21.934 1.00 92.12 345 GLU A CA 1
ATOM 2521 C C . GLU A 1 345 ? -28.557 -4.213 23.259 1.00 92.12 345 GLU A C 1
ATOM 2523 O O . GLU A 1 345 ? -28.126 -5.342 23.519 1.00 92.12 345 GLU A O 1
ATOM 2528 N N . ALA A 1 346 ? -28.404 -3.203 24.119 1.00 92.25 346 ALA A N 1
ATOM 2529 C CA . ALA A 1 346 ? -27.643 -3.351 25.358 1.00 92.25 346 ALA A CA 1
ATOM 2530 C C . ALA A 1 346 ? -28.177 -2.479 26.495 1.00 92.25 346 ALA A C 1
ATOM 2532 O O . ALA A 1 346 ? -28.836 -1.472 26.269 1.00 92.25 346 ALA A O 1
ATOM 2533 N N . VAL A 1 347 ? -27.849 -2.869 27.731 1.00 94.25 347 VAL A N 1
ATOM 2534 C CA . VAL A 1 347 ? -28.163 -2.118 28.956 1.00 94.25 347 VAL A CA 1
ATOM 2535 C C . VAL A 1 347 ? -26.881 -1.536 29.545 1.00 94.25 347 VAL A C 1
ATOM 2537 O O . VAL A 1 347 ? -25.905 -2.257 29.780 1.00 94.25 347 VAL A O 1
ATOM 2540 N N . ASN A 1 348 ? -26.899 -0.247 29.868 1.00 93.06 348 ASN A N 1
ATOM 2541 C CA . ASN A 1 348 ? -25.852 0.438 30.609 1.00 93.06 348 ASN A CA 1
ATOM 2542 C C . ASN A 1 348 ? -26.006 0.196 32.120 1.00 93.06 348 ASN A C 1
ATOM 2544 O O . ASN A 1 348 ? -26.459 1.047 32.889 1.00 93.06 348 ASN A O 1
ATOM 2548 N N . TYR A 1 349 ? -25.562 -0.980 32.570 1.00 91.44 349 TYR A N 1
ATOM 2549 C CA . TYR A 1 349 ? -25.584 -1.349 33.990 1.00 91.44 349 TYR A CA 1
ATOM 2550 C C . TYR A 1 349 ? -24.807 -0.379 34.893 1.00 91.44 349 TYR A C 1
ATOM 2552 O O . TYR A 1 349 ? -25.104 -0.286 36.083 1.00 91.44 349 TYR A O 1
ATOM 2560 N N . SER A 1 350 ? -23.824 0.359 34.360 1.00 91.44 350 SER A N 1
ATOM 2561 C CA . SER A 1 350 ? -23.085 1.342 35.158 1.00 91.44 350 SER A CA 1
ATOM 2562 C C . SER A 1 350 ? -23.958 2.545 35.525 1.00 91.44 350 SER A C 1
ATOM 2564 O O . SER A 1 350 ? -23.903 3.008 36.664 1.00 91.44 350 SER A O 1
ATOM 2566 N N . ALA A 1 351 ? -24.824 2.996 34.614 1.00 91.88 351 ALA A N 1
ATOM 2567 C CA . ALA A 1 351 ? -25.755 4.093 34.860 1.00 91.88 351 ALA A CA 1
ATOM 2568 C C . ALA A 1 351 ? -26.911 3.689 35.796 1.00 91.88 351 ALA A C 1
ATOM 2570 O O . ALA A 1 351 ? -27.361 4.513 36.593 1.00 91.88 351 ALA A O 1
ATOM 2571 N N . LEU A 1 352 ? -27.307 2.407 35.805 1.00 92.19 352 LEU A N 1
ATOM 2572 C CA . LEU A 1 352 ? -28.326 1.878 36.725 1.00 92.19 352 LEU A CA 1
ATOM 2573 C C . LEU A 1 352 ? -27.974 2.131 38.204 1.00 92.19 352 LEU A C 1
ATOM 2575 O O . LEU A 1 352 ? -28.863 2.290 39.036 1.00 92.19 352 LEU A O 1
ATOM 2579 N N . THR A 1 353 ? -26.685 2.239 38.542 1.00 92.44 353 THR A N 1
ATOM 2580 C CA . THR A 1 353 ? -26.252 2.570 39.910 1.00 92.44 353 THR A CA 1
ATOM 2581 C C . THR A 1 353 ? -26.795 3.913 40.407 1.00 92.44 353 THR A C 1
ATOM 2583 O O . THR A 1 353 ? -27.117 4.026 41.588 1.00 92.44 353 THR A O 1
ATOM 2586 N N . ALA A 1 354 ? -26.960 4.913 39.533 1.00 93.00 354 ALA A N 1
ATOM 2587 C CA . ALA A 1 354 ? -27.522 6.209 39.909 1.00 93.00 354 ALA A CA 1
ATOM 2588 C C . ALA A 1 354 ? -29.014 6.101 40.263 1.00 93.00 354 ALA A C 1
ATOM 2590 O O . ALA A 1 354 ? -29.446 6.666 41.269 1.00 93.00 354 ALA A O 1
ATOM 2591 N N . VAL A 1 355 ? -29.769 5.315 39.486 1.00 93.62 355 VAL A N 1
ATOM 2592 C CA . VAL A 1 355 ? -31.183 5.010 39.752 1.00 93.62 355 VAL A CA 1
ATOM 2593 C C . VAL A 1 355 ? -31.324 4.265 41.077 1.00 93.62 355 VAL A C 1
ATOM 2595 O O . VAL A 1 355 ? -32.104 4.679 41.928 1.00 93.62 355 VAL A O 1
ATOM 2598 N N . LEU A 1 356 ? -30.507 3.230 41.309 1.00 94.06 356 LEU A N 1
ATOM 2599 C CA . LEU A 1 356 ? -30.515 2.458 42.558 1.00 94.06 356 LEU A CA 1
ATOM 2600 C C . LEU A 1 356 ? -30.224 3.327 43.788 1.00 94.06 356 LEU A C 1
ATOM 2602 O O . LEU A 1 356 ? -30.879 3.178 44.817 1.00 94.06 356 LEU A O 1
ATOM 2606 N N . VAL A 1 357 ? -29.258 4.248 43.695 1.00 95.50 357 VAL A N 1
ATOM 2607 C CA . VAL A 1 357 ? -28.944 5.183 44.789 1.00 95.50 357 VAL A CA 1
ATOM 2608 C C . VAL A 1 357 ? -30.140 6.073 45.106 1.00 95.50 357 VAL A C 1
ATOM 2610 O O . VAL A 1 357 ? -30.416 6.318 46.281 1.00 95.50 357 VAL A O 1
ATOM 2613 N N . GLN A 1 358 ? -30.839 6.571 44.087 1.00 95.56 358 GLN A N 1
ATOM 2614 C CA . GLN A 1 358 ? -31.995 7.426 44.309 1.00 95.56 358 GLN A CA 1
ATOM 2615 C C . GLN A 1 358 ? -33.200 6.640 44.837 1.00 95.56 358 GLN A C 1
ATOM 2617 O O . GLN A 1 358 ? -33.799 7.071 45.817 1.00 95.56 358 GLN A O 1
ATOM 2622 N N . ALA A 1 359 ? -33.485 5.461 44.283 1.00 94.88 359 ALA A N 1
ATOM 2623 C CA . ALA A 1 359 ? -34.539 4.571 44.769 1.00 94.88 359 ALA A CA 1
ATOM 2624 C C . ALA A 1 359 ? -34.332 4.207 46.250 1.00 94.88 359 ALA A C 1
ATOM 2626 O O . ALA A 1 359 ? -35.263 4.268 47.047 1.00 94.88 359 ALA A O 1
ATOM 2627 N N . LEU A 1 360 ? -33.089 3.920 46.655 1.00 95.94 360 LEU A N 1
ATOM 2628 C CA . LEU A 1 360 ? -32.754 3.652 48.056 1.00 95.94 360 LEU A CA 1
ATOM 2629 C C . LEU A 1 360 ? -33.018 4.870 48.958 1.00 95.94 360 LEU A C 1
ATOM 2631 O O . LEU A 1 360 ? -33.473 4.715 50.089 1.00 95.94 360 LEU A O 1
ATOM 2635 N N . LYS A 1 361 ? -32.732 6.088 48.481 1.00 95.75 361 LYS A N 1
ATOM 2636 C CA . LYS A 1 361 ? -33.027 7.318 49.234 1.00 95.75 361 LYS A CA 1
ATOM 2637 C C . LYS A 1 361 ? -34.529 7.542 49.388 1.00 95.75 361 LYS A C 1
ATOM 2639 O O . LYS A 1 361 ? -34.957 7.900 50.481 1.00 95.75 361 LYS A O 1
ATOM 2644 N N . GLU A 1 362 ? -35.303 7.323 48.328 1.00 94.88 362 GLU A N 1
ATOM 2645 C CA . GLU A 1 362 ? -36.769 7.406 48.353 1.00 94.88 362 GLU A CA 1
ATOM 2646 C C . GLU A 1 362 ? -37.351 6.381 49.335 1.00 94.88 362 GLU A C 1
ATOM 2648 O O . GLU A 1 362 ? -38.090 6.748 50.246 1.00 94.88 362 GLU A O 1
ATOM 2653 N N . GLN A 1 363 ? -36.904 5.125 49.259 1.00 95.38 363 GLN A N 1
ATOM 2654 C CA . GLN A 1 363 ? -37.304 4.072 50.193 1.00 95.38 363 GLN A CA 1
ATOM 2655 C C . GLN A 1 363 ? -36.928 4.410 51.646 1.00 95.38 363 GLN A C 1
ATOM 2657 O O . GLN A 1 363 ? -37.688 4.153 52.579 1.00 95.38 363 GLN A O 1
ATOM 2662 N N . GLN A 1 364 ? -35.752 5.004 51.871 1.00 94.94 364 GLN A N 1
ATOM 2663 C CA . GLN A 1 364 ? -35.321 5.405 53.209 1.00 94.94 364 GLN A CA 1
ATOM 2664 C C . GLN A 1 364 ? -36.172 6.548 53.781 1.00 94.94 364 GLN A C 1
ATOM 2666 O O . GLN A 1 364 ? -36.350 6.598 55.004 1.00 94.94 364 GLN A O 1
ATOM 2671 N N . ALA A 1 365 ? -36.686 7.435 52.925 1.00 93.88 365 ALA A N 1
ATOM 2672 C CA . ALA A 1 365 ? -37.636 8.472 53.310 1.00 93.88 365 ALA A CA 1
ATOM 2673 C C . ALA A 1 365 ? -38.988 7.856 53.697 1.00 93.88 365 ALA A C 1
ATOM 2675 O O . ALA A 1 365 ? -39.480 8.134 54.786 1.00 93.88 365 ALA A O 1
ATOM 2676 N N . GLU A 1 366 ? -39.513 6.921 52.901 1.00 93.62 366 GLU A N 1
ATOM 2677 C CA . GLU A 1 366 ? -40.765 6.226 53.223 1.00 93.62 366 GLU A CA 1
ATOM 2678 C C . GLU A 1 366 ? -40.670 5.450 54.549 1.00 93.62 366 GLU A C 1
ATOM 2680 O O . GLU A 1 366 ? -41.560 5.529 55.394 1.00 93.62 366 GLU A O 1
ATOM 2685 N N . ILE A 1 367 ? -39.548 4.766 54.801 1.00 94.94 367 ILE A N 1
ATOM 2686 C CA . ILE A 1 367 ? -39.302 4.091 56.085 1.00 94.94 367 ILE A CA 1
ATOM 2687 C C . ILE A 1 367 ? -39.299 5.092 57.251 1.00 94.94 367 ILE A C 1
ATOM 2689 O O . ILE A 1 367 ? -39.737 4.757 58.355 1.00 94.94 367 ILE A O 1
ATOM 2693 N N . ALA A 1 368 ? -38.769 6.302 57.052 1.00 95.12 368 ALA A N 1
ATOM 2694 C CA . ALA A 1 368 ? -38.770 7.332 58.086 1.00 95.12 368 ALA A CA 1
ATOM 2695 C C . ALA A 1 368 ? -40.196 7.824 58.377 1.00 95.12 368 ALA A C 1
ATOM 2697 O O . ALA A 1 368 ? -40.567 7.930 59.550 1.00 95.12 368 ALA A O 1
ATOM 2698 N N . ASP A 1 369 ? -40.999 8.025 57.334 1.00 95.00 369 ASP A N 1
ATOM 2699 C CA . ASP A 1 369 ? -42.396 8.445 57.445 1.00 95.00 369 ASP A CA 1
ATOM 2700 C C . ASP A 1 369 ? -43.247 7.372 58.139 1.00 95.00 369 ASP A C 1
ATOM 2702 O O . ASP A 1 369 ? -43.928 7.661 59.124 1.00 95.00 369 ASP A O 1
ATOM 2706 N N . GLN A 1 370 ? -43.118 6.105 57.732 1.00 95.50 370 GLN A N 1
ATOM 2707 C CA . GLN A 1 370 ? -43.800 4.979 58.380 1.00 95.50 370 GLN A CA 1
ATOM 2708 C C . GLN A 1 370 ? -43.406 4.842 59.859 1.00 95.50 370 GLN A C 1
ATOM 2710 O O . GLN A 1 370 ? -44.250 4.573 60.714 1.00 95.50 370 GLN A O 1
ATOM 2715 N N . ARG A 1 371 ? -42.129 5.058 60.214 1.00 94.50 371 ARG A N 1
ATOM 2716 C CA . ARG A 1 371 ? -41.685 5.056 61.622 1.00 94.50 371 ARG A CA 1
ATOM 2717 C C . ARG A 1 371 ? -42.301 6.198 62.425 1.00 94.50 371 ARG A C 1
ATOM 2719 O O . ARG A 1 371 ? -42.646 5.989 63.590 1.00 94.50 371 ARG A O 1
ATOM 2726 N N . ALA A 1 372 ? -42.439 7.380 61.829 1.00 94.25 372 ALA A N 1
ATOM 2727 C CA . ALA A 1 372 ? -43.113 8.507 62.463 1.00 94.25 372 ALA A CA 1
ATOM 2728 C C . ALA A 1 372 ? -44.605 8.206 62.685 1.00 94.25 372 ALA A C 1
ATOM 2730 O O . ALA A 1 372 ? -45.130 8.475 63.768 1.00 94.25 372 ALA A O 1
ATOM 2731 N N . GLU A 1 373 ? -45.263 7.572 61.713 1.00 94.75 373 GLU A N 1
ATOM 2732 C CA . GLU A 1 373 ? -46.661 7.151 61.829 1.00 94.75 373 GLU A CA 1
ATOM 2733 C C . GLU A 1 373 ? -46.848 6.093 62.930 1.00 94.75 373 GLU A C 1
ATOM 2735 O O . GLU A 1 373 ? -47.721 6.229 63.788 1.00 94.75 373 GLU A O 1
ATOM 2740 N N . ILE A 1 374 ? -45.968 5.087 62.994 1.00 94.88 374 ILE A N 1
ATOM 2741 C CA . ILE A 1 374 ? -45.970 4.075 64.063 1.00 94.88 374 ILE A CA 1
ATOM 2742 C C . ILE A 1 374 ? -45.810 4.730 65.442 1.00 94.88 374 ILE A C 1
ATOM 2744 O O . ILE A 1 374 ? -46.530 4.370 66.375 1.00 94.88 374 ILE A O 1
ATOM 2748 N N . ALA A 1 375 ? -44.916 5.712 65.589 1.00 94.00 375 ALA A N 1
ATOM 2749 C CA . ALA A 1 375 ? -44.746 6.436 66.850 1.00 94.00 375 ALA A CA 1
ATOM 2750 C C . ALA A 1 375 ? -46.010 7.233 67.241 1.00 94.00 375 ALA A C 1
ATOM 2752 O O . ALA A 1 375 ? -46.386 7.286 68.421 1.00 94.00 375 ALA A O 1
ATOM 2753 N N . ALA A 1 376 ? -46.706 7.814 66.259 1.00 93.12 376 ALA A N 1
ATOM 2754 C CA . ALA A 1 376 ? -47.978 8.497 66.479 1.00 93.12 376 ALA A CA 1
ATOM 2755 C C . ALA A 1 376 ? -49.077 7.517 66.927 1.00 93.12 376 ALA A C 1
ATOM 2757 O O . ALA A 1 376 ? -49.774 7.787 67.911 1.00 93.12 376 ALA A O 1
ATOM 2758 N N . TYR A 1 377 ? -49.185 6.349 66.281 1.00 92.31 377 TYR A N 1
ATOM 2759 C CA . TYR A 1 377 ? -50.111 5.293 66.701 1.00 92.31 377 TYR A CA 1
ATOM 2760 C C . TYR A 1 377 ? -49.812 4.797 68.115 1.00 92.31 377 TYR A C 1
ATOM 2762 O O . TYR A 1 377 ? -50.733 4.704 68.920 1.00 92.31 377 TYR A O 1
ATOM 2770 N N . GLN A 1 378 ? -48.545 4.559 68.466 1.00 93.00 378 GLN A N 1
ATOM 2771 C CA . GLN A 1 378 ? -48.156 4.163 69.826 1.00 93.00 378 GLN A CA 1
ATOM 2772 C C . GLN A 1 378 ? -48.587 5.199 70.874 1.00 93.00 378 GLN A C 1
ATOM 2774 O O . GLN A 1 378 ? -49.141 4.842 71.914 1.00 93.00 378 GLN A O 1
ATOM 2779 N N . THR A 1 379 ? -48.408 6.489 70.575 1.00 93.50 379 THR A N 1
ATOM 2780 C CA . THR A 1 379 ? -48.854 7.585 71.450 1.00 93.50 379 THR A CA 1
ATOM 2781 C C . THR A 1 379 ? -50.377 7.593 71.608 1.00 93.50 379 THR A C 1
ATOM 2783 O O . THR A 1 379 ? -50.894 7.781 72.713 1.00 93.50 379 THR A O 1
ATOM 2786 N N . ARG A 1 380 ? -51.118 7.358 70.517 1.00 93.81 380 ARG A N 1
ATOM 2787 C CA . ARG A 1 380 ? -52.583 7.287 70.547 1.00 93.81 380 ARG A CA 1
ATOM 2788 C C . ARG A 1 380 ? -53.078 6.095 71.362 1.00 93.81 380 ARG A C 1
ATOM 2790 O O . ARG A 1 380 ? -53.991 6.275 72.166 1.00 93.81 380 ARG A O 1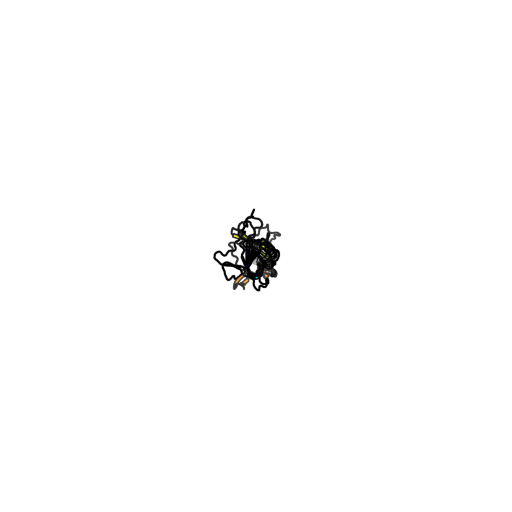
ATOM 2797 N N . THR A 1 381 ? -52.472 4.923 71.193 1.00 93.19 381 THR A N 1
ATOM 2798 C CA . THR A 1 381 ? -52.808 3.714 71.956 1.00 93.19 381 THR A CA 1
ATOM 2799 C C . THR A 1 381 ? -52.578 3.930 73.447 1.00 93.19 381 THR A C 1
ATOM 2801 O O . THR A 1 381 ? -53.501 3.711 74.223 1.00 93.19 381 THR A O 1
ATOM 2804 N N . ALA A 1 382 ? -51.436 4.501 73.843 1.00 92.44 382 ALA A N 1
ATOM 2805 C CA . ALA A 1 382 ? -51.162 4.824 75.246 1.00 92.44 382 ALA A CA 1
ATOM 2806 C C . ALA A 1 382 ? -52.191 5.805 75.846 1.00 92.44 382 ALA A C 1
ATOM 2808 O O . ALA A 1 382 ? -52.550 5.715 77.019 1.00 92.44 382 ALA A O 1
ATOM 2809 N N . SER A 1 383 ? -52.696 6.756 75.051 1.00 91.06 383 SER A N 1
ATOM 2810 C CA . SER A 1 383 ? -53.774 7.650 75.492 1.00 91.06 383 SER A CA 1
ATOM 2811 C C . SER A 1 383 ? -55.110 6.926 75.657 1.00 91.06 383 SER A C 1
ATOM 2813 O O . SER A 1 383 ? -55.870 7.282 76.555 1.00 91.06 383 SER A O 1
ATOM 2815 N N . LEU A 1 384 ? -55.428 5.976 74.777 1.00 91.50 384 LEU A N 1
ATOM 2816 C CA . LEU A 1 384 ? -56.662 5.193 74.858 1.00 91.50 384 LEU A CA 1
ATOM 2817 C C . LEU A 1 384 ? -56.621 4.221 76.039 1.00 91.50 384 LEU A C 1
ATOM 2819 O O . LEU A 1 384 ? -57.611 4.112 76.752 1.00 91.50 384 LEU A O 1
ATOM 2823 N N . GLU A 1 385 ? -55.478 3.583 76.294 1.00 91.75 385 GLU A N 1
ATOM 2824 C CA . GLU A 1 385 ? -55.271 2.721 77.464 1.00 91.75 385 GLU A CA 1
ATOM 2825 C C . GLU A 1 385 ? -55.545 3.481 78.768 1.00 91.75 385 GLU A C 1
ATOM 2827 O O . GLU A 1 385 ? -56.332 3.010 79.585 1.00 91.75 385 GLU A O 1
ATOM 2832 N N . ARG A 1 386 ? -55.031 4.713 78.912 1.00 90.38 386 ARG A N 1
ATOM 2833 C CA . ARG A 1 386 ? -55.363 5.571 80.067 1.00 90.38 386 ARG A CA 1
ATOM 2834 C C . ARG A 1 386 ? -56.854 5.883 80.172 1.00 90.38 386 ARG A C 1
ATOM 2836 O O . ARG A 1 386 ? -57.401 5.874 81.265 1.00 90.38 386 ARG A O 1
ATOM 2843 N N . GLN A 1 387 ? -57.527 6.154 79.051 1.00 90.69 387 GLN A N 1
ATOM 2844 C CA . GLN A 1 387 ? -58.974 6.404 79.069 1.00 90.69 387 GLN A CA 1
ATOM 2845 C C . GLN A 1 387 ? -59.761 5.173 79.521 1.00 90.69 387 GLN A C 1
ATOM 2847 O O . GLN A 1 387 ? -60.742 5.314 80.247 1.00 90.69 387 GLN A O 1
ATOM 2852 N N . VAL A 1 388 ? -59.339 3.978 79.106 1.00 91.19 388 VAL A N 1
ATOM 2853 C CA . VAL A 1 388 ? -59.950 2.719 79.543 1.00 91.19 388 VAL A CA 1
ATOM 2854 C C . VAL A 1 388 ? -59.707 2.495 81.034 1.00 91.19 388 VAL A C 1
ATOM 2856 O O . VAL A 1 388 ? -60.646 2.139 81.743 1.00 91.19 388 VAL A O 1
ATOM 2859 N N . GLU A 1 389 ? -58.496 2.748 81.534 1.00 91.62 389 GLU A N 1
ATOM 2860 C CA . GLU A 1 389 ? -58.190 2.680 82.969 1.00 91.62 389 GLU A CA 1
ATOM 2861 C C . GLU A 1 389 ? -59.050 3.659 83.784 1.00 91.62 389 GLU A C 1
ATOM 2863 O O . GLU A 1 389 ? -59.667 3.258 84.774 1.00 91.62 389 GLU A O 1
ATOM 2868 N N . ASP A 1 390 ? -59.175 4.909 83.332 1.00 89.75 390 ASP A N 1
ATOM 2869 C CA . ASP A 1 390 ? -60.018 5.924 83.971 1.00 89.75 390 ASP A CA 1
ATOM 2870 C C . ASP A 1 390 ? -61.500 5.516 83.970 1.00 89.75 390 ASP A C 1
ATOM 2872 O O . ASP A 1 390 ? -62.191 5.643 84.983 1.00 89.75 390 ASP A O 1
ATOM 2876 N N . GLN A 1 391 ? -62.007 4.986 82.853 1.00 87.94 391 GLN A N 1
ATOM 2877 C CA . GLN A 1 391 ? -63.376 4.469 82.763 1.00 87.94 391 GLN A CA 1
ATOM 2878 C C . GLN A 1 391 ? -63.591 3.275 83.694 1.00 87.94 391 GLN A C 1
ATOM 2880 O O . GLN A 1 391 ? -64.618 3.198 84.370 1.00 87.94 391 GLN A O 1
ATOM 2885 N N . GLN A 1 392 ? -62.623 2.364 83.775 1.00 88.81 392 GLN A N 1
ATOM 2886 C CA . GLN A 1 392 ? -62.689 1.223 84.678 1.00 88.81 392 GLN A CA 1
ATOM 2887 C C . GLN A 1 392 ? -62.718 1.685 86.140 1.00 88.81 392 GLN A C 1
ATOM 2889 O O . GLN A 1 392 ? -63.527 1.186 86.925 1.00 88.81 392 GLN A O 1
ATOM 2894 N N . ALA A 1 393 ? -61.910 2.688 86.499 1.00 85.75 393 ALA A N 1
ATOM 2895 C CA . ALA A 1 393 ? -61.934 3.305 87.822 1.00 85.75 393 ALA A CA 1
ATOM 2896 C C . ALA A 1 393 ? -63.291 3.969 88.123 1.00 85.75 393 ALA A C 1
ATOM 2898 O O . ALA A 1 393 ? -63.835 3.797 89.216 1.00 85.75 393 ALA A O 1
ATOM 2899 N N . GLN A 1 394 ? -63.886 4.664 87.146 1.00 88.56 394 GLN A N 1
ATOM 2900 C CA . GLN A 1 394 ? -65.232 5.230 87.277 1.00 88.56 394 GLN A CA 1
ATOM 2901 C C . GLN A 1 394 ? -66.298 4.150 87.491 1.00 88.56 394 GLN A C 1
ATOM 2903 O O . GLN A 1 394 ? -67.172 4.327 88.339 1.00 88.56 394 GLN A O 1
ATOM 2908 N N . ILE A 1 395 ? -66.226 3.023 86.774 1.00 88.25 395 ILE A N 1
ATOM 2909 C CA . ILE A 1 395 ? -67.150 1.890 86.942 1.00 88.25 395 ILE A CA 1
ATOM 2910 C C . ILE A 1 395 ? -67.045 1.310 88.354 1.00 88.25 395 ILE A C 1
ATOM 2912 O O . ILE A 1 395 ? -68.074 1.085 88.994 1.00 88.25 395 ILE A O 1
ATOM 2916 N N . VAL A 1 396 ? -65.825 1.099 88.857 1.00 88.62 396 VAL A N 1
ATOM 2917 C CA . VAL A 1 396 ? -65.598 0.605 90.226 1.00 88.62 396 VAL A CA 1
ATOM 2918 C C . VAL A 1 396 ? -66.179 1.580 91.253 1.00 88.62 396 VAL A C 1
ATOM 2920 O O . VAL A 1 396 ? -66.936 1.166 92.131 1.00 88.62 396 VAL A O 1
ATOM 2923 N N . ALA A 1 397 ? -65.930 2.884 91.102 1.00 84.44 397 ALA A N 1
ATOM 2924 C CA . ALA A 1 397 ? -66.508 3.903 91.977 1.00 84.44 397 ALA A CA 1
ATOM 2925 C C . ALA A 1 397 ? -68.051 3.895 91.943 1.00 84.44 397 ALA A C 1
ATOM 2927 O O . ALA A 1 397 ? -68.711 4.011 92.977 1.00 84.44 397 ALA A O 1
ATOM 2928 N N . LEU A 1 398 ? -68.650 3.696 90.766 1.00 84.44 398 LEU A N 1
ATOM 2929 C CA . LEU A 1 398 ? -70.101 3.569 90.605 1.00 84.44 398 LEU A CA 1
ATOM 2930 C C . LEU A 1 398 ? -70.657 2.317 91.298 1.00 84.44 398 LEU A C 1
ATOM 2932 O O . LEU A 1 398 ? -71.723 2.376 91.915 1.00 84.44 398 LEU A O 1
ATOM 2936 N N . GLN A 1 399 ? -69.942 1.191 91.233 1.00 85.69 399 GLN A N 1
ATOM 2937 C CA . GLN A 1 399 ? -70.299 -0.035 91.951 1.00 85.69 399 GLN A CA 1
ATOM 2938 C C . GLN A 1 399 ? -70.243 0.165 93.472 1.00 85.69 399 GLN A C 1
ATOM 2940 O O . GLN A 1 399 ? -71.145 -0.291 94.182 1.00 85.69 399 GLN A O 1
ATOM 2945 N N . GLU A 1 400 ? -69.250 0.896 93.985 1.00 84.56 400 GLU A N 1
ATOM 2946 C CA . GLU A 1 400 ? -69.183 1.255 95.406 1.00 84.56 400 GLU A CA 1
ATOM 2947 C C . GLU A 1 400 ? -70.360 2.138 95.833 1.00 84.56 400 GLU A C 1
ATOM 2949 O O . GLU A 1 400 ? -70.989 1.874 96.861 1.00 84.56 400 GLU A O 1
ATOM 2954 N N . VAL A 1 401 ? -70.710 3.153 95.035 1.00 82.94 401 VAL A N 1
ATOM 2955 C CA . VAL A 1 401 ? -71.887 4.002 95.285 1.00 82.94 401 VAL A CA 1
ATOM 2956 C C . VAL A 1 401 ? -73.165 3.168 95.289 1.00 82.94 401 VAL A C 1
ATOM 2958 O O . VAL A 1 401 ? -73.973 3.304 96.208 1.00 82.94 401 VAL A O 1
ATOM 2961 N N . LYS A 1 402 ? -73.329 2.253 94.327 1.00 83.38 402 LYS A N 1
ATOM 2962 C CA . LYS A 1 402 ? -74.474 1.334 94.273 1.00 83.38 402 LYS A CA 1
ATOM 2963 C C . LYS A 1 402 ? -74.554 0.453 95.522 1.00 83.38 402 LYS A C 1
ATOM 2965 O O . LYS A 1 402 ? -75.631 0.272 96.079 1.00 83.38 402 LYS A O 1
ATOM 2970 N N . THR A 1 403 ? -73.417 -0.042 96.004 1.00 80.56 403 THR A N 1
ATOM 2971 C CA . THR A 1 403 ? -73.341 -0.848 97.233 1.00 80.56 403 THR A CA 1
ATOM 2972 C C . THR A 1 403 ? -73.699 -0.017 98.470 1.00 80.56 403 THR A C 1
ATOM 2974 O O . THR A 1 403 ? -74.426 -0.480 99.349 1.00 80.56 403 THR A O 1
ATOM 2977 N N . ARG A 1 404 ? -73.247 1.244 98.537 1.00 81.12 404 ARG A N 1
ATOM 2978 C CA . ARG A 1 404 ? -73.635 2.185 99.600 1.00 81.12 404 ARG A CA 1
ATOM 2979 C C . ARG A 1 404 ? -75.126 2.511 99.565 1.00 81.12 404 ARG A C 1
ATOM 2981 O O . ARG A 1 404 ? -75.731 2.555 100.630 1.00 81.12 404 ARG A O 1
ATOM 2988 N N . MET A 1 405 ? -75.707 2.707 98.380 1.00 78.00 405 MET A N 1
ATOM 2989 C CA . MET A 1 405 ? -77.149 2.911 98.210 1.00 78.00 405 MET A CA 1
ATOM 2990 C C . MET A 1 405 ? -77.946 1.687 98.664 1.00 78.00 405 MET A C 1
ATOM 2992 O O . MET A 1 405 ? -78.837 1.849 99.486 1.00 78.00 405 MET A O 1
ATOM 2996 N N . ALA A 1 406 ? -77.561 0.476 98.254 1.00 75.25 406 ALA A N 1
ATOM 2997 C CA . ALA A 1 406 ? -78.210 -0.759 98.705 1.00 75.25 406 ALA A CA 1
ATOM 2998 C C . ALA A 1 406 ? -78.149 -0.930 100.239 1.00 75.25 406 ALA A C 1
ATOM 3000 O O . ALA A 1 406 ? -79.125 -1.324 100.873 1.00 75.25 406 ALA A O 1
ATOM 3001 N N . ASN A 1 407 ? -77.024 -0.574 100.871 1.00 73.44 407 ASN A N 1
ATOM 3002 C CA . ASN A 1 407 ? -76.905 -0.570 102.334 1.00 73.44 407 ASN A CA 1
ATOM 3003 C C . ASN A 1 407 ? -77.759 0.523 103.004 1.00 73.44 407 ASN A C 1
ATOM 3005 O O . ASN A 1 407 ? -78.244 0.328 104.117 1.00 73.44 407 ASN A O 1
ATOM 3009 N N . LEU A 1 408 ? -77.933 1.678 102.359 1.00 70.94 408 LEU A N 1
ATOM 3010 C CA . LEU A 1 408 ? -78.810 2.758 102.819 1.00 70.94 408 LEU A CA 1
ATOM 3011 C C . LEU A 1 408 ? -80.287 2.377 102.709 1.00 70.94 408 LEU A C 1
ATOM 3013 O O . LEU A 1 408 ? -81.023 2.616 103.659 1.00 70.94 408 LEU A O 1
ATOM 3017 N N . GLU A 1 409 ? -80.694 1.744 101.608 1.00 70.50 409 GLU A N 1
ATOM 3018 C CA . GLU A 1 409 ? -82.034 1.176 101.420 1.00 70.50 409 GLU A CA 1
ATOM 3019 C C . GLU A 1 409 ? -82.337 0.146 102.514 1.00 70.50 409 GLU A C 1
ATOM 3021 O O . GLU A 1 409 ? -83.353 0.267 103.198 1.00 70.50 409 GLU A O 1
ATOM 3026 N N . ARG A 1 410 ? -81.393 -0.763 102.802 1.00 66.19 410 ARG A N 1
ATOM 3027 C CA . ARG A 1 410 ? -81.521 -1.732 103.903 1.00 66.19 410 ARG A CA 1
ATOM 3028 C C . ARG A 1 410 ? -81.659 -1.062 105.276 1.00 66.19 410 ARG A C 1
ATOM 3030 O O . ARG A 1 410 ? -82.448 -1.499 106.105 1.00 66.19 410 ARG A O 1
ATOM 3037 N N . ARG A 1 411 ? -80.921 0.027 105.526 1.00 62.22 411 ARG A N 1
ATOM 3038 C CA . ARG A 1 411 ? -81.028 0.815 106.771 1.00 62.22 411 ARG A CA 1
ATOM 3039 C C . ARG A 1 411 ? -82.319 1.628 106.860 1.00 62.22 411 ARG A C 1
ATOM 3041 O O . ARG A 1 411 ? -82.775 1.889 107.969 1.00 62.22 411 ARG A O 1
ATOM 3048 N N . LEU A 1 412 ? -82.892 2.045 105.732 1.00 60.22 412 LEU A N 1
ATOM 3049 C CA . LEU A 1 412 ? -84.199 2.697 105.691 1.00 60.22 412 LEU A CA 1
ATOM 3050 C C . LEU A 1 412 ? -85.309 1.686 106.012 1.00 60.22 412 LEU A C 1
ATOM 3052 O O . LEU A 1 412 ? -86.185 1.997 106.813 1.00 60.22 412 LEU A O 1
ATOM 3056 N N . GLU A 1 413 ? -85.230 0.469 105.464 1.00 58.78 413 GLU A N 1
ATOM 3057 C CA . GLU A 1 413 ? -86.139 -0.639 105.794 1.00 58.78 413 GLU A CA 1
ATOM 3058 C C . GLU A 1 413 ? -86.024 -1.060 107.271 1.00 58.78 413 GLU A C 1
ATOM 3060 O O . GLU A 1 413 ? -87.040 -1.183 107.955 1.00 58.78 413 GLU A O 1
ATOM 3065 N N . GLU A 1 414 ? -84.804 -1.188 107.808 1.00 56.75 414 GLU A N 1
ATOM 3066 C CA . GLU A 1 414 ? -84.556 -1.494 109.229 1.00 56.75 414 GLU A CA 1
ATOM 3067 C C . GLU A 1 414 ? -84.949 -0.325 110.170 1.00 56.75 414 GLU A C 1
ATOM 3069 O O . GLU A 1 414 ? -85.347 -0.551 111.314 1.00 56.75 414 GLU A O 1
ATOM 3074 N N . GLY A 1 415 ? -84.886 0.928 109.699 1.00 56.28 415 GLY A N 1
ATOM 3075 C CA . GLY A 1 415 ? -85.226 2.141 110.458 1.00 56.28 415 GLY A CA 1
ATOM 3076 C C . GLY A 1 415 ? -86.702 2.563 110.411 1.00 56.28 415 GLY A C 1
ATOM 3077 O O . GLY A 1 415 ? -87.130 3.347 111.257 1.00 56.28 415 GLY A O 1
ATOM 3078 N N . LEU A 1 416 ? -87.497 2.049 109.467 1.00 50.88 416 LEU A N 1
ATOM 3079 C CA . LEU A 1 416 ? -88.950 2.276 109.384 1.00 50.88 416 LEU A CA 1
ATOM 3080 C C . LEU A 1 416 ? -89.760 1.325 110.285 1.00 50.88 416 LEU A C 1
ATOM 3082 O O . LEU A 1 416 ? -90.889 1.645 110.665 1.00 50.88 416 LEU A O 1
ATOM 3086 N N . LEU A 1 417 ? -89.174 0.199 110.700 1.00 48.25 417 LEU A N 1
ATOM 3087 C CA . LEU A 1 417 ? -89.799 -0.783 111.594 1.00 48.25 417 LEU A CA 1
ATOM 3088 C C . LEU A 1 417 ? -90.115 -0.280 113.029 1.00 48.25 417 LEU A C 1
ATOM 3090 O O . LEU A 1 417 ? -91.119 -0.736 113.578 1.00 48.25 417 LEU A O 1
ATOM 3094 N N . PRO A 1 418 ? -89.394 0.684 113.647 1.00 51.69 418 PRO A N 1
ATOM 3095 C CA . PRO A 1 418 ? -89.753 1.206 114.976 1.00 51.69 418 PRO A CA 1
ATOM 3096 C C . PRO A 1 418 ? -90.725 2.406 114.979 1.00 51.69 418 PRO A C 1
ATOM 3098 O O . PRO A 1 418 ? -91.236 2.762 116.040 1.00 51.69 418 PRO A O 1
ATOM 3101 N N . VAL A 1 419 ? -91.006 3.045 113.833 1.00 51.16 419 VAL A N 1
ATOM 3102 C CA . VAL A 1 419 ? -91.844 4.269 113.775 1.00 51.16 419 VAL A CA 1
ATOM 3103 C C . VAL A 1 419 ? -93.321 3.965 113.473 1.00 51.16 419 VAL A C 1
ATOM 3105 O O . VAL A 1 419 ? -94.193 4.757 113.818 1.00 51.16 419 VAL A O 1
ATOM 3108 N N . ILE A 1 420 ? -93.641 2.783 112.935 1.00 52.56 420 ILE A N 1
ATOM 3109 C CA . ILE A 1 420 ? -95.034 2.360 112.678 1.00 52.56 420 ILE A CA 1
ATOM 3110 C C . ILE A 1 420 ? -95.663 1.621 113.887 1.00 52.56 420 ILE A C 1
ATOM 3112 O O . ILE A 1 420 ? -96.881 1.475 113.945 1.00 52.56 420 ILE A O 1
ATOM 3116 N N . LEU A 1 421 ? -94.883 1.226 114.907 1.00 51.31 421 LEU A N 1
ATOM 3117 C CA . LEU A 1 421 ? -95.362 0.404 116.040 1.00 51.31 421 LEU A CA 1
ATOM 3118 C C . LEU A 1 421 ? -95.373 1.073 117.434 1.00 51.31 421 LEU A C 1
ATOM 3120 O O . LEU A 1 421 ? -95.685 0.393 118.404 1.00 51.31 421 LEU A O 1
ATOM 3124 N N . SER A 1 422 ? -95.107 2.379 117.572 1.00 48.62 422 SER A N 1
ATOM 3125 C CA . SER A 1 422 ? -95.227 3.091 118.872 1.00 48.62 422 SER A CA 1
ATOM 3126 C C . SER A 1 422 ? -96.383 4.102 118.957 1.00 48.62 422 SER A C 1
ATOM 3128 O O . SER A 1 422 ? -96.501 4.845 119.927 1.00 48.62 422 SER A O 1
ATOM 3130 N N . GLY A 1 423 ? -97.290 4.095 117.976 1.00 52.03 423 GLY A N 1
ATOM 3131 C CA . GLY A 1 423 ? -98.558 4.819 118.033 1.00 52.03 423 GLY A CA 1
ATOM 3132 C C . GLY A 1 423 ? -99.697 3.973 118.602 1.00 52.03 423 GLY A C 1
ATOM 3133 O O . GLY A 1 423 ? -100.600 3.623 117.844 1.00 52.03 423 GLY A O 1
ATOM 3134 N N . ARG A 1 424 ? -99.653 3.642 119.899 1.00 43.53 424 ARG A N 1
ATOM 3135 C CA . ARG A 1 424 ? -100.818 3.438 120.786 1.00 43.53 424 ARG A CA 1
ATOM 3136 C C . ARG A 1 424 ? -100.406 3.084 122.206 1.00 43.53 424 ARG A C 1
ATOM 3138 O O . ARG A 1 424 ? -99.560 2.177 122.354 1.00 43.53 424 ARG A O 1
#

Sequence (424 aa):
MATPLSYESSSNNFFGTNAGANTTGHYNAFFGAYTGYYNTTGNYNAFFGPHAGRNNTTGSGNAFFGAYAGYSNSTSWNNAFFGVNAGYYNTTGGTNAFFGPGAGYYNTAGYGNTAVGDSAGLSNTTESNNSFIGYRSNGATGITNATALGYGAQVSQSNSLVLGSIAGLNYATASVNVGIGTDRPARQLHLRGPNAAFRMDRTVDAAAFLLVRTNASGNPLKTFVVGTTAAGANNGEFIINDLGTAVS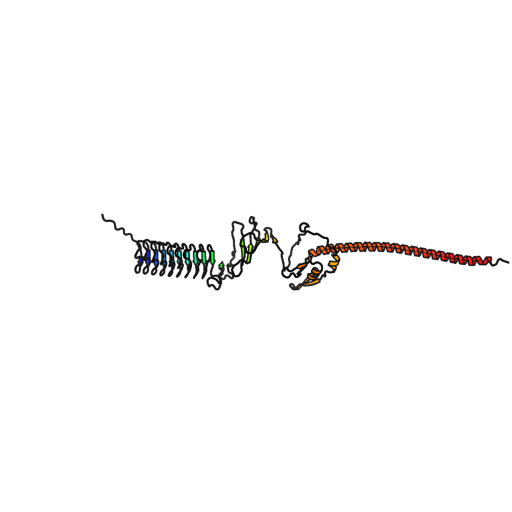GAGTRRMTITNDGTVIFNGIVQANGIVQASTFATTSSARYKQDIETLTGAGDALERLRGVRFVRIATGRQELGLIAEEVAEVYPELVEHDAATGQVEAVNYSALTAVLVQALKEQQAEIADQRAEIAAYQTRTASLERQVEDQQAQIVALQEVKTRMANLERRLEEGLLPVILSGR

pLDDT: mean 87.92, std 13.11, range [40.34, 98.62]

Secondary structure (DSSP, 8-state):
-PPP--------EEESTTTTTT---SS-EEESTTTTTT-SS--S-EEESTTTTTT-SS--S-EEESTTTTTT-SS--S-EEESTTTTTT-SS--S-EEESTTTTTT-SS--S-EEESTTTTTT-SS--S-EEESTT-EE-TT--SEEEESTT-EE-SSSEEEES--BTSTTBSSPPPEEES-SS-SSSEEE-STT-------SS---SEEEEEE-TTS-EEEEEEES--SSS-----EEEEE-TT-SSS-PEEEEEE-TT--EEESS----SS----S-------GGG--S-----SHHHHHHH---EEEE-TTT--EEEE--HHHHHHH-GGGEEE-TTT--EEEE-HHHHHHHHHHHHHHHHHHHHHHHHHHHHHHHHHHHHHHHHHHHHHHHHHHHHHHHHHHHHHHHHHHHHTTTSS---

Mean predicted aligned error: 11.62 Å